Protein AF-0000000083110682 (afdb_homodimer)

Structure (mmCIF, N/CA/C/O backbone):
data_AF-0000000083110682-model_v1
#
loop_
_entity.id
_entity.type
_entity.pdbx_description
1 polymer 'Dihydrodipicolinate reductase'
#
loop_
_atom_site.group_PDB
_atom_site.id
_atom_site.type_symbol
_atom_site.label_atom_id
_atom_site.label_alt_id
_atom_site.label_comp_id
_atom_site.label_asym_id
_atom_site.label_entity_id
_atom_site.label_seq_id
_atom_site.pdbx_PDB_ins_code
_atom_site.Cartn_x
_atom_site.Cartn_y
_atom_site.Cartn_z
_atom_site.occupancy
_atom_site.B_iso_or_equiv
_atom_site.auth_seq_id
_atom_site.auth_comp_id
_atom_site.auth_asym_id
_atom_site.auth_atom_id
_atom_site.pdbx_PDB_model_num
ATOM 1 N N . MET A 1 1 ? -35.125 9.281 -26.719 1 21.59 1 MET A N 1
ATOM 2 C CA . MET A 1 1 ? -34 8.445 -27.125 1 21.59 1 MET A CA 1
ATOM 3 C C . MET A 1 1 ? -33.062 8.211 -25.953 1 21.59 1 MET A C 1
ATOM 5 O O . MET A 1 1 ? -32.5 9.156 -25.406 1 21.59 1 MET A O 1
ATOM 9 N N . THR A 1 2 ? -33.375 7.262 -25.094 1 26.08 2 THR A N 1
ATOM 10 C CA . THR A 1 2 ? -32.781 7.012 -23.797 1 26.08 2 THR A CA 1
ATOM 11 C C . THR A 1 2 ? -31.266 6.828 -23.922 1 26.08 2 THR A C 1
ATOM 13 O O . THR A 1 2 ? -30.797 5.961 -24.656 1 26.08 2 THR A O 1
ATOM 16 N N . LEU A 1 3 ? -30.5 7.93 -23.922 1 25.56 3 LEU A N 1
ATOM 17 C CA . LEU A 1 3 ? -29.047 7.875 -24.031 1 25.56 3 LEU A CA 1
ATOM 18 C C . LEU A 1 3 ? -28.484 6.672 -23.281 1 25.56 3 LEU A C 1
ATOM 20 O O . LEU A 1 3 ? -28.625 6.586 -22.062 1 25.56 3 LEU A O 1
ATOM 24 N N . LYS A 1 4 ? -28.797 5.555 -23.844 1 32.53 4 LYS A N 1
ATOM 25 C CA . LYS A 1 4 ? -28.297 4.297 -23.297 1 32.53 4 LYS A CA 1
ATOM 26 C C . LYS A 1 4 ? -26.859 4.438 -22.797 1 32.53 4 LYS A C 1
ATOM 28 O O . LYS A 1 4 ? -26.031 5.031 -23.484 1 32.53 4 LYS A O 1
ATOM 33 N N . SER A 1 5 ? -26.641 4.461 -21.531 1 37.69 5 SER A N 1
ATOM 34 C CA . SER A 1 5 ? -25.281 4.562 -21.031 1 37.69 5 SER A CA 1
ATOM 35 C C . SER A 1 5 ? -24.297 3.826 -21.953 1 37.69 5 SER A C 1
ATOM 37 O O . SER A 1 5 ? -24.578 2.711 -22.391 1 37.69 5 SER A O 1
ATOM 39 N N . PRO A 1 6 ? -23.547 4.387 -22.969 1 38.47 6 PRO A N 1
ATOM 40 C CA . PRO A 1 6 ? -22.609 3.65 -23.828 1 38.47 6 PRO A CA 1
ATOM 41 C C . PRO A 1 6 ? -22.203 2.307 -23.234 1 38.47 6 PRO A C 1
ATOM 43 O O . PRO A 1 6 ? -21.953 2.209 -22.016 1 38.47 6 PRO A O 1
ATOM 46 N N . ALA A 1 7 ? -22.734 1.229 -23.656 1 43.12 7 ALA A N 1
ATOM 47 C CA . ALA A 1 7 ? -22.391 -0.128 -23.234 1 43.12 7 ALA A CA 1
ATOM 48 C C . ALA A 1 7 ? -20.922 -0.23 -22.875 1 43.12 7 ALA A C 1
ATOM 50 O O . ALA A 1 7 ? -20.047 0.09 -23.688 1 43.12 7 ALA A O 1
ATOM 51 N N . GLU A 1 8 ? -20.438 -0.026 -21.594 1 66.88 8 GLU A N 1
ATOM 52 C CA . GLU A 1 8 ? -19.062 -0.041 -21.078 1 66.88 8 GLU A CA 1
ATOM 53 C C . GLU A 1 8 ? -18.25 -1.143 -21.75 1 66.88 8 GLU A C 1
ATOM 55 O O . GLU A 1 8 ? -18.719 -2.27 -21.906 1 66.88 8 GLU A O 1
ATOM 60 N N . LYS A 1 9 ? -17.281 -0.942 -22.641 1 81.75 9 LYS A N 1
ATOM 61 C CA . LYS A 1 9 ? -16.328 -1.807 -23.328 1 81.75 9 LYS A CA 1
ATOM 62 C C . LYS A 1 9 ? -15.875 -2.959 -22.422 1 81.75 9 LYS A C 1
ATOM 64 O O . LYS A 1 9 ? -15.523 -2.75 -21.266 1 81.75 9 LYS A O 1
ATOM 69 N N . LYS A 1 10 ? -16.281 -4.258 -23.016 1 95.69 10 LYS A N 1
ATOM 70 C CA . LYS A 1 10 ? -15.758 -5.441 -22.344 1 95.69 10 LYS A CA 1
ATOM 71 C C . LYS A 1 10 ? -14.422 -5.875 -22.938 1 95.69 10 LYS A C 1
ATOM 73 O O . LYS A 1 10 ? -14.234 -5.836 -24.141 1 95.69 10 LYS A O 1
ATOM 78 N N . TYR A 1 11 ? -13.531 -6.234 -22.141 1 98.44 11 TYR A N 1
ATOM 79 C CA . TYR A 1 11 ? -12.273 -6.828 -22.578 1 98.44 11 TYR A CA 1
ATOM 80 C C . TYR A 1 11 ? -12.422 -8.328 -22.797 1 98.44 11 TYR A C 1
ATOM 82 O O . TYR A 1 11 ? -12.82 -9.055 -21.875 1 98.44 11 TYR A O 1
ATOM 90 N N . ARG A 1 12 ? -12.18 -8.742 -23.969 1 98.75 12 ARG A N 1
ATOM 91 C CA . ARG A 1 12 ? -12.227 -10.156 -24.312 1 98.75 12 ARG A CA 1
ATOM 92 C C . ARG A 1 12 ? -10.969 -10.875 -23.844 1 98.75 12 ARG A C 1
ATOM 94 O O . ARG A 1 12 ? -9.867 -10.578 -24.312 1 98.75 12 ARG A O 1
ATOM 101 N N . VAL A 1 13 ? -11.148 -11.922 -22.953 1 98.81 13 VAL A N 1
ATOM 102 C CA . VAL A 1 13 ? -9.992 -12.516 -22.281 1 98.81 13 VAL A CA 1
ATOM 103 C C . VAL A 1 13 ? -9.969 -14.023 -22.547 1 98.81 13 VAL A C 1
ATOM 105 O O . VAL A 1 13 ? -11.016 -14.672 -22.547 1 98.81 13 VAL A O 1
ATOM 108 N N . ILE A 1 14 ? -8.789 -14.516 -22.797 1 98.81 14 ILE A N 1
ATOM 109 C CA . ILE A 1 14 ? -8.508 -15.953 -22.828 1 98.81 14 ILE A CA 1
ATOM 110 C C . ILE A 1 14 ? -7.84 -16.375 -21.531 1 98.81 14 ILE A C 1
ATOM 112 O O . ILE A 1 14 ? -6.887 -15.742 -21.078 1 98.81 14 ILE A O 1
ATOM 116 N N . GLN A 1 15 ? -8.383 -17.391 -20.922 1 98.44 15 GLN A N 1
ATOM 117 C CA . GLN A 1 15 ? -7.719 -18 -19.766 1 98.44 15 GLN A CA 1
ATOM 118 C C . GLN A 1 15 ? -6.793 -19.141 -20.203 1 98.44 15 GLN A C 1
ATOM 120 O O . GLN A 1 15 ? -7.254 -20.156 -20.703 1 98.44 15 GLN A O 1
ATOM 125 N N . TRP A 1 16 ? -5.496 -18.906 -20.047 1 97.19 16 TRP A N 1
ATOM 126 C CA . TRP A 1 16 ? -4.48 -19.875 -20.422 1 97.19 16 TRP A CA 1
ATOM 127 C C . TRP A 1 16 ? -3.971 -20.641 -19.203 1 97.19 16 TRP A C 1
ATOM 129 O O . TRP A 1 16 ? -3.01 -20.219 -18.562 1 97.19 16 TRP A O 1
ATOM 139 N N . GLY A 1 17 ? -4.535 -21.719 -18.906 1 95.06 17 GLY A N 1
ATOM 140 C CA . GLY A 1 17 ? -4.242 -22.5 -17.719 1 95.06 17 GLY A CA 1
ATOM 141 C C . GLY A 1 17 ? -5.285 -22.344 -16.625 1 95.06 17 GLY A C 1
ATOM 142 O O . GLY A 1 17 ? -5.605 -21.219 -16.219 1 95.06 17 GLY A O 1
ATOM 143 N N . ILE A 1 18 ? -5.812 -23.422 -16.062 1 93.88 18 ILE A N 1
ATOM 144 C CA . ILE A 1 18 ? -6.848 -23.359 -15.031 1 93.88 18 ILE A CA 1
ATOM 145 C C . ILE A 1 18 ? -6.438 -24.203 -13.836 1 93.88 18 ILE A C 1
ATOM 147 O O . ILE A 1 18 ? -7.223 -25.031 -13.359 1 93.88 18 ILE A O 1
ATOM 151 N N . GLY A 1 19 ? -5.191 -23.984 -13.406 1 91.38 19 GLY A N 1
ATOM 152 C CA . GLY A 1 19 ? -4.809 -24.438 -12.078 1 91.38 19 GLY A CA 1
ATOM 153 C C . GLY A 1 19 ? -5.441 -23.641 -10.961 1 91.38 19 GLY A C 1
ATOM 154 O O . GLY A 1 19 ? -6.492 -23.016 -11.148 1 91.38 19 GLY A O 1
ATOM 155 N N . ASN A 1 20 ? -4.875 -23.672 -9.766 1 90 20 ASN A N 1
ATOM 156 C CA . ASN A 1 20 ? -5.453 -22.984 -8.617 1 90 20 ASN A CA 1
ATOM 157 C C . ASN A 1 20 ? -5.598 -21.484 -8.883 1 90 20 ASN A C 1
ATOM 159 O O . ASN A 1 20 ? -6.68 -20.922 -8.719 1 90 20 ASN A O 1
ATOM 163 N N . VAL A 1 21 ? -4.523 -20.875 -9.344 1 93.38 21 VAL A N 1
ATOM 164 C CA . VAL A 1 21 ? -4.531 -19.453 -9.609 1 93.38 21 VAL A CA 1
ATOM 165 C C . VAL A 1 21 ? -5.41 -19.156 -10.82 1 93.38 21 VAL A C 1
ATOM 167 O O . VAL A 1 21 ? -6.23 -18.234 -10.789 1 93.38 21 VAL A O 1
ATOM 170 N N . GLY A 1 22 ? -5.266 -19.922 -11.859 1 95.5 22 GLY A N 1
ATOM 171 C CA . GLY A 1 22 ? -6.047 -19.734 -13.07 1 95.5 22 GLY A CA 1
ATOM 172 C C . GLY A 1 22 ? -7.543 -19.844 -12.844 1 95.5 22 GLY A C 1
ATOM 173 O O . GLY A 1 22 ? -8.328 -19.109 -13.445 1 95.5 22 GLY A O 1
ATOM 174 N N . THR A 1 23 ? -7.938 -20.75 -12.039 1 95.38 23 THR A N 1
ATOM 175 C CA . THR A 1 23 ? -9.352 -20.953 -11.734 1 95.38 23 THR A CA 1
ATOM 176 C C . THR A 1 23 ? -9.922 -19.734 -11.008 1 95.38 23 THR A C 1
ATOM 178 O O . THR A 1 23 ? -11.047 -19.297 -11.289 1 95.38 23 THR A O 1
ATOM 181 N N . VAL A 1 24 ? -9.141 -19.188 -10.062 1 95.62 24 VAL A N 1
ATOM 182 C CA . VAL A 1 24 ? -9.562 -17.984 -9.352 1 95.62 24 VAL A CA 1
ATOM 183 C C . VAL A 1 24 ? -9.719 -16.844 -10.344 1 95.62 24 VAL A C 1
ATOM 185 O O . VAL A 1 24 ? -10.719 -16.109 -10.305 1 95.62 24 VAL A O 1
ATOM 188 N N . ALA A 1 25 ? -8.789 -16.688 -11.25 1 97.56 25 ALA A N 1
ATOM 189 C CA . ALA A 1 25 ? -8.859 -15.641 -12.258 1 97.56 25 ALA A CA 1
ATOM 190 C C . ALA A 1 25 ? -10.062 -15.836 -13.172 1 97.56 25 ALA A C 1
ATOM 192 O O . ALA A 1 25 ? -10.781 -14.883 -13.477 1 97.56 25 ALA A O 1
ATOM 193 N N . LEU A 1 26 ? -10.242 -17.062 -13.594 1 97.94 26 LEU A N 1
ATOM 194 C CA . LEU A 1 26 ? -11.375 -17.375 -14.461 1 97.94 26 LEU A CA 1
ATOM 195 C C . LEU A 1 26 ? -12.695 -17 -13.797 1 97.94 26 LEU A C 1
ATOM 197 O O . LEU A 1 26 ? -13.57 -16.422 -14.438 1 97.94 26 LEU A O 1
ATOM 201 N N . ARG A 1 27 ? -12.828 -17.328 -12.539 1 97.19 27 ARG A N 1
ATOM 202 C CA . ARG A 1 27 ? -14.023 -16.953 -11.797 1 97.19 27 ARG A CA 1
ATOM 203 C C . ARG A 1 27 ? -14.219 -15.445 -11.781 1 97.19 27 ARG A C 1
ATOM 205 O O . ARG A 1 27 ? -15.336 -14.953 -11.961 1 97.19 27 ARG A O 1
ATOM 212 N N . HIS A 1 28 ? -13.133 -14.742 -11.531 1 97.38 28 HIS A N 1
ATOM 213 C CA . HIS A 1 28 ? -13.172 -13.281 -11.555 1 97.38 28 HIS A CA 1
ATOM 214 C C . HIS A 1 28 ? -13.641 -12.766 -12.906 1 97.38 28 HIS A C 1
ATOM 216 O O . HIS A 1 28 ? -14.539 -11.93 -12.977 1 97.38 28 HIS A O 1
ATOM 222 N N . PHE A 1 29 ? -13.102 -13.266 -13.992 1 97.75 29 PHE A N 1
ATOM 223 C CA . PHE A 1 29 ? -13.438 -12.812 -15.336 1 97.75 29 PHE A CA 1
ATOM 224 C C . PHE A 1 29 ? -14.883 -13.172 -15.68 1 97.75 29 PHE A C 1
ATOM 226 O O . PHE A 1 29 ? -15.57 -12.406 -16.359 1 97.75 29 PHE A O 1
ATOM 233 N N . ALA A 1 30 ? -15.312 -14.328 -15.234 1 96.69 30 ALA A N 1
ATOM 234 C CA . ALA A 1 30 ? -16.656 -14.781 -15.531 1 96.69 30 ALA A CA 1
ATOM 235 C C . ALA A 1 30 ? -17.703 -13.898 -14.844 1 96.69 30 ALA A C 1
ATOM 237 O O . ALA A 1 30 ? -18.797 -13.688 -15.383 1 96.69 30 ALA A O 1
ATOM 238 N N . HIS A 1 31 ? -17.375 -13.375 -13.727 1 95.12 31 HIS A N 1
ATOM 239 C CA . HIS A 1 31 ? -18.344 -12.656 -12.922 1 95.12 31 HIS A CA 1
ATOM 240 C C . HIS A 1 31 ? -18.234 -11.148 -13.133 1 95.12 31 HIS A C 1
ATOM 242 O O . HIS A 1 31 ? -19.156 -10.398 -12.828 1 95.12 31 HIS A O 1
ATOM 248 N N . ASN A 1 32 ? -17.156 -10.664 -13.516 1 96.31 32 ASN A N 1
ATOM 249 C CA . ASN A 1 32 ? -16.875 -9.242 -13.664 1 96.31 32 ASN A CA 1
ATOM 250 C C . ASN A 1 32 ? -17.391 -8.711 -15.008 1 96.31 32 ASN A C 1
ATOM 252 O O . ASN A 1 32 ? -16.953 -9.164 -16.062 1 96.31 32 ASN A O 1
ATOM 256 N N . PRO A 1 33 ? -18.266 -7.734 -15.023 1 95.56 33 PRO A N 1
ATOM 257 C CA . PRO A 1 33 ? -18.906 -7.258 -16.25 1 95.56 33 PRO A CA 1
ATOM 258 C C . PRO A 1 33 ? -17.922 -6.551 -17.188 1 95.56 33 PRO A C 1
ATOM 260 O O . PRO A 1 33 ? -18.266 -6.277 -18.344 1 95.56 33 PRO A O 1
ATOM 263 N N . ALA A 1 34 ? -16.766 -6.281 -16.719 1 96.88 34 ALA A N 1
ATOM 264 C CA . ALA A 1 34 ? -15.773 -5.605 -17.562 1 96.88 34 ALA A CA 1
ATOM 265 C C . ALA A 1 34 ? -15.102 -6.582 -18.516 1 96.88 34 ALA A C 1
ATOM 267 O O . ALA A 1 34 ? -14.383 -6.172 -19.422 1 96.88 34 ALA A O 1
ATOM 268 N N . PHE A 1 35 ? -15.453 -7.898 -18.328 1 97.75 35 PHE A N 1
ATOM 269 C CA . PHE A 1 35 ? -14.727 -8.898 -19.094 1 97.75 35 PHE A CA 1
ATOM 270 C C . PHE A 1 35 ? -15.688 -9.836 -19.812 1 97.75 35 PHE A C 1
ATOM 272 O O . PHE A 1 35 ? -16.828 -10.016 -19.375 1 97.75 35 PHE A O 1
ATOM 279 N N . GLU A 1 36 ? -15.211 -10.383 -20.906 1 98 36 GLU A N 1
ATOM 280 C CA . GLU A 1 36 ? -15.828 -11.492 -21.625 1 98 36 GLU A CA 1
ATOM 281 C C . GLU A 1 36 ? -14.82 -12.617 -21.875 1 98 36 GLU A C 1
ATOM 283 O O . GLU A 1 36 ? -13.828 -12.422 -22.578 1 98 36 GLU A O 1
ATOM 288 N N . VAL A 1 37 ? -15.078 -13.766 -21.297 1 98.5 37 VAL A N 1
ATOM 289 C CA . VAL A 1 37 ? -14.211 -14.914 -21.516 1 98.5 37 VAL A CA 1
ATOM 290 C C . VAL A 1 37 ? -14.516 -15.531 -22.891 1 98.5 37 VAL A C 1
ATOM 292 O O . VAL A 1 37 ? -15.656 -15.898 -23.172 1 98.5 37 VAL A O 1
ATOM 295 N N . VAL A 1 38 ? -13.445 -15.68 -23.688 1 98.5 38 VAL A N 1
ATOM 296 C CA . VAL A 1 38 ? -13.742 -16.109 -25.062 1 98.5 38 VAL A CA 1
ATOM 297 C C . VAL A 1 38 ? -13.031 -17.422 -25.344 1 98.5 38 VAL A C 1
ATOM 299 O O . VAL A 1 38 ? -13.312 -18.078 -26.359 1 98.5 38 VAL A O 1
ATOM 302 N N . GLY A 1 39 ? -12.125 -17.828 -24.469 1 98.69 39 GLY A N 1
ATOM 303 C CA . GLY A 1 39 ? -11.398 -19.078 -24.625 1 98.69 39 GLY A CA 1
ATOM 304 C C . GLY A 1 39 ? -10.75 -19.547 -23.344 1 98.69 39 GLY A C 1
ATOM 305 O O . GLY A 1 39 ? -10.336 -18.734 -22.516 1 98.69 39 GLY A O 1
ATOM 306 N N . VAL A 1 40 ? -10.648 -20.859 -23.188 1 98.56 40 VAL A N 1
ATOM 307 C CA . VAL A 1 40 ? -10.039 -21.438 -22 1 98.56 40 VAL A CA 1
ATOM 308 C C . VAL A 1 40 ? -9.172 -22.641 -22.391 1 98.56 40 VAL A C 1
ATOM 310 O O . VAL A 1 40 ? -9.664 -23.594 -23 1 98.56 40 VAL A O 1
ATOM 313 N N . LEU A 1 41 ? -7.934 -22.516 -22.078 1 97.75 41 LEU A N 1
ATOM 314 C CA . LEU A 1 41 ? -6.996 -23.625 -22.281 1 97.75 41 LEU A CA 1
ATOM 315 C C . LEU A 1 41 ? -6.758 -24.375 -20.984 1 97.75 41 LEU A C 1
ATOM 317 O O . LEU A 1 41 ? -6.355 -23.781 -19.984 1 97.75 41 LEU A O 1
ATOM 321 N N . CYS A 1 42 ? -7.027 -25.609 -20.938 1 95.44 42 CYS A N 1
ATOM 322 C CA . CYS A 1 42 ? -6.734 -26.453 -19.781 1 95.44 42 CYS A CA 1
ATOM 323 C C . CYS A 1 42 ? -5.598 -27.406 -20.094 1 95.44 42 CYS A C 1
ATOM 325 O O . CYS A 1 42 ? -5.191 -27.562 -21.25 1 95.44 42 CYS A O 1
ATOM 327 N N . ASN A 1 43 ? -5.012 -27.891 -19.094 1 89.31 43 ASN A N 1
ATOM 328 C CA . ASN A 1 43 ? -3.883 -28.797 -19.297 1 89.31 43 ASN A CA 1
ATOM 329 C C . ASN A 1 43 ? -4.285 -30.25 -19.062 1 89.31 43 ASN A C 1
ATOM 331 O O . ASN A 1 43 ? -3.545 -31.156 -19.422 1 89.31 43 ASN A O 1
ATOM 335 N N . ARG A 1 44 ? -5.43 -30.531 -18.484 1 90.81 44 ARG A N 1
ATOM 336 C CA . ARG A 1 44 ? -5.859 -31.891 -18.156 1 90.81 44 ARG A CA 1
ATOM 337 C C . ARG A 1 44 ? -6.957 -32.344 -19.109 1 90.81 44 ARG A C 1
ATOM 339 O O . ARG A 1 44 ? -7.969 -31.672 -19.281 1 90.81 44 ARG A O 1
ATOM 346 N N . PRO A 1 45 ? -6.84 -33.531 -19.578 1 93.12 45 PRO A N 1
ATOM 347 C CA . PRO A 1 45 ? -7.805 -34.031 -20.547 1 93.12 45 PRO A CA 1
ATOM 348 C C . PRO A 1 45 ? -9.211 -34.156 -19.984 1 93.12 45 PRO A C 1
ATOM 350 O O . PRO A 1 45 ? -10.195 -34 -20.703 1 93.12 45 PRO A O 1
ATOM 353 N N . GLU A 1 46 ? -9.352 -34.375 -18.75 1 94.44 46 GLU A N 1
ATOM 354 C CA . GLU A 1 46 ? -10.648 -34.594 -18.141 1 94.44 46 GLU A CA 1
ATOM 355 C C . GLU A 1 46 ? -11.484 -33.312 -18.109 1 94.44 46 GLU A C 1
ATOM 357 O O . GLU A 1 46 ? -12.695 -33.375 -17.875 1 94.44 46 GLU A O 1
ATOM 362 N N . LYS A 1 47 ? -10.844 -32.219 -18.328 1 95.25 47 LYS A N 1
ATOM 363 C CA . LYS A 1 47 ? -11.547 -30.938 -18.297 1 95.25 47 LYS A CA 1
ATOM 364 C C . LYS A 1 47 ? -12.016 -30.547 -19.703 1 95.25 47 LYS A C 1
ATOM 366 O O . LYS A 1 47 ? -12.836 -29.625 -19.844 1 95.25 47 LYS A O 1
ATOM 371 N N . VAL A 1 48 ? -11.555 -31.234 -20.75 1 97.06 48 VAL A N 1
ATOM 372 C CA . VAL A 1 48 ? -11.875 -30.891 -22.125 1 97.06 48 VAL A CA 1
ATOM 373 C C . VAL A 1 48 ? -13.375 -31.047 -22.375 1 97.06 48 VAL A C 1
ATOM 375 O O . VAL A 1 48 ? -13.969 -32.031 -21.969 1 97.06 48 VAL A O 1
ATOM 378 N N . GLY A 1 49 ? -13.938 -30.031 -22.969 1 97.62 49 GLY A N 1
ATOM 379 C CA . GLY A 1 49 ? -15.352 -30.078 -23.328 1 97.62 49 GLY A CA 1
ATOM 380 C C . GLY A 1 49 ? -16.266 -29.609 -22.203 1 97.62 49 GLY A C 1
ATOM 381 O O . GLY A 1 49 ? -17.469 -29.438 -22.406 1 97.62 49 GLY A O 1
ATOM 382 N N . LYS A 1 50 ? -15.742 -29.375 -21.109 1 97.62 50 LYS A N 1
ATOM 383 C CA . LYS A 1 50 ? -16.531 -28.859 -19.984 1 97.62 50 LYS A CA 1
ATOM 384 C C . LYS A 1 50 ? -16.641 -27.344 -20.047 1 97.62 50 LYS A C 1
ATOM 386 O O . LYS A 1 50 ? -15.75 -26.672 -20.562 1 97.62 50 LYS A O 1
ATOM 391 N N . ASP A 1 51 ? -17.734 -26.859 -19.531 1 98.31 51 ASP A N 1
ATOM 392 C CA . ASP A 1 51 ? -17.953 -25.422 -19.5 1 98.31 51 ASP A CA 1
ATOM 393 C C . ASP A 1 51 ? -17 -24.75 -18.516 1 98.31 51 ASP A C 1
ATOM 395 O O . ASP A 1 51 ? -16.844 -25.203 -17.375 1 98.31 51 ASP A O 1
ATOM 399 N N . ALA A 1 52 ? -16.422 -23.672 -18.953 1 96.81 52 ALA A N 1
ATOM 400 C CA . ALA A 1 52 ? -15.43 -22.938 -18.156 1 96.81 52 ALA A CA 1
ATOM 401 C C . ALA A 1 52 ? -16.031 -22.391 -16.875 1 96.81 52 ALA A C 1
ATOM 403 O O . ALA A 1 52 ? -15.383 -22.391 -15.828 1 96.81 52 ALA A O 1
ATOM 404 N N . GLY A 1 53 ? -17.188 -21.828 -16.922 1 96.25 53 GLY A N 1
ATOM 405 C CA . GLY A 1 53 ? -17.859 -21.391 -15.719 1 96.25 53 GLY A CA 1
ATOM 406 C C . GLY A 1 53 ? -18.016 -22.484 -14.68 1 96.25 53 GLY A C 1
ATOM 407 O O . GLY A 1 53 ? -17.703 -22.281 -13.5 1 96.25 53 GLY A O 1
ATOM 408 N N . GLU A 1 54 ? -18.359 -23.625 -15.148 1 96 54 GLU A N 1
ATOM 409 C CA . GLU A 1 54 ? -18.516 -24.766 -14.25 1 96 54 GLU A CA 1
ATOM 410 C C . GLU A 1 54 ? -17.188 -25.188 -13.641 1 96 54 GLU A C 1
ATOM 412 O O . GLU A 1 54 ? -17.109 -25.5 -12.461 1 96 54 GLU A O 1
ATOM 417 N N . LEU A 1 55 ? -16.266 -25.156 -14.555 1 93.94 55 LEU A N 1
ATOM 418 C CA . LEU A 1 55 ? -14.93 -25.5 -14.078 1 93.94 55 LEU A CA 1
ATOM 419 C C . LEU A 1 55 ? -14.477 -24.516 -12.992 1 93.94 55 LEU A C 1
ATOM 421 O O . LEU A 1 55 ? -13.711 -24.891 -12.102 1 93.94 55 LEU A O 1
ATOM 425 N N . ALA A 1 56 ? -15.008 -23.312 -13.023 1 93.5 56 ALA A N 1
ATOM 426 C CA . ALA A 1 56 ? -14.625 -22.297 -12.062 1 93.5 56 ALA A CA 1
ATOM 427 C C . ALA A 1 56 ? -15.602 -22.25 -10.883 1 93.5 56 ALA A C 1
ATOM 429 O O . ALA A 1 56 ? -15.461 -21.422 -9.984 1 93.5 56 ALA A O 1
ATOM 430 N N . GLY A 1 57 ? -16.531 -23.094 -10.891 1 91 57 GLY A N 1
ATOM 431 C CA . GLY A 1 57 ? -17.469 -23.188 -9.789 1 91 57 GLY A CA 1
ATOM 432 C C . GLY A 1 57 ? -18.594 -22.172 -9.867 1 91 57 GLY A C 1
ATOM 433 O O . GLY A 1 57 ? -19.125 -21.734 -8.844 1 91 57 GLY A O 1
ATOM 434 N N . THR A 1 58 ? -18.828 -21.688 -11.062 1 92.62 58 THR A N 1
ATOM 435 C CA . THR A 1 58 ? -19.906 -20.75 -11.297 1 92.62 58 THR A CA 1
ATOM 436 C C . THR A 1 58 ? -20.891 -21.281 -12.336 1 92.62 58 THR A C 1
ATOM 438 O O . THR A 1 58 ? -20.766 -22.422 -12.773 1 92.62 58 THR A O 1
ATOM 441 N N . ALA A 1 59 ? -21.953 -20.5 -12.672 1 95.12 59 ALA A N 1
ATOM 442 C CA . ALA A 1 59 ? -22.875 -20.859 -13.742 1 95.12 59 ALA A CA 1
ATOM 443 C C . ALA A 1 59 ? -22.156 -20.953 -15.086 1 95.12 59 ALA A C 1
ATOM 445 O O . ALA A 1 59 ? -21.125 -20.297 -15.297 1 95.12 59 ALA A O 1
ATOM 446 N N . PRO A 1 60 ? -22.688 -21.812 -15.938 1 97.62 60 PRO A N 1
ATOM 447 C CA . PRO A 1 60 ? -22.047 -21.922 -17.25 1 97.62 60 PRO A CA 1
ATOM 448 C C . PRO A 1 60 ? -21.984 -20.578 -17.984 1 97.62 60 PRO A C 1
ATOM 450 O O . PRO A 1 60 ? -22.906 -19.766 -17.875 1 97.62 60 PRO A O 1
ATOM 453 N N . ILE A 1 61 ? -20.891 -20.359 -18.656 1 97.19 61 ILE A N 1
ATOM 454 C CA . ILE A 1 61 ? -20.75 -19.094 -19.375 1 97.19 61 ILE A CA 1
ATOM 455 C C . ILE A 1 61 ? -20.719 -19.359 -20.875 1 97.19 61 ILE A C 1
ATOM 457 O O . ILE A 1 61 ? -20.578 -18.438 -21.672 1 97.19 61 ILE A O 1
ATOM 461 N N . GLY A 1 62 ? -20.766 -20.641 -21.297 1 98.06 62 GLY A N 1
ATOM 462 C CA . GLY A 1 62 ? -20.891 -20.984 -22.703 1 98.06 62 GLY A CA 1
ATOM 463 C C . GLY A 1 62 ? -19.547 -21.141 -23.406 1 98.06 62 GLY A C 1
ATOM 464 O O . GLY A 1 62 ? -19.484 -21.156 -24.625 1 98.06 62 GLY A O 1
ATOM 465 N N . VAL A 1 63 ? -18.469 -21.188 -22.688 1 98.5 63 VAL A N 1
ATOM 466 C CA . VAL A 1 63 ? -17.125 -21.391 -23.234 1 98.5 63 VAL A CA 1
ATOM 467 C C . VAL A 1 63 ? -16.578 -22.75 -22.797 1 98.5 63 VAL A C 1
ATOM 469 O O . VAL A 1 63 ? -16.516 -23.031 -21.594 1 98.5 63 VAL A O 1
ATOM 472 N N . LEU A 1 64 ? -16.234 -23.578 -23.734 1 98.25 64 LEU A N 1
ATOM 473 C CA . LEU A 1 64 ? -15.742 -24.922 -23.422 1 98.25 64 LEU A CA 1
ATOM 474 C C . LEU A 1 64 ? -14.219 -24.953 -23.359 1 98.25 64 LEU A C 1
ATOM 476 O O . LEU A 1 64 ? -13.547 -24.328 -24.188 1 98.25 64 LEU A O 1
ATOM 480 N N . ALA A 1 65 ? -13.695 -25.656 -22.422 1 98.25 65 ALA A N 1
ATOM 481 C CA . ALA A 1 65 ? -12.25 -25.797 -22.266 1 98.25 65 ALA A CA 1
ATOM 482 C C . ALA A 1 65 ? -11.672 -26.719 -23.328 1 98.25 65 ALA A C 1
ATOM 484 O O . ALA A 1 65 ? -12.336 -27.672 -23.766 1 98.25 65 ALA A O 1
ATOM 485 N N . THR A 1 66 ? -10.523 -26.5 -23.75 1 98.06 66 THR A N 1
ATOM 486 C CA . THR A 1 66 ? -9.828 -27.312 -24.734 1 98.06 66 THR A CA 1
ATOM 487 C C . THR A 1 66 ? -8.344 -27.406 -24.406 1 98.06 66 THR A C 1
ATOM 489 O O . THR A 1 66 ? -7.82 -26.609 -23.625 1 98.06 66 THR A O 1
ATOM 492 N N . THR A 1 67 ? -7.672 -28.375 -24.891 1 97.12 67 THR A N 1
ATOM 493 C CA . THR A 1 67 ? -6.223 -28.5 -24.766 1 97.12 67 THR A CA 1
ATOM 494 C C . THR A 1 67 ? -5.539 -28.047 -26.062 1 97.12 67 THR A C 1
ATOM 496 O O . THR A 1 67 ? -4.309 -28.094 -26.156 1 97.12 67 THR A O 1
ATOM 499 N N . ASP A 1 68 ? -6.32 -27.625 -27.047 1 96.88 68 ASP A N 1
ATOM 500 C CA . ASP A 1 68 ? -5.801 -27.266 -28.359 1 96.88 68 ASP A CA 1
ATOM 501 C C . ASP A 1 68 ? -5.301 -25.828 -28.375 1 96.88 68 ASP A C 1
ATOM 503 O O . ASP A 1 68 ? -6.086 -24.891 -28.547 1 96.88 68 ASP A O 1
ATOM 507 N N . LYS A 1 69 ? -4.043 -25.641 -28.312 1 96.19 69 LYS A N 1
ATOM 508 C CA . LYS A 1 69 ? -3.43 -24.312 -28.266 1 96.19 69 LYS A CA 1
ATOM 509 C C . LYS A 1 69 ? -3.695 -23.531 -29.562 1 96.19 69 LYS A C 1
ATOM 511 O O . LYS A 1 69 ? -3.926 -22.328 -29.531 1 96.19 69 LYS A O 1
ATOM 516 N N . ALA A 1 70 ? -3.639 -24.203 -30.641 1 96.75 70 ALA A N 1
ATOM 517 C CA . ALA A 1 70 ? -3.83 -23.547 -31.938 1 96.75 70 ALA A CA 1
ATOM 518 C C . ALA A 1 70 ? -5.227 -22.953 -32.031 1 96.75 70 ALA A C 1
ATOM 520 O O . ALA A 1 70 ? -5.395 -21.844 -32.562 1 96.75 70 ALA A O 1
ATOM 521 N N . GLU A 1 71 ? -6.203 -23.688 -31.609 1 96.12 71 GLU A N 1
ATOM 522 C CA . GLU A 1 71 ? -7.582 -23.203 -31.594 1 96.12 71 GLU A CA 1
ATOM 523 C C . GLU A 1 71 ? -7.703 -21.922 -30.766 1 96.12 71 GLU A C 1
ATOM 525 O O . GLU A 1 71 ? -8.367 -20.969 -31.188 1 96.12 71 GLU A O 1
ATOM 530 N N . ILE A 1 72 ? -7.062 -21.906 -29.656 1 96.31 72 ILE A N 1
ATOM 531 C CA . ILE A 1 72 ? -7.129 -20.766 -28.75 1 96.31 72 ILE A CA 1
ATOM 532 C C . ILE A 1 72 ? -6.375 -19.578 -29.344 1 96.31 72 ILE A C 1
ATOM 534 O O . ILE A 1 72 ? -6.867 -18.453 -29.328 1 96.31 72 ILE A O 1
ATOM 538 N N . GLU A 1 73 ? -5.234 -19.812 -29.891 1 97 73 GLU A N 1
ATOM 539 C CA . GLU A 1 73 ? -4.402 -18.766 -30.484 1 97 73 GLU A CA 1
ATOM 540 C C . GLU A 1 73 ? -5.102 -18.109 -31.672 1 97 73 GLU A C 1
ATOM 542 O O . GLU A 1 73 ? -4.828 -16.953 -32 1 97 73 GLU A O 1
ATOM 547 N N . ALA A 1 74 ? -6.035 -18.797 -32.312 1 97.12 74 ALA A N 1
ATOM 548 C CA . ALA A 1 74 ? -6.723 -18.281 -33.5 1 97.12 74 ALA A CA 1
ATOM 549 C C . ALA A 1 74 ? -7.875 -17.359 -33.094 1 97.12 74 ALA A C 1
ATOM 551 O O . ALA A 1 74 ? -8.414 -16.641 -33.938 1 97.12 74 ALA A O 1
ATOM 552 N N . LEU A 1 75 ? -8.258 -17.359 -31.859 1 97.88 75 LEU A N 1
ATOM 553 C CA . LEU A 1 75 ? -9.383 -16.562 -31.391 1 97.88 75 LEU A CA 1
ATOM 554 C C . LEU A 1 75 ? -9.023 -15.078 -31.391 1 97.88 75 LEU A C 1
ATOM 556 O O . LEU A 1 75 ? -7.863 -14.711 -31.188 1 97.88 75 LEU A O 1
ATOM 560 N N . ASP A 1 76 ? -10 -14.266 -31.672 1 97.69 76 ASP A N 1
ATOM 561 C CA . ASP A 1 76 ? -9.859 -12.836 -31.422 1 97.69 76 ASP A CA 1
ATOM 562 C C . ASP A 1 76 ? -10.062 -12.516 -29.938 1 97.69 76 ASP A C 1
ATOM 564 O O . ASP A 1 76 ? -11.102 -12.859 -29.359 1 97.69 76 ASP A O 1
ATOM 568 N N . ALA A 1 77 ? -9.062 -11.938 -29.328 1 98.62 77 ALA A N 1
ATOM 569 C CA . ALA A 1 77 ? -9.109 -11.57 -27.906 1 98.62 77 ALA A CA 1
ATOM 570 C C . ALA A 1 77 ? -8.227 -10.359 -27.625 1 98.62 77 ALA A C 1
ATOM 572 O O . ALA A 1 77 ? -7.27 -10.102 -28.359 1 98.62 77 ALA A O 1
ATOM 573 N N . ASP A 1 78 ? -8.602 -9.617 -26.609 1 98.69 78 ASP A N 1
ATOM 574 C CA . ASP A 1 78 ? -7.809 -8.453 -26.219 1 98.69 78 ASP A CA 1
ATOM 575 C C . ASP A 1 78 ? -6.609 -8.875 -25.375 1 98.69 78 ASP A C 1
ATOM 577 O O . ASP A 1 78 ? -5.574 -8.211 -25.375 1 98.69 78 ASP A O 1
ATOM 581 N N . CYS A 1 79 ? -6.777 -10.008 -24.594 1 98.81 79 CYS A N 1
ATOM 582 C CA . CYS A 1 79 ? -5.746 -10.367 -23.625 1 98.81 79 CYS A CA 1
ATOM 583 C C . CYS A 1 79 ? -5.789 -11.852 -23.312 1 98.81 79 CYS A C 1
ATOM 585 O O . CYS A 1 79 ? -6.863 -12.461 -23.281 1 98.81 79 CYS A O 1
ATOM 587 N N . VAL A 1 80 ? -4.652 -12.383 -23.109 1 98.69 80 VAL A N 1
ATOM 588 C CA . VAL A 1 80 ? -4.504 -13.711 -22.531 1 98.69 80 VAL A CA 1
ATOM 589 C C . VAL A 1 80 ? -4.035 -13.594 -21.094 1 98.69 80 VAL A C 1
ATOM 591 O O . VAL A 1 80 ? -3.01 -12.969 -20.812 1 98.69 80 VAL A O 1
ATOM 594 N N . PHE A 1 81 ? -4.824 -14.117 -20.203 1 98.31 81 PHE A N 1
ATOM 595 C CA . PHE A 1 81 ? -4.305 -14.32 -18.859 1 98.31 81 PHE A CA 1
ATOM 596 C C . PHE A 1 81 ? -3.547 -15.641 -18.766 1 98.31 81 PHE A C 1
ATOM 598 O O . PHE A 1 81 ? -4.152 -16.719 -18.766 1 98.31 81 PHE A O 1
ATOM 605 N N . TYR A 1 82 ? -2.246 -15.555 -18.609 1 97.31 82 TYR A N 1
ATOM 606 C CA . TYR A 1 82 ? -1.314 -16.672 -18.734 1 97.31 82 TYR A CA 1
ATOM 607 C C . TYR A 1 82 ? -0.958 -17.234 -17.359 1 97.31 82 TYR A C 1
ATOM 609 O O . TYR A 1 82 ? -0.226 -16.594 -16.594 1 97.31 82 TYR A O 1
ATOM 617 N N . ALA A 1 83 ? -1.429 -18.406 -16.984 1 94.75 83 ALA A N 1
ATOM 618 C CA . ALA A 1 83 ? -1.231 -18.953 -15.648 1 94.75 83 ALA A CA 1
ATOM 619 C C . ALA A 1 83 ? -0.893 -20.453 -15.711 1 94.75 83 ALA A C 1
ATOM 621 O O . ALA A 1 83 ? -1.487 -21.25 -14.992 1 94.75 83 ALA A O 1
ATOM 622 N N . PRO A 1 84 ? 0.078 -20.797 -16.5 1 88.44 84 PRO A N 1
ATOM 623 C CA . PRO A 1 84 ? 0.51 -22.203 -16.453 1 88.44 84 PRO A CA 1
ATOM 624 C C . PRO A 1 84 ? 1.379 -22.5 -15.242 1 88.44 84 PRO A C 1
ATOM 626 O O . PRO A 1 84 ? 1.852 -21.578 -14.562 1 88.44 84 PRO A O 1
ATOM 629 N N . LEU A 1 85 ? 1.525 -23.766 -14.922 1 76.94 85 LEU A N 1
ATOM 630 C CA . LEU A 1 85 ? 2.439 -24.156 -13.859 1 76.94 85 LEU A CA 1
ATOM 631 C C . LEU A 1 85 ? 3.875 -23.781 -14.203 1 76.94 85 LEU A C 1
ATOM 633 O O . LEU A 1 85 ? 4.609 -23.281 -13.352 1 76.94 85 LEU A O 1
ATOM 637 N N . TRP A 1 86 ? 4.211 -24.031 -15.484 1 79.25 86 TRP A N 1
ATOM 638 C CA . TRP A 1 86 ? 5.531 -23.656 -15.984 1 79.25 86 TRP A CA 1
ATOM 639 C C . TRP A 1 86 ? 5.418 -22.688 -17.156 1 79.25 86 TRP A C 1
ATOM 641 O O . TRP A 1 86 ? 4.727 -22.969 -18.141 1 79.25 86 TRP A O 1
ATOM 651 N N . SER A 1 87 ? 6.125 -21.656 -17.016 1 85.31 87 SER A N 1
ATOM 652 C CA . SER A 1 87 ? 6.043 -20.609 -18.047 1 85.31 87 SER A CA 1
ATOM 653 C C . SER A 1 87 ? 7.004 -20.891 -19.203 1 85.31 87 SER A C 1
ATOM 655 O O . SER A 1 87 ? 8.102 -21.422 -18.984 1 85.31 87 SER A O 1
ATOM 657 N N . ASP A 1 88 ? 6.605 -20.594 -20.328 1 90.81 88 ASP A N 1
ATOM 658 C CA . ASP A 1 88 ? 7.383 -20.688 -21.547 1 90.81 88 ASP A CA 1
ATOM 659 C C . ASP A 1 88 ? 7.422 -19.344 -22.281 1 90.81 88 ASP A C 1
ATOM 661 O O . ASP A 1 88 ? 6.434 -18.938 -22.891 1 90.81 88 ASP A O 1
ATOM 665 N N . PRO A 1 89 ? 8.586 -18.734 -22.25 1 92.69 89 PRO A N 1
ATOM 666 C CA . PRO A 1 89 ? 8.656 -17.422 -22.891 1 92.69 89 PRO A CA 1
ATOM 667 C C . PRO A 1 89 ? 8.344 -17.469 -24.391 1 92.69 89 PRO A C 1
ATOM 669 O O . PRO A 1 89 ? 7.812 -16.5 -24.953 1 92.69 89 PRO A O 1
ATOM 672 N N . ASP A 1 90 ? 8.625 -18.578 -25.031 1 95.19 90 ASP A N 1
ATOM 673 C CA . ASP A 1 90 ? 8.328 -18.688 -26.453 1 95.19 90 ASP A CA 1
ATOM 674 C C . ASP A 1 90 ? 6.824 -18.703 -26.703 1 95.19 90 ASP A C 1
ATOM 676 O O . ASP A 1 90 ? 6.344 -18.141 -27.688 1 95.19 90 ASP A O 1
ATOM 680 N N . GLU A 1 91 ? 6.172 -19.359 -25.828 1 95.25 91 GLU A N 1
ATOM 681 C CA . GLU A 1 91 ? 4.715 -19.359 -25.906 1 95.25 91 GLU A CA 1
ATOM 682 C C . GLU A 1 91 ? 4.145 -17.969 -25.719 1 95.25 91 GLU A C 1
ATOM 684 O O . GLU A 1 91 ? 3.256 -17.531 -26.453 1 95.25 91 GLU A O 1
ATOM 689 N N . VAL A 1 92 ? 4.637 -17.281 -24.797 1 96.69 92 VAL A N 1
ATOM 690 C CA . VAL A 1 92 ? 4.223 -15.914 -24.531 1 96.69 92 VAL A CA 1
ATOM 691 C C . VAL A 1 92 ? 4.492 -15.039 -25.75 1 96.69 92 VAL A C 1
ATOM 693 O O . VAL A 1 92 ? 3.619 -14.289 -26.188 1 96.69 92 VAL A O 1
ATOM 696 N N . CYS A 1 93 ? 5.652 -15.203 -26.312 1 97.88 93 CYS A N 1
ATOM 697 C CA . CYS A 1 93 ? 6.031 -14.391 -27.453 1 97.88 93 CYS A CA 1
ATOM 698 C C . CYS A 1 93 ? 5.117 -14.672 -28.641 1 97.88 93 CYS A C 1
ATOM 700 O O . CYS A 1 93 ? 4.754 -13.758 -29.391 1 97.88 93 CYS A O 1
ATOM 702 N N . ARG A 1 94 ? 4.762 -15.898 -28.797 1 97.88 94 ARG A N 1
ATOM 703 C CA . ARG A 1 94 ? 3.861 -16.25 -29.891 1 97.88 94 ARG A CA 1
ATOM 704 C C . ARG A 1 94 ? 2.504 -15.57 -29.719 1 97.88 94 ARG A C 1
ATOM 706 O O . ARG A 1 94 ? 1.938 -15.055 -30.688 1 97.88 94 ARG A O 1
ATOM 713 N N . LEU A 1 95 ? 1.981 -15.594 -28.531 1 98.31 95 LEU A N 1
ATOM 714 C CA . LEU A 1 95 ? 0.704 -14.945 -28.234 1 98.31 95 LEU A CA 1
ATOM 715 C C . LEU A 1 95 ? 0.777 -13.445 -28.516 1 98.31 95 LEU A C 1
ATOM 717 O O . LEU A 1 95 ? -0.121 -12.883 -29.141 1 98.31 95 LEU A O 1
ATOM 721 N N . LEU A 1 96 ? 1.831 -12.844 -28.109 1 98.69 96 LEU A N 1
ATOM 722 C CA . LEU A 1 96 ? 2.027 -11.406 -28.281 1 98.69 96 LEU A CA 1
ATOM 723 C C . LEU A 1 96 ? 2.135 -11.055 -29.766 1 98.69 96 LEU A C 1
ATOM 725 O O . LEU A 1 96 ? 1.476 -10.125 -30.234 1 98.69 96 LEU A O 1
ATOM 729 N N . ARG A 1 97 ? 2.896 -11.82 -30.516 1 98.5 97 ARG A N 1
ATOM 730 C CA . ARG A 1 97 ? 3.057 -11.594 -31.953 1 98.5 97 ARG A CA 1
ATOM 731 C C . ARG A 1 97 ? 1.738 -11.805 -32.688 1 98.5 97 ARG A C 1
ATOM 733 O O . ARG A 1 97 ? 1.491 -11.18 -33.719 1 98.5 97 ARG A O 1
ATOM 740 N N . GLY A 1 98 ? 0.999 -12.641 -32.094 1 98.19 98 GLY A N 1
ATOM 741 C CA . GLY A 1 98 ? -0.303 -12.93 -32.688 1 98.19 98 GLY A CA 1
ATOM 742 C C . GLY A 1 98 ? -1.329 -11.844 -32.438 1 98.19 98 GLY A C 1
ATOM 743 O O . GLY A 1 98 ? -2.479 -11.953 -32.844 1 98.19 98 GLY A O 1
ATOM 744 N N . GLY A 1 99 ? -0.981 -10.812 -31.703 1 98.5 99 GLY A N 1
ATOM 745 C CA . GLY A 1 99 ? -1.842 -9.648 -31.562 1 98.5 99 GLY A CA 1
ATOM 746 C C . GLY A 1 99 ? -2.641 -9.656 -30.266 1 98.5 99 GLY A C 1
ATOM 747 O O . GLY A 1 99 ? -3.588 -8.883 -30.109 1 98.5 99 GLY A O 1
ATOM 748 N N . LYS A 1 100 ? -2.303 -10.492 -29.359 1 98.81 100 LYS A N 1
ATOM 749 C CA . LYS A 1 100 ? -2.994 -10.539 -28.078 1 98.81 100 LYS A CA 1
ATOM 750 C C . LYS A 1 100 ? -2.09 -10.055 -26.953 1 98.81 100 LYS A C 1
ATOM 752 O O . LYS A 1 100 ? -0.955 -10.523 -26.812 1 98.81 100 LYS A O 1
ATOM 757 N N . ASN A 1 101 ? -2.547 -9.086 -26.141 1 98.81 101 ASN A N 1
ATOM 758 C CA . ASN A 1 101 ? -1.821 -8.75 -24.906 1 98.81 101 ASN A CA 1
ATOM 759 C C . ASN A 1 101 ? -1.734 -9.945 -23.969 1 98.81 101 ASN A C 1
ATOM 761 O O . ASN A 1 101 ? -2.557 -10.859 -24.031 1 98.81 101 ASN A O 1
ATOM 765 N N . VAL A 1 102 ? -0.72 -9.969 -23.141 1 98.44 102 VAL A N 1
ATOM 766 C CA . VAL A 1 102 ? -0.574 -11.07 -22.188 1 98.44 102 VAL A CA 1
ATOM 767 C C . VAL A 1 102 ? -0.358 -10.516 -20.781 1 98.44 102 VAL A C 1
ATOM 769 O O . VAL A 1 102 ? 0.484 -9.641 -20.578 1 98.44 102 VAL A O 1
ATOM 772 N N . VAL A 1 103 ? -1.129 -10.945 -19.891 1 98 103 VAL A N 1
ATOM 773 C CA . VAL A 1 103 ? -0.93 -10.75 -18.469 1 98 103 VAL A CA 1
ATOM 774 C C . VAL A 1 103 ? -0.658 -12.094 -17.797 1 98 103 VAL A C 1
ATOM 776 O O . VAL A 1 103 ? -1.467 -13.016 -17.891 1 98 103 VAL A O 1
ATOM 779 N N . ALA A 1 104 ? 0.442 -12.195 -17.125 1 96.62 104 ALA A N 1
ATOM 780 C CA . ALA A 1 104 ? 0.848 -13.508 -16.625 1 96.62 104 ALA A CA 1
ATOM 781 C C . ALA A 1 104 ? 0.885 -13.523 -15.102 1 96.62 104 ALA A C 1
ATOM 783 O O . ALA A 1 104 ? 1.299 -12.547 -14.469 1 96.62 104 ALA A O 1
ATOM 784 N N . SER A 1 105 ? 0.342 -14.617 -14.57 1 92.38 105 SER A N 1
ATOM 785 C CA . SER A 1 105 ? 0.506 -14.859 -13.141 1 92.38 105 SER A CA 1
ATOM 786 C C . SER A 1 105 ? 1.651 -15.836 -12.875 1 92.38 105 SER A C 1
ATOM 788 O O . SER A 1 105 ? 1.845 -16.797 -13.625 1 92.38 105 SER A O 1
ATOM 790 N N . GLY A 1 106 ? 2.477 -15.617 -11.945 1 69.25 106 GLY A N 1
ATOM 791 C CA . GLY A 1 106 ? 3.465 -16.578 -11.484 1 69.25 106 GLY A CA 1
ATOM 792 C C . GLY A 1 106 ? 4.66 -16.688 -12.414 1 69.25 106 GLY A C 1
ATOM 793 O O . GLY A 1 106 ? 5.523 -17.562 -12.219 1 69.25 106 GLY A O 1
ATOM 794 N N . GLY A 1 107 ? 4.539 -15.773 -13.531 1 64 107 GLY A N 1
ATOM 795 C CA . GLY A 1 107 ? 5.629 -15.961 -14.477 1 64 107 GLY A CA 1
ATOM 796 C C . GLY A 1 107 ? 6.902 -15.242 -14.07 1 64 107 GLY A C 1
ATOM 797 O O . GLY A 1 107 ? 6.883 -14.375 -13.195 1 64 107 GLY A O 1
ATOM 798 N N . ALA A 1 108 ? 8.062 -15.773 -14.516 1 66.31 108 ALA A N 1
ATOM 799 C CA . ALA A 1 108 ? 9.477 -15.594 -14.188 1 66.31 108 ALA A CA 1
ATOM 800 C C . ALA A 1 108 ? 9.953 -14.203 -14.594 1 66.31 108 ALA A C 1
ATOM 802 O O . ALA A 1 108 ? 11.031 -13.773 -14.18 1 66.31 108 ALA A O 1
ATOM 803 N N . TRP A 1 109 ? 8.852 -13.375 -15.203 1 84.19 109 TRP A N 1
ATOM 804 C CA . TRP A 1 109 ? 9.438 -12.164 -15.766 1 84.19 109 TRP A CA 1
ATOM 805 C C . TRP A 1 109 ? 8.602 -10.938 -15.422 1 84.19 109 TRP A C 1
ATOM 807 O O . TRP A 1 109 ? 7.492 -10.766 -15.938 1 84.19 109 TRP A O 1
ATOM 817 N N . TRP A 1 110 ? 8.992 -10.141 -14.438 1 86.88 110 TRP A N 1
ATOM 818 C CA . TRP A 1 110 ? 8.195 -8.938 -14.234 1 86.88 110 TRP A CA 1
ATOM 819 C C . TRP A 1 110 ? 9.086 -7.719 -14.039 1 86.88 110 TRP A C 1
ATOM 821 O O . TRP A 1 110 ? 8.633 -6.578 -14.156 1 86.88 110 TRP A O 1
ATOM 831 N N . TYR A 1 111 ? 10.391 -8.031 -13.789 1 95.44 111 TYR A N 1
ATOM 832 C CA . TYR A 1 111 ? 11.352 -6.938 -13.703 1 95.44 111 TYR A CA 1
ATOM 833 C C . TYR A 1 111 ? 12.742 -7.402 -14.133 1 95.44 111 TYR A C 1
ATOM 835 O O . TYR A 1 111 ? 13.164 -8.508 -13.789 1 95.44 111 TYR A O 1
ATOM 843 N N . ARG A 1 112 ? 13.484 -6.547 -14.766 1 94.12 112 ARG A N 1
ATOM 844 C CA . ARG A 1 112 ? 14.773 -6.887 -15.359 1 94.12 112 ARG A CA 1
ATOM 845 C C . ARG A 1 112 ? 15.844 -7.074 -14.281 1 94.12 112 ARG A C 1
ATOM 847 O O . ARG A 1 112 ? 16.016 -6.211 -13.422 1 94.12 112 ARG A O 1
ATOM 854 N N . THR A 1 113 ? 16.438 -8.18 -14.234 1 94.5 113 THR A N 1
ATOM 855 C CA . THR A 1 113 ? 17.656 -8.516 -13.516 1 94.5 113 THR A CA 1
ATOM 856 C C . THR A 1 113 ? 18.625 -9.281 -14.406 1 94.5 113 THR A C 1
ATOM 858 O O . THR A 1 113 ? 18.328 -9.531 -15.578 1 94.5 113 THR A O 1
ATOM 861 N N . GLU A 1 114 ? 19.766 -9.656 -13.852 1 92.75 114 GLU A N 1
ATOM 862 C CA . GLU A 1 114 ? 20.719 -10.453 -14.617 1 92.75 114 GLU A CA 1
ATOM 863 C C . GLU A 1 114 ? 20.125 -11.82 -14.977 1 92.75 114 GLU A C 1
ATOM 865 O O . GLU A 1 114 ? 20.531 -12.438 -15.961 1 92.75 114 GLU A O 1
ATOM 870 N N . HIS A 1 115 ? 19.125 -12.227 -14.266 1 90.5 115 HIS A N 1
ATOM 871 C CA . HIS A 1 115 ? 18.578 -13.57 -14.438 1 90.5 115 HIS A CA 1
ATOM 872 C C . HIS A 1 115 ? 17.375 -13.562 -15.391 1 90.5 115 HIS A C 1
ATOM 874 O O . HIS A 1 115 ? 17 -14.602 -15.922 1 90.5 115 HIS A O 1
ATOM 880 N N . SER A 1 116 ? 16.781 -12.375 -15.609 1 92.88 116 SER A N 1
ATOM 881 C CA . SER A 1 116 ? 15.516 -12.352 -16.328 1 92.88 116 SER A CA 1
ATOM 882 C C . SER A 1 116 ? 15.633 -11.516 -17.609 1 92.88 116 SER A C 1
ATOM 884 O O . SER A 1 116 ? 14.758 -11.578 -18.469 1 92.88 116 SER A O 1
ATOM 886 N N . GLN A 1 117 ? 16.672 -10.773 -17.781 1 94.88 117 GLN A N 1
ATOM 887 C CA . GLN A 1 117 ? 16.75 -9.734 -18.812 1 94.88 117 GLN A CA 1
ATOM 888 C C . GLN A 1 117 ? 16.656 -10.336 -20.203 1 94.88 117 GLN A C 1
ATOM 890 O O . GLN A 1 117 ? 16.047 -9.75 -21.094 1 94.88 117 GLN A O 1
ATOM 895 N N . ALA A 1 118 ? 17.234 -11.484 -20.453 1 95.12 118 ALA A N 1
ATOM 896 C CA . ALA A 1 118 ? 17.234 -12.086 -2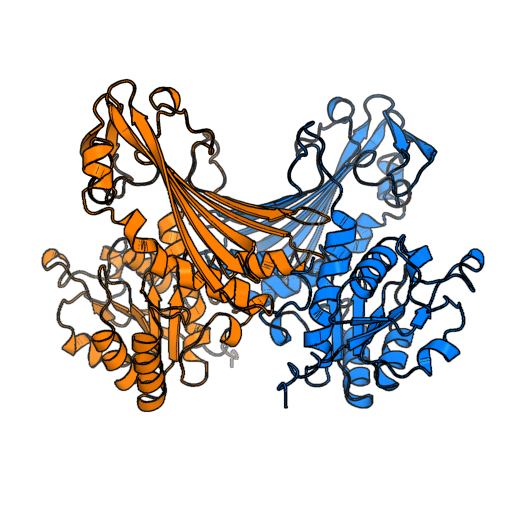1.781 1 95.12 118 ALA A CA 1
ATOM 897 C C . ALA A 1 118 ? 15.82 -12.422 -22.234 1 95.12 118 ALA A C 1
ATOM 899 O O . ALA A 1 118 ? 15.422 -12.102 -23.359 1 95.12 118 ALA A O 1
ATOM 900 N N . ASP A 1 119 ? 15.109 -13.023 -21.359 1 94.88 119 ASP A N 1
ATOM 901 C CA . ASP A 1 119 ? 13.727 -13.359 -21.656 1 94.88 119 ASP A CA 1
ATOM 902 C C . ASP A 1 119 ? 12.875 -12.102 -21.812 1 94.88 119 ASP A C 1
ATOM 904 O O . ASP A 1 119 ? 12.016 -12.023 -22.688 1 94.88 119 ASP A O 1
ATOM 908 N N . ILE A 1 120 ? 13.102 -11.156 -21 1 96.25 120 ILE A N 1
ATOM 909 C CA . ILE A 1 120 ? 12.328 -9.922 -21.016 1 96.25 120 ILE A CA 1
ATOM 910 C C . ILE A 1 120 ? 12.578 -9.18 -22.328 1 96.25 120 ILE A C 1
ATOM 912 O O . ILE A 1 120 ? 11.656 -8.602 -22.906 1 96.25 120 ILE A O 1
ATOM 916 N N . ASP A 1 121 ? 13.797 -9.203 -22.797 1 97.38 121 ASP A N 1
ATOM 917 C CA . ASP A 1 121 ? 14.109 -8.586 -24.078 1 97.38 121 ASP A CA 1
ATOM 918 C C . ASP A 1 121 ? 13.32 -9.242 -25.219 1 97.38 121 ASP A C 1
ATOM 920 O O . ASP A 1 121 ? 12.797 -8.555 -26.094 1 97.38 121 ASP A O 1
ATOM 924 N N . LYS A 1 122 ? 13.25 -10.531 -25.156 1 97.38 122 LYS A N 1
ATOM 925 C CA . LYS A 1 122 ? 12.477 -11.266 -26.141 1 97.38 122 LYS A CA 1
ATOM 926 C C . LYS A 1 122 ? 11 -10.906 -26.078 1 97.38 122 LYS A C 1
ATOM 928 O O . LYS A 1 122 ? 10.352 -10.703 -27.109 1 97.38 122 LYS A O 1
ATOM 933 N N . ILE A 1 123 ? 10.523 -10.82 -24.938 1 97.62 123 ILE A N 1
ATOM 934 C CA . ILE A 1 123 ? 9.117 -10.516 -24.719 1 97.62 123 ILE A CA 1
ATOM 935 C C . ILE A 1 123 ? 8.812 -9.094 -25.188 1 97.62 123 ILE A C 1
ATOM 937 O O . ILE A 1 123 ? 7.816 -8.859 -25.875 1 97.62 123 ILE A O 1
ATOM 941 N N . ASP A 1 124 ? 9.664 -8.18 -24.797 1 98.38 124 ASP A N 1
ATOM 942 C CA . ASP A 1 124 ? 9.484 -6.793 -25.219 1 98.38 124 ASP A CA 1
ATOM 943 C C . ASP A 1 124 ? 9.484 -6.672 -26.734 1 98.38 124 ASP A C 1
ATOM 945 O O . ASP A 1 124 ? 8.648 -5.977 -27.312 1 98.38 124 ASP A O 1
ATOM 949 N N . ALA A 1 125 ? 10.391 -7.348 -27.375 1 98.69 125 ALA A N 1
ATOM 950 C CA . ALA A 1 125 ? 10.445 -7.348 -28.828 1 98.69 125 ALA A CA 1
ATOM 951 C C . ALA A 1 125 ? 9.156 -7.895 -29.438 1 98.69 125 ALA A C 1
ATOM 953 O O . ALA A 1 125 ? 8.625 -7.336 -30.391 1 98.69 125 ALA A O 1
ATOM 954 N N . ALA A 1 126 ? 8.688 -8.969 -28.844 1 98.81 126 ALA A N 1
ATOM 955 C CA . ALA A 1 126 ? 7.449 -9.57 -29.328 1 98.81 126 ALA A CA 1
ATOM 956 C C . ALA A 1 126 ? 6.273 -8.609 -29.172 1 98.81 126 ALA A C 1
ATOM 958 O O . ALA A 1 126 ? 5.375 -8.578 -30.016 1 98.81 126 ALA A O 1
ATOM 959 N N . CYS A 1 127 ? 6.223 -7.871 -28.094 1 98.81 127 CYS A N 1
ATOM 960 C CA . CYS A 1 127 ? 5.188 -6.859 -27.906 1 98.81 127 CYS A CA 1
ATOM 961 C C . CYS A 1 127 ? 5.16 -5.875 -29.062 1 98.81 127 CYS A C 1
ATOM 963 O O . CYS A 1 127 ? 4.098 -5.586 -29.625 1 98.81 127 CYS A O 1
ATOM 965 N N . HIS A 1 128 ? 6.27 -5.359 -29.438 1 98.81 128 HIS A N 1
ATOM 966 C CA . HIS A 1 128 ? 6.363 -4.352 -30.484 1 98.81 128 HIS A CA 1
ATOM 967 C C . HIS A 1 128 ? 6.008 -4.945 -31.844 1 98.81 128 HIS A C 1
ATOM 969 O O . HIS A 1 128 ? 5.363 -4.285 -32.656 1 98.81 128 HIS A O 1
ATOM 975 N N . GLU A 1 129 ? 6.387 -6.188 -32.125 1 98.69 129 GLU A N 1
ATOM 976 C CA . GLU A 1 129 ? 6.062 -6.871 -33.375 1 98.69 129 GLU A CA 1
ATOM 977 C C . GLU A 1 129 ? 4.559 -7.078 -33.5 1 98.69 129 GLU A C 1
ATOM 979 O O . GLU A 1 129 ? 4.008 -6.953 -34.594 1 98.69 129 GLU A O 1
ATOM 984 N N . GLY A 1 130 ? 3.945 -7.34 -32.406 1 98.69 130 GLY A N 1
ATOM 985 C CA . GLY A 1 130 ? 2.531 -7.676 -32.438 1 98.69 130 GLY A CA 1
ATOM 986 C C . GLY A 1 130 ? 1.631 -6.488 -32.156 1 98.69 130 GLY A C 1
ATOM 987 O O . GLY A 1 130 ? 0.411 -6.574 -32.312 1 98.69 130 GLY A O 1
ATOM 988 N N . GLY A 1 131 ? 2.262 -5.324 -31.734 1 98.75 131 GLY A N 1
ATOM 989 C CA . GLY A 1 131 ? 1.471 -4.188 -31.297 1 98.75 131 GLY A CA 1
ATOM 990 C C . GLY A 1 131 ? 0.719 -4.445 -30 1 98.75 131 GLY A C 1
ATOM 991 O O . GLY A 1 131 ? -0.448 -4.07 -29.875 1 98.75 131 GLY A O 1
ATOM 992 N N . THR A 1 132 ? 1.324 -5.16 -29.078 1 98.81 132 THR A N 1
ATOM 993 C CA . THR A 1 132 ? 0.691 -5.617 -27.844 1 98.81 132 THR A CA 1
ATOM 994 C C . THR A 1 132 ? 1.541 -5.246 -26.625 1 98.81 132 THR A C 1
ATOM 996 O O . THR A 1 132 ? 2.637 -4.699 -26.766 1 98.81 132 THR A O 1
ATOM 999 N N . SER A 1 133 ? 1.029 -5.602 -25.422 1 98.75 133 SER A N 1
ATOM 1000 C CA . SER A 1 133 ? 1.736 -5.32 -24.172 1 98.75 133 SER A CA 1
ATOM 1001 C C . SER A 1 133 ? 1.75 -6.539 -23.266 1 98.75 133 SER A C 1
ATOM 1003 O O . SER A 1 133 ? 0.883 -7.41 -23.359 1 98.75 133 SER A O 1
ATOM 1005 N N . PHE A 1 134 ? 2.781 -6.566 -22.422 1 98.12 134 PHE A N 1
ATOM 1006 C CA . PHE A 1 134 ? 2.961 -7.66 -21.484 1 98.12 134 PHE A CA 1
ATOM 1007 C C . PHE A 1 134 ? 3.137 -7.125 -20.062 1 98.12 134 PHE A C 1
ATOM 1009 O O . PHE A 1 134 ? 3.844 -6.137 -19.844 1 98.12 134 PHE A O 1
ATOM 1016 N N . HIS A 1 135 ? 2.469 -7.77 -19.141 1 97.44 135 HIS A N 1
ATOM 1017 C CA . HIS A 1 135 ? 2.695 -7.551 -17.719 1 97.44 135 HIS A CA 1
ATOM 1018 C C . HIS A 1 135 ? 2.574 -8.852 -16.922 1 97.44 135 HIS A C 1
ATOM 1020 O O . HIS A 1 135 ? 1.81 -9.742 -17.297 1 97.44 135 HIS A O 1
ATOM 1026 N N . ALA A 1 136 ? 3.365 -8.922 -15.898 1 96 136 ALA A N 1
ATOM 1027 C CA . ALA A 1 136 ? 3.279 -10.094 -15.039 1 96 136 ALA A CA 1
ATOM 1028 C C . ALA A 1 136 ? 3.338 -9.695 -13.562 1 96 136 ALA A C 1
ATOM 1030 O O . ALA A 1 136 ? 3.688 -8.562 -13.234 1 96 136 ALA A O 1
ATOM 1031 N N . GLY A 1 137 ? 2.947 -10.625 -12.719 1 92.56 137 GLY A N 1
ATOM 1032 C CA . GLY A 1 137 ? 3.041 -10.391 -11.281 1 92.56 137 GLY A CA 1
ATOM 1033 C C . GLY A 1 137 ? 2.311 -11.438 -10.461 1 92.56 137 GLY A C 1
ATOM 1034 O O . GLY A 1 137 ? 2.146 -12.578 -10.898 1 92.56 137 GLY A O 1
ATOM 1035 N N . GLY A 1 138 ? 1.997 -11.156 -9.336 1 95 138 GLY A N 1
ATOM 1036 C CA . GLY A 1 138 ? 1.317 -11.891 -8.281 1 95 138 GLY A CA 1
ATOM 1037 C C . GLY A 1 138 ? 1.273 -11.141 -6.961 1 95 138 GLY A C 1
ATOM 1038 O O . GLY A 1 138 ? 1.268 -9.906 -6.941 1 95 138 GLY A O 1
ATOM 1039 N N . VAL A 1 139 ? 1.189 -11.93 -5.875 1 95.75 139 VAL A N 1
ATOM 1040 C CA . VAL A 1 139 ? 1.242 -11.289 -4.566 1 95.75 139 VAL A CA 1
ATOM 1041 C C . VAL A 1 139 ? 2.697 -11.094 -4.145 1 95.75 139 VAL A C 1
ATOM 1043 O O . VAL A 1 139 ? 3.055 -10.055 -3.58 1 95.75 139 VAL A O 1
ATOM 1046 N N . ASN A 1 140 ? 3.525 -12.086 -4.438 1 93.75 140 ASN A N 1
ATOM 1047 C CA . ASN A 1 140 ? 4.973 -12.031 -4.242 1 93.75 140 ASN A CA 1
ATOM 1048 C C . ASN A 1 140 ? 5.695 -13.039 -5.133 1 93.75 140 ASN A C 1
ATOM 1050 O O . ASN A 1 140 ? 5.629 -14.242 -4.891 1 93.75 140 ASN A O 1
ATOM 1054 N N . PRO A 1 141 ? 6.438 -12.594 -6.109 1 93.31 141 PRO A N 1
ATOM 1055 C CA . PRO A 1 141 ? 6.672 -11.203 -6.512 1 93.31 141 PRO A CA 1
ATOM 1056 C C . PRO A 1 141 ? 5.449 -10.562 -7.16 1 93.31 141 PRO A C 1
ATOM 1058 O O . PRO A 1 141 ? 4.523 -11.266 -7.574 1 93.31 141 PRO A O 1
ATOM 1061 N N . GLY A 1 142 ? 5.488 -9.156 -7.238 1 95.19 142 GLY A N 1
ATOM 1062 C CA . GLY A 1 142 ? 4.535 -8.398 -8.031 1 95.19 142 GLY A CA 1
ATOM 1063 C C . GLY A 1 142 ? 3.703 -7.434 -7.211 1 95.19 142 GLY A C 1
ATOM 1064 O O . GLY A 1 142 ? 3.057 -6.539 -7.758 1 95.19 142 GLY A O 1
ATOM 1065 N N . PHE A 1 143 ? 3.711 -7.668 -5.906 1 97.31 143 PHE A N 1
ATOM 1066 C CA . PHE A 1 143 ? 2.859 -6.781 -5.125 1 97.31 143 PHE A CA 1
ATOM 1067 C C . PHE A 1 143 ? 3.447 -6.555 -3.736 1 97.31 143 PHE A C 1
ATOM 1069 O O . PHE A 1 143 ? 4.125 -5.551 -3.502 1 97.31 143 PHE A O 1
ATOM 1076 N N . ALA A 1 144 ? 3.42 -7.559 -2.814 1 97.62 144 ALA A N 1
ATOM 1077 C CA . ALA A 1 144 ? 3.797 -7.402 -1.412 1 97.62 144 ALA A CA 1
ATOM 1078 C C . ALA A 1 144 ? 5.281 -7.082 -1.275 1 97.62 144 ALA A C 1
ATOM 1080 O O . ALA A 1 144 ? 5.688 -6.363 -0.357 1 97.62 144 ALA A O 1
ATOM 1081 N N . GLY A 1 145 ? 6.07 -7.551 -2.18 1 97.19 145 GLY A N 1
ATOM 1082 C CA . GLY A 1 145 ? 7.512 -7.398 -2.074 1 97.19 145 GLY A CA 1
ATOM 1083 C C . GLY A 1 145 ? 8.055 -6.254 -2.912 1 97.19 145 GLY A C 1
ATOM 1084 O O . GLY A 1 145 ? 9.258 -6.004 -2.926 1 97.19 145 GLY A O 1
ATOM 1085 N N . ASP A 1 146 ? 7.23 -5.59 -3.691 1 97.31 146 ASP A N 1
ATOM 1086 C CA . ASP A 1 146 ? 7.742 -4.535 -4.562 1 97.31 146 ASP A CA 1
ATOM 1087 C C . ASP A 1 146 ? 6.801 -3.334 -4.582 1 97.31 146 ASP A C 1
ATOM 1089 O O . ASP A 1 146 ? 7.02 -2.357 -3.865 1 97.31 146 ASP A O 1
ATOM 1093 N N . LEU A 1 147 ? 5.535 -3.494 -5.145 1 97.81 147 LEU A N 1
ATOM 1094 C CA . LEU A 1 147 ? 4.609 -2.373 -5.262 1 97.81 147 LEU A CA 1
ATOM 1095 C C . LEU A 1 147 ? 4.234 -1.829 -3.889 1 97.81 147 LEU A C 1
ATOM 1097 O O . LEU A 1 147 ? 4.266 -0.616 -3.666 1 97.81 147 LEU A O 1
ATOM 1101 N N . LEU A 1 148 ? 3.832 -2.723 -2.996 1 98.62 148 LEU A N 1
ATOM 1102 C CA . LEU A 1 148 ? 3.41 -2.318 -1.659 1 98.62 148 LEU A CA 1
ATOM 1103 C C . LEU A 1 148 ? 4.562 -1.679 -0.896 1 98.62 148 LEU A C 1
ATOM 1105 O O . LEU A 1 148 ? 4.367 -0.704 -0.166 1 98.62 148 LEU A O 1
ATOM 1109 N N . VAL A 1 149 ? 5.785 -2.164 -1.102 1 98.75 149 VAL A N 1
ATOM 1110 C CA . VAL A 1 149 ? 6.973 -1.637 -0.437 1 98.75 149 VAL A CA 1
ATOM 1111 C C . VAL A 1 149 ? 7.25 -0.217 -0.927 1 98.75 149 VAL A C 1
ATOM 1113 O O . VAL A 1 149 ? 7.461 0.693 -0.123 1 98.75 149 VAL A O 1
ATOM 1116 N N . LEU A 1 150 ? 7.223 -0.053 -2.234 1 98.44 150 LEU A N 1
ATOM 1117 C CA . LEU A 1 150 ? 7.484 1.265 -2.805 1 98.44 150 LEU A CA 1
ATOM 1118 C C . LEU A 1 150 ? 6.398 2.254 -2.404 1 98.44 150 LEU A C 1
ATOM 1120 O O . LEU A 1 150 ? 6.676 3.438 -2.189 1 98.44 150 LEU A O 1
ATOM 1124 N N . THR A 1 151 ? 5.176 1.768 -2.338 1 98.56 151 THR A N 1
ATOM 1125 C CA . THR A 1 151 ? 4.094 2.625 -1.87 1 98.56 151 THR A CA 1
ATOM 1126 C C . THR A 1 151 ? 4.332 3.061 -0.427 1 98.56 151 THR A C 1
ATOM 1128 O O . THR A 1 151 ? 4.23 4.246 -0.107 1 98.56 151 THR A O 1
ATOM 1131 N N . LEU A 1 152 ? 4.715 2.104 0.426 1 98.69 152 LEU A N 1
ATOM 1132 C CA . LEU A 1 152 ? 4.973 2.395 1.831 1 98.69 152 LEU A CA 1
ATOM 1133 C C . LEU A 1 152 ? 6.137 3.371 1.979 1 98.69 152 LEU A C 1
ATOM 1135 O O . LEU A 1 152 ? 6.086 4.285 2.803 1 98.69 152 LEU A O 1
ATOM 1139 N N . ALA A 1 153 ? 7.121 3.234 1.162 1 98.44 153 ALA A N 1
ATOM 1140 C CA . ALA A 1 153 ? 8.336 4.039 1.264 1 98.44 153 ALA A CA 1
ATOM 1141 C C . ALA A 1 153 ? 8.047 5.512 0.989 1 98.44 153 ALA A C 1
ATOM 1143 O O . ALA A 1 153 ? 8.844 6.383 1.337 1 98.44 153 ALA A O 1
ATOM 1144 N N . ARG A 1 154 ? 6.898 5.781 0.415 1 97.31 154 ARG A N 1
ATOM 1145 C CA . ARG A 1 154 ? 6.473 7.145 0.096 1 97.31 154 ARG A CA 1
ATOM 1146 C C . ARG A 1 154 ? 6.398 8 1.354 1 97.31 154 ARG A C 1
ATOM 1148 O O . ARG A 1 154 ? 6.535 9.227 1.284 1 97.31 154 ARG A O 1
ATOM 1155 N N . ILE A 1 155 ? 6.191 7.348 2.486 1 98 155 ILE A N 1
ATOM 1156 C CA . ILE A 1 155 ? 5.863 8.156 3.658 1 98 155 ILE A CA 1
ATOM 1157 C C . ILE A 1 155 ? 6.992 8.055 4.684 1 98 155 ILE A C 1
ATOM 1159 O O . ILE A 1 155 ? 6.785 8.32 5.871 1 98 155 ILE A O 1
ATOM 1163 N N . VAL A 1 156 ? 8.18 7.652 4.25 1 97.56 156 VAL A N 1
ATOM 1164 C CA . VAL A 1 156 ? 9.305 7.613 5.18 1 97.56 156 VAL A CA 1
ATOM 1165 C C . VAL A 1 156 ? 10.359 8.633 4.762 1 97.56 156 VAL A C 1
ATOM 1167 O O . VAL A 1 156 ? 10.391 9.07 3.605 1 97.56 156 VAL A O 1
ATOM 1170 N N . SER A 1 157 ? 11.211 9.047 5.648 1 97.25 157 SER A N 1
ATOM 1171 C CA . SER A 1 157 ? 12.219 10.062 5.367 1 97.25 157 SER A CA 1
ATOM 1172 C C . SER A 1 157 ? 13.562 9.43 5.004 1 97.25 157 SER A C 1
ATOM 1174 O O . SER A 1 157 ? 14.172 9.789 3.996 1 97.25 157 SER A O 1
ATOM 1176 N N . ARG A 1 158 ? 13.992 8.523 5.816 1 97.69 158 ARG A N 1
ATOM 1177 C CA . ARG A 1 158 ? 15.258 7.82 5.613 1 97.69 158 ARG A CA 1
ATOM 1178 C C . ARG A 1 158 ? 15.07 6.312 5.746 1 97.69 158 ARG A C 1
ATOM 1180 O O . ARG A 1 158 ? 14.352 5.844 6.633 1 97.69 158 ARG A O 1
ATOM 1187 N N . ILE A 1 159 ? 15.773 5.586 4.938 1 98.38 159 ILE A N 1
ATOM 1188 C CA . ILE A 1 159 ? 15.695 4.129 4.945 1 98.38 159 ILE A CA 1
ATOM 1189 C C . ILE A 1 159 ? 17.078 3.545 5.238 1 98.38 159 ILE A C 1
ATOM 1191 O O . ILE A 1 159 ? 18.031 3.76 4.48 1 98.38 159 ILE A O 1
ATOM 1195 N N . ASP A 1 160 ? 17.141 2.799 6.301 1 98.19 160 ASP A N 1
ATOM 1196 C CA . ASP A 1 160 ? 18.359 2.08 6.645 1 98.19 160 ASP A CA 1
ATOM 1197 C C . ASP A 1 160 ? 18.281 0.623 6.191 1 98.19 160 ASP A C 1
ATOM 1199 O O . ASP A 1 160 ? 19.281 0.046 5.773 1 98.19 160 ASP A O 1
ATOM 1203 N N . ALA A 1 161 ? 17.125 0.055 6.281 1 98.62 161 ALA A N 1
ATOM 1204 C CA . ALA A 1 161 ? 16.891 -1.327 5.871 1 98.62 161 ALA A CA 1
ATOM 1205 C C . ALA A 1 161 ? 15.406 -1.585 5.645 1 98.62 161 ALA A C 1
ATOM 1207 O O . ALA A 1 161 ? 14.555 -0.907 6.227 1 98.62 161 ALA A O 1
ATOM 1208 N N . ILE A 1 162 ? 15.102 -2.506 4.855 1 98.88 162 ILE A N 1
ATOM 1209 C CA . ILE A 1 162 ? 13.742 -2.963 4.602 1 98.88 162 ILE A CA 1
ATOM 1210 C C . ILE A 1 162 ? 13.656 -4.473 4.809 1 98.88 162 ILE A C 1
ATOM 1212 O O . ILE A 1 162 ? 14.469 -5.227 4.258 1 98.88 162 ILE A O 1
ATOM 1216 N N . HIS A 1 163 ? 12.727 -4.914 5.578 1 98.75 163 HIS A N 1
ATOM 1217 C CA . HIS A 1 163 ? 12.445 -6.328 5.789 1 98.75 163 HIS A CA 1
ATOM 1218 C C . HIS A 1 163 ? 11.039 -6.688 5.332 1 98.75 163 HIS A C 1
ATOM 1220 O O . HIS A 1 163 ? 10.07 -6.012 5.688 1 98.75 163 HIS A O 1
ATOM 1226 N N . ILE A 1 164 ? 10.938 -7.676 4.547 1 98.69 164 ILE A N 1
ATOM 1227 C CA . ILE A 1 164 ? 9.648 -8.195 4.094 1 98.69 164 ILE A CA 1
ATOM 1228 C C . ILE A 1 164 ? 9.5 -9.648 4.531 1 98.69 164 ILE A C 1
ATOM 1230 O O . ILE A 1 164 ? 10.289 -10.508 4.137 1 98.69 164 ILE A O 1
ATOM 1234 N N . TYR A 1 165 ? 8.484 -9.922 5.309 1 98.06 165 TYR A N 1
ATOM 1235 C CA . TYR A 1 165 ? 8.234 -11.266 5.828 1 98.06 165 TYR A CA 1
ATOM 1236 C C . TYR A 1 165 ? 7.008 -11.883 5.164 1 98.06 165 TYR A C 1
ATOM 1238 O O . TYR A 1 165 ? 5.953 -11.25 5.078 1 98.06 165 TYR A O 1
ATOM 1246 N N . GLU A 1 166 ? 7.156 -12.977 4.676 1 97.19 166 GLU A N 1
ATOM 1247 C CA . GLU A 1 166 ? 6.059 -13.844 4.258 1 97.19 166 GLU A CA 1
ATOM 1248 C C . GLU A 1 166 ? 5.977 -15.086 5.133 1 97.19 166 GLU A C 1
ATOM 1250 O O . GLU A 1 166 ? 6.941 -15.844 5.238 1 97.19 166 GLU A O 1
ATOM 1255 N N . VAL A 1 167 ? 4.84 -15.305 5.715 1 96.38 167 VAL A N 1
ATOM 1256 C CA . VAL A 1 167 ? 4.672 -16.453 6.59 1 96.38 167 VAL A CA 1
ATOM 1257 C C . VAL A 1 167 ? 3.646 -17.422 5.992 1 96.38 167 VAL A C 1
ATOM 1259 O O . VAL A 1 167 ? 2.514 -17.031 5.707 1 96.38 167 VAL A O 1
ATOM 1262 N N . VAL A 1 168 ? 4.059 -18.609 5.824 1 94.81 168 VAL A N 1
ATOM 1263 C CA . VAL A 1 168 ? 3.201 -19.641 5.266 1 94.81 168 VAL A CA 1
ATOM 1264 C C . VAL A 1 168 ? 3.195 -20.859 6.191 1 94.81 168 VAL A C 1
ATOM 1266 O O . VAL A 1 168 ? 4.254 -21.391 6.535 1 94.81 168 VAL A O 1
ATOM 1269 N N . ASN A 1 169 ? 2.064 -21.281 6.582 1 91.75 169 ASN A N 1
ATOM 1270 C CA . ASN A 1 169 ? 1.912 -22.469 7.434 1 91.75 169 ASN A CA 1
ATOM 1271 C C . ASN A 1 169 ? 1.396 -23.656 6.641 1 91.75 169 ASN A C 1
ATOM 1273 O O . ASN A 1 169 ? 0.258 -23.656 6.164 1 91.75 169 ASN A O 1
ATOM 1277 N N . PHE A 1 170 ? 2.277 -24.656 6.645 1 89.75 170 PHE A N 1
ATOM 1278 C CA . PHE A 1 170 ? 1.824 -25.906 6.047 1 89.75 170 PHE A CA 1
ATOM 1279 C C . PHE A 1 170 ? 0.806 -26.609 6.945 1 89.75 170 PHE A C 1
ATOM 1281 O O . PHE A 1 170 ? 0.947 -26.594 8.172 1 89.75 170 PHE A O 1
ATOM 1288 N N . GLY A 1 171 ? -0.203 -27.203 6.438 1 81.69 171 GLY A N 1
ATOM 1289 C CA . GLY A 1 171 ? -1.296 -27.797 7.195 1 81.69 171 GLY A CA 1
ATOM 1290 C C . GLY A 1 171 ? -2.494 -26.875 7.328 1 81.69 171 GLY A C 1
ATOM 1291 O O . GLY A 1 171 ? -3.633 -27.328 7.422 1 81.69 171 GLY A O 1
ATOM 1292 N N . LYS A 1 172 ? -2.166 -25.547 7.312 1 84.56 172 LYS A N 1
ATOM 1293 C CA . LYS A 1 172 ? -3.25 -24.578 7.41 1 84.56 172 LYS A CA 1
ATOM 1294 C C . LYS A 1 172 ? -3.459 -23.859 6.082 1 84.56 172 LYS A C 1
ATOM 1296 O O . LYS A 1 172 ? -4.59 -23.734 5.609 1 84.56 172 LYS A O 1
ATOM 1301 N N . ASP A 1 173 ? -2.396 -23.469 5.469 1 86 173 ASP A N 1
ATOM 1302 C CA . ASP A 1 173 ? -2.494 -22.625 4.289 1 86 173 ASP A CA 1
ATOM 1303 C C . ASP A 1 173 ? -2.391 -23.438 3.006 1 86 173 ASP A C 1
ATOM 1305 O O . ASP A 1 173 ? -3.088 -23.172 2.027 1 86 173 ASP A O 1
ATOM 1309 N N . THR A 1 174 ? -1.489 -24.375 3.008 1 87.81 174 THR A N 1
ATOM 1310 C CA . THR A 1 174 ? -1.236 -25.188 1.825 1 87.81 174 THR A CA 1
ATOM 1311 C C . THR A 1 174 ? -0.487 -26.469 2.195 1 87.81 174 THR A C 1
ATOM 1313 O O . THR A 1 174 ? 0.17 -26.531 3.238 1 87.81 174 THR A O 1
ATOM 1316 N N . LEU A 1 175 ? -0.614 -27.5 1.388 1 91 175 LEU A N 1
ATOM 1317 C CA . LEU A 1 175 ? 0.246 -28.672 1.457 1 91 175 LEU A CA 1
ATOM 1318 C C . LEU A 1 175 ? 0.939 -28.922 0.121 1 91 175 LEU A C 1
ATOM 1320 O O . LEU A 1 175 ? 1.708 -29.875 -0.018 1 91 175 LEU A O 1
ATOM 1324 N N . LYS A 1 176 ? 0.67 -27.922 -0.708 1 87.19 176 LYS A N 1
ATOM 1325 C CA . LYS A 1 176 ? 1.289 -28.031 -2.027 1 87.19 176 LYS A CA 1
ATOM 1326 C C . LYS A 1 176 ? 2.801 -27.844 -1.941 1 87.19 176 LYS A C 1
ATOM 1328 O O . LYS A 1 176 ? 3.281 -26.953 -1.231 1 87.19 176 LYS A O 1
ATOM 1333 N N . TYR A 1 177 ? 3.586 -28.656 -2.527 1 86.94 177 TYR A N 1
ATOM 1334 C CA . TYR A 1 177 ? 5.035 -28.609 -2.682 1 86.94 177 TYR A CA 1
ATOM 1335 C C . TYR A 1 177 ? 5.734 -28.875 -1.351 1 86.94 177 TYR A C 1
ATOM 1337 O O . TYR A 1 177 ? 6.879 -28.469 -1.155 1 86.94 177 TYR A O 1
ATOM 1345 N N . LEU A 1 178 ? 4.98 -29.438 -0.418 1 92 178 LEU A N 1
ATOM 1346 C CA . LEU A 1 178 ? 5.535 -29.719 0.903 1 92 178 LEU A CA 1
ATOM 1347 C C . LEU A 1 178 ? 6.875 -30.438 0.792 1 92 178 LEU A C 1
ATOM 1349 O O . LEU A 1 178 ? 7.879 -29.984 1.335 1 92 178 LEU A O 1
ATOM 1353 N N . HIS A 1 179 ? 6.934 -31.438 -0.04 1 90.56 179 HIS A N 1
ATOM 1354 C CA . HIS A 1 179 ? 8.141 -32.25 -0.153 1 90.56 179 HIS A CA 1
ATOM 1355 C C . HIS A 1 179 ? 9.164 -31.594 -1.072 1 90.56 179 HIS A C 1
ATOM 1357 O O . HIS A 1 179 ? 10.367 -31.688 -0.834 1 90.56 179 HIS A O 1
ATOM 1363 N N . GLU A 1 180 ? 8.641 -30.922 -2.1 1 90.12 180 GLU A N 1
ATOM 1364 C CA . GLU A 1 180 ? 9.531 -30.234 -3.031 1 90.12 180 GLU A CA 1
ATOM 1365 C C . GLU A 1 180 ? 10.281 -29.094 -2.342 1 90.12 180 GLU A C 1
ATOM 1367 O O . GLU A 1 180 ? 11.383 -28.734 -2.756 1 90.12 180 GLU A O 1
ATOM 1372 N N . MET A 1 181 ? 9.727 -28.656 -1.243 1 92.12 181 MET A N 1
ATOM 1373 C CA . MET A 1 181 ? 10.359 -27.578 -0.502 1 92.12 181 MET A CA 1
ATOM 1374 C C . MET A 1 181 ? 11.32 -28.109 0.552 1 92.12 181 MET A C 1
ATOM 1376 O O . MET A 1 181 ? 11.992 -27.344 1.235 1 92.12 181 MET A O 1
ATOM 1380 N N . GLY A 1 182 ? 11.312 -29.406 0.634 1 93.31 182 GLY A N 1
ATOM 1381 C CA . GLY A 1 182 ? 12.305 -30.047 1.489 1 93.31 182 GLY A CA 1
ATOM 1382 C C . GLY A 1 182 ? 11.781 -30.359 2.877 1 93.31 182 GLY A C 1
ATOM 1383 O O . GLY A 1 182 ? 12.531 -30.828 3.738 1 93.31 182 GLY A O 1
ATOM 1384 N N . MET A 1 183 ? 10.516 -30.141 3.203 1 95.19 183 MET A N 1
ATOM 1385 C CA . MET A 1 183 ? 9.938 -30.516 4.492 1 95.19 183 MET A CA 1
ATOM 1386 C C . MET A 1 183 ? 9.992 -32.031 4.695 1 95.19 183 MET A C 1
ATOM 1388 O O . MET A 1 183 ? 9.75 -32.781 3.762 1 95.19 183 MET A O 1
ATOM 1392 N N . GLY A 1 184 ? 10.367 -32.406 5.824 1 95.5 184 GLY A N 1
ATOM 1393 C CA . GLY A 1 184 ? 10.422 -33.812 6.133 1 95.5 184 GLY A CA 1
ATOM 1394 C C . GLY A 1 184 ? 11.758 -34.438 5.809 1 95.5 184 GLY A C 1
ATOM 1395 O O . GLY A 1 184 ? 12.008 -35.594 6.172 1 95.5 184 GLY A O 1
ATOM 1396 N N . ASN A 1 185 ? 12.562 -33.75 5.121 1 95.88 185 ASN A N 1
ATOM 1397 C CA . ASN A 1 185 ? 13.938 -34.219 4.949 1 95.88 185 ASN A CA 1
ATOM 1398 C C . ASN A 1 185 ? 14.766 -34 6.211 1 95.88 185 ASN A C 1
ATOM 1400 O O . ASN A 1 185 ? 14.414 -33.156 7.047 1 95.88 185 ASN A O 1
ATOM 1404 N N . THR A 1 186 ? 15.883 -34.812 6.281 1 96.31 186 THR A N 1
ATOM 1405 C CA . THR A 1 186 ? 16.875 -34.406 7.27 1 96.31 186 THR A CA 1
ATOM 1406 C C . THR A 1 186 ? 17.547 -33.094 6.863 1 96.31 186 THR A C 1
ATOM 1408 O O . THR A 1 186 ? 17.531 -32.719 5.688 1 96.31 186 THR A O 1
ATOM 1411 N N . PRO A 1 187 ? 18.062 -32.344 7.906 1 96.19 187 PRO A N 1
ATOM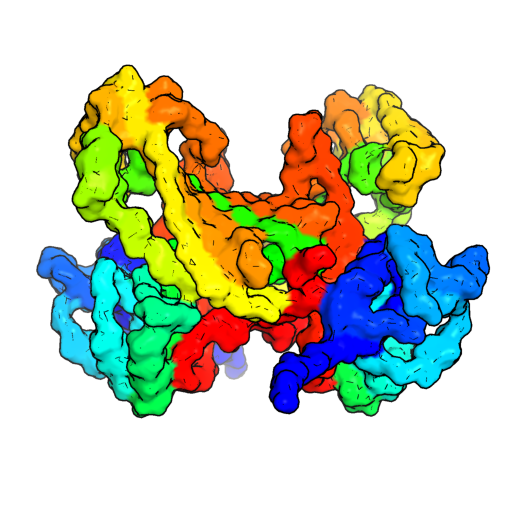 1412 C CA . PRO A 1 187 ? 18.781 -31.125 7.543 1 96.19 187 PRO A CA 1
ATOM 1413 C C . PRO A 1 187 ? 19.859 -31.359 6.492 1 96.19 187 PRO A C 1
ATOM 1415 O O . PRO A 1 187 ? 20.062 -30.531 5.602 1 96.19 187 PRO A O 1
ATOM 1418 N N . GLU A 1 188 ? 20.531 -32.531 6.547 1 95.62 188 GLU A N 1
ATOM 1419 C CA . GLU A 1 188 ? 21.578 -32.875 5.586 1 95.62 188 GLU A CA 1
ATOM 1420 C C . GLU A 1 188 ? 20.984 -33.094 4.195 1 95.62 188 GLU A C 1
ATOM 1422 O O . GLU A 1 188 ? 21.516 -32.594 3.199 1 95.62 188 GLU A O 1
ATOM 1427 N N . GLU A 1 189 ? 19.953 -33.844 4.164 1 94.38 189 GLU A N 1
ATOM 1428 C CA . GLU A 1 189 ? 19.266 -34.094 2.896 1 94.38 189 GLU A CA 1
ATOM 1429 C C . GLU A 1 189 ? 18.734 -32.812 2.281 1 94.38 189 GLU A C 1
ATOM 1431 O O . GLU A 1 189 ? 18.797 -32.625 1.062 1 94.38 189 GLU A O 1
ATOM 1436 N N . PHE A 1 190 ? 18.219 -31.953 3.156 1 94.75 190 PHE A N 1
ATOM 1437 C CA . PHE A 1 190 ? 17.719 -30.656 2.711 1 94.75 190 PHE A CA 1
ATOM 1438 C C . PHE A 1 190 ? 18.812 -29.844 2.037 1 94.75 190 PHE A C 1
ATOM 1440 O O . PHE A 1 190 ? 18.609 -29.297 0.949 1 94.75 190 PHE A O 1
ATOM 1447 N N . ARG A 1 191 ? 19.906 -29.75 2.596 1 91.44 191 ARG A N 1
ATOM 1448 C CA . ARG A 1 191 ? 21.016 -28.938 2.1 1 91.44 191 ARG A CA 1
ATOM 1449 C C . ARG A 1 191 ? 21.609 -29.531 0.827 1 91.44 191 ARG A C 1
ATOM 1451 O O . ARG A 1 191 ? 22.109 -28.797 -0.035 1 91.44 191 ARG A O 1
ATOM 1458 N N . ALA A 1 192 ? 21.5 -30.875 0.696 1 87.5 192 ALA A N 1
ATOM 1459 C CA . ALA A 1 192 ? 22.109 -31.562 -0.438 1 87.5 192 ALA A CA 1
ATOM 1460 C C . ALA A 1 192 ? 21.141 -31.641 -1.615 1 87.5 192 ALA A C 1
ATOM 1462 O O . ALA A 1 192 ? 21.562 -31.812 -2.762 1 87.5 192 ALA A O 1
ATOM 1463 N N . GLY A 1 193 ? 19.891 -31.609 -1.323 1 80.5 193 GLY A N 1
ATOM 1464 C CA . GLY A 1 193 ? 18.875 -31.844 -2.338 1 80.5 193 GLY A CA 1
ATOM 1465 C C . GLY A 1 193 ? 18.328 -30.562 -2.932 1 80.5 193 GLY A C 1
ATOM 1466 O O . GLY A 1 193 ? 18.719 -29.469 -2.541 1 80.5 193 GLY A O 1
ATOM 1467 N N . PRO A 1 194 ? 17.594 -30.891 -3.971 1 77.31 194 PRO A N 1
ATOM 1468 C CA . PRO A 1 194 ? 16.906 -29.734 -4.543 1 77.31 194 PRO A CA 1
ATOM 1469 C C . PRO A 1 194 ? 15.914 -29.094 -3.568 1 77.31 194 PRO A C 1
ATOM 1471 O O . PRO A 1 194 ? 15.289 -29.797 -2.77 1 77.31 194 PRO A O 1
ATOM 1474 N N . ASN A 1 195 ? 15.961 -27.812 -3.412 1 81.56 195 ASN A N 1
ATOM 1475 C CA . ASN A 1 195 ? 15.047 -27.016 -2.611 1 81.56 195 ASN A CA 1
ATOM 1476 C C . ASN A 1 195 ? 14.375 -25.938 -3.451 1 81.56 195 ASN A C 1
ATOM 1478 O O . ASN A 1 195 ? 15 -24.922 -3.801 1 81.56 195 ASN A O 1
ATOM 1482 N N . LEU A 1 196 ? 13.133 -26.234 -3.742 1 82.62 196 LEU A N 1
ATOM 1483 C CA . LEU A 1 196 ? 12.383 -25.391 -4.652 1 82.62 196 LEU A CA 1
ATOM 1484 C C . LEU A 1 196 ? 12.398 -23.938 -4.176 1 82.62 196 LEU A C 1
ATOM 1486 O O . LEU A 1 196 ? 12.703 -23.031 -4.953 1 82.62 196 LEU A O 1
ATOM 1490 N N . LEU A 1 197 ? 12.164 -23.766 -2.916 1 83.06 197 LEU A N 1
ATOM 1491 C CA . LEU A 1 197 ? 12.094 -22.406 -2.389 1 83.06 197 LEU A CA 1
ATOM 1492 C C . LEU A 1 197 ? 13.477 -21.75 -2.357 1 83.06 197 LEU A C 1
ATOM 1494 O O . LEU A 1 197 ? 13.641 -20.594 -2.764 1 83.06 197 LEU A O 1
ATOM 1498 N N . GLY A 1 198 ? 14.422 -22.484 -1.938 1 84.62 198 GLY A N 1
ATOM 1499 C CA . GLY A 1 198 ? 15.773 -21.953 -1.885 1 84.62 198 GLY A CA 1
ATOM 1500 C C . GLY A 1 198 ? 16.312 -21.547 -3.244 1 84.62 198 GLY A C 1
ATOM 1501 O O . GLY A 1 198 ? 17.078 -20.594 -3.355 1 84.62 198 GLY A O 1
ATOM 1502 N N . ASN A 1 199 ? 15.836 -22.234 -4.277 1 86.62 199 ASN A N 1
ATOM 1503 C CA . ASN A 1 199 ? 16.312 -21.969 -5.633 1 86.62 199 ASN A CA 1
ATOM 1504 C C . ASN A 1 199 ? 15.469 -20.906 -6.32 1 86.62 199 ASN A C 1
ATOM 1506 O O . ASN A 1 199 ? 15.789 -20.469 -7.434 1 86.62 199 ASN A O 1
ATOM 1510 N N . ALA A 1 200 ? 14.516 -20.406 -5.621 1 88.56 200 ALA A N 1
ATOM 1511 C CA . ALA A 1 200 ? 13.57 -19.5 -6.25 1 88.56 200 ALA A CA 1
ATOM 1512 C C . ALA A 1 200 ? 14 -18.047 -6.059 1 88.56 200 ALA A C 1
ATOM 1514 O O . ALA A 1 200 ? 13.367 -17.125 -6.59 1 88.56 200 ALA A O 1
ATOM 1515 N N . TRP A 1 201 ? 15.102 -17.797 -5.395 1 91.88 201 TRP A N 1
ATOM 1516 C CA . TRP A 1 201 ? 15.477 -16.453 -4.98 1 91.88 201 TRP A CA 1
ATOM 1517 C C . TRP A 1 201 ? 15.641 -15.539 -6.191 1 91.88 201 TRP A C 1
ATOM 1519 O O . TRP A 1 201 ? 15.352 -14.344 -6.121 1 91.88 201 TRP A O 1
ATOM 1529 N N . PRO A 1 202 ? 16.062 -16.047 -7.383 1 92.5 202 PRO A N 1
ATOM 1530 C CA . PRO A 1 202 ? 16.172 -15.125 -8.523 1 92.5 202 PRO A CA 1
ATOM 1531 C C . PRO A 1 202 ? 14.836 -14.523 -8.938 1 92.5 202 PRO A C 1
ATOM 1533 O O . PRO A 1 202 ? 14.797 -13.391 -9.422 1 92.5 202 PRO A O 1
ATOM 1536 N N . LEU A 1 203 ? 13.797 -15.273 -8.734 1 92.31 203 LEU A N 1
ATOM 1537 C CA . LEU A 1 203 ? 12.469 -14.742 -8.992 1 92.31 203 LEU A CA 1
ATOM 1538 C C . LEU A 1 203 ? 12.156 -13.57 -8.07 1 92.31 203 LEU A C 1
ATOM 1540 O O . LEU A 1 203 ? 11.695 -12.523 -8.523 1 92.31 203 LEU A O 1
ATOM 1544 N N . PHE A 1 204 ? 12.547 -13.719 -6.828 1 94.25 204 PHE A N 1
ATOM 1545 C CA . PHE A 1 204 ? 12.266 -12.711 -5.812 1 94.25 204 PHE A CA 1
ATOM 1546 C C . PHE A 1 204 ? 13.219 -11.531 -5.941 1 94.25 204 PHE A C 1
ATOM 1548 O O . PHE A 1 204 ? 12.906 -10.422 -5.512 1 94.25 204 PHE A O 1
ATOM 1555 N N . ALA A 1 205 ? 14.352 -11.82 -6.562 1 95.69 205 ALA A N 1
ATOM 1556 C CA . ALA A 1 205 ? 15.328 -10.758 -6.805 1 95.69 205 ALA A CA 1
ATOM 1557 C C . ALA A 1 205 ? 14.742 -9.664 -7.695 1 95.69 205 ALA A C 1
ATOM 1559 O O . ALA A 1 205 ? 15.133 -8.5 -7.59 1 95.69 205 ALA A O 1
ATOM 1560 N N . GLN A 1 206 ? 13.828 -10.023 -8.547 1 96.25 206 GLN A N 1
ATOM 1561 C CA . GLN A 1 206 ? 13.195 -9.047 -9.414 1 96.25 206 GLN A CA 1
ATOM 1562 C C . GLN A 1 206 ? 12.477 -7.969 -8.602 1 96.25 206 GLN A C 1
ATOM 1564 O O . GLN A 1 206 ? 12.617 -6.777 -8.883 1 96.25 206 GLN A O 1
ATOM 1569 N N . SER A 1 207 ? 11.727 -8.422 -7.562 1 97 207 SER A N 1
ATOM 1570 C CA . SER A 1 207 ? 11.039 -7.477 -6.695 1 97 207 SER A CA 1
ATOM 1571 C C . SER A 1 207 ? 12.031 -6.586 -5.949 1 97 207 SER A C 1
ATOM 1573 O O . SER A 1 207 ? 11.836 -5.371 -5.859 1 97 207 SER A O 1
ATOM 1575 N N . MET A 1 208 ? 13.039 -7.184 -5.438 1 97.88 208 MET A N 1
ATOM 1576 C CA . MET A 1 208 ? 14.047 -6.414 -4.707 1 97.88 208 MET A CA 1
ATOM 1577 C C . MET A 1 208 ? 14.727 -5.402 -5.621 1 97.88 208 MET A C 1
ATOM 1579 O O . MET A 1 208 ? 14.945 -4.254 -5.23 1 97.88 208 MET A O 1
ATOM 1583 N N . ALA A 1 209 ? 15.039 -5.832 -6.832 1 97.88 209 ALA A N 1
ATOM 1584 C CA . ALA A 1 209 ? 15.664 -4.941 -7.801 1 97.88 209 ALA A CA 1
ATOM 1585 C C . ALA A 1 209 ? 14.758 -3.754 -8.125 1 97.88 209 ALA A C 1
ATOM 1587 O O . ALA A 1 209 ? 15.234 -2.619 -8.234 1 97.88 209 ALA A O 1
ATOM 1588 N N . MET A 1 210 ? 13.508 -3.99 -8.281 1 97.56 210 MET A N 1
ATOM 1589 C CA . MET A 1 210 ? 12.57 -2.908 -8.578 1 97.56 210 MET A CA 1
ATOM 1590 C C . MET A 1 210 ? 12.547 -1.885 -7.449 1 97.56 210 MET A C 1
ATOM 1592 O O . MET A 1 210 ? 12.547 -0.678 -7.699 1 97.56 210 MET A O 1
ATOM 1596 N N . VAL A 1 211 ? 12.492 -2.398 -6.207 1 98.56 211 VAL A N 1
ATOM 1597 C CA . VAL A 1 211 ? 12.453 -1.493 -5.062 1 98.56 211 VAL A CA 1
ATOM 1598 C C . VAL A 1 211 ? 13.734 -0.666 -5.012 1 98.56 211 VAL A C 1
ATOM 1600 O O . VAL A 1 211 ? 13.688 0.557 -4.852 1 98.56 211 VAL A O 1
ATOM 1603 N N . VAL A 1 212 ? 14.859 -1.338 -5.203 1 98.44 212 VAL A N 1
ATOM 1604 C CA . VAL A 1 212 ? 16.141 -0.641 -5.16 1 98.44 212 VAL A CA 1
ATOM 1605 C C . VAL A 1 212 ? 16.188 0.433 -6.242 1 98.44 212 VAL A C 1
ATOM 1607 O O . VAL A 1 212 ? 16.594 1.567 -5.988 1 98.44 212 VAL A O 1
ATOM 1610 N N . ASP A 1 213 ? 15.742 0.081 -7.438 1 98 213 ASP A N 1
ATOM 1611 C CA . ASP A 1 213 ? 15.672 1.036 -8.539 1 98 213 ASP A CA 1
ATOM 1612 C C . ASP A 1 213 ? 14.758 2.209 -8.188 1 98 213 ASP A C 1
ATOM 1614 O O . ASP A 1 213 ? 15.102 3.365 -8.445 1 98 213 ASP A O 1
ATOM 1618 N N . GLY A 1 214 ? 13.648 1.9 -7.578 1 98.12 214 GLY A N 1
ATOM 1619 C CA . GLY A 1 214 ? 12.695 2.93 -7.184 1 98.12 214 GLY A CA 1
ATOM 1620 C C . GLY A 1 214 ? 13.242 3.879 -6.137 1 98.12 214 GLY A C 1
ATOM 1621 O O . GLY A 1 214 ? 12.727 4.984 -5.965 1 98.12 214 GLY A O 1
ATOM 1622 N N . LEU A 1 215 ? 14.258 3.457 -5.461 1 98.12 215 LEU A N 1
ATOM 1623 C CA . LEU A 1 215 ? 14.891 4.273 -4.434 1 98.12 215 LEU A CA 1
ATOM 1624 C C . LEU A 1 215 ? 16.094 5.02 -5 1 98.12 215 LEU A C 1
ATOM 1626 O O . LEU A 1 215 ? 16.844 5.664 -4.254 1 98.12 215 LEU A O 1
ATOM 1630 N N . GLY A 1 216 ? 16.328 4.898 -6.297 1 96 216 GLY A N 1
ATOM 1631 C CA . GLY A 1 216 ? 17.406 5.605 -6.973 1 96 216 GLY A CA 1
ATOM 1632 C C . GLY A 1 216 ? 18.75 4.957 -6.773 1 96 216 GLY A C 1
ATOM 1633 O O . GLY A 1 216 ? 19.781 5.633 -6.82 1 96 216 GLY A O 1
ATOM 1634 N N . LYS A 1 217 ? 18.734 3.695 -6.441 1 97.44 217 LYS A N 1
ATOM 1635 C CA . LYS A 1 217 ? 19.969 2.963 -6.18 1 97.44 217 LYS A CA 1
ATOM 1636 C C . LYS A 1 217 ? 20.125 1.785 -7.137 1 97.44 217 LYS A C 1
ATOM 1638 O O . LYS A 1 217 ? 19.281 1.565 -8 1 97.44 217 LYS A O 1
ATOM 1643 N N . THR A 1 218 ? 21.266 1.127 -7.086 1 96.88 218 THR A N 1
ATOM 1644 C CA . THR A 1 218 ? 21.562 -0.061 -7.879 1 96.88 218 THR A CA 1
ATOM 1645 C C . THR A 1 218 ? 22.031 -1.205 -6.984 1 96.88 218 THR A C 1
ATOM 1647 O O . THR A 1 218 ? 22.797 -0.991 -6.047 1 96.88 218 THR A O 1
ATOM 1650 N N . VAL A 1 219 ? 21.625 -2.381 -7.301 1 97.62 219 VAL A N 1
ATOM 1651 C CA . VAL A 1 219 ? 22.016 -3.549 -6.516 1 97.62 219 VAL A CA 1
ATOM 1652 C C . VAL A 1 219 ? 23.469 -3.916 -6.816 1 97.62 219 VAL A C 1
ATOM 1654 O O . VAL A 1 219 ? 23.859 -4.02 -7.98 1 97.62 219 VAL A O 1
ATOM 1657 N N . ASP A 1 220 ? 24.25 -4.164 -5.789 1 97.75 220 ASP A N 1
ATOM 1658 C CA . ASP A 1 220 ? 25.625 -4.66 -5.934 1 97.75 220 ASP A CA 1
ATOM 1659 C C . ASP A 1 220 ? 25.641 -6.18 -6.082 1 97.75 220 ASP A C 1
ATOM 1661 O O . ASP A 1 220 ? 26.344 -6.715 -6.938 1 97.75 220 ASP A O 1
ATOM 1665 N N . ARG A 1 221 ? 24.906 -6.781 -5.23 1 97.5 221 ARG A N 1
ATOM 1666 C CA . ARG A 1 221 ? 24.859 -8.242 -5.203 1 97.5 221 ARG A CA 1
ATOM 1667 C C . ARG A 1 221 ? 23.719 -8.742 -4.348 1 97.5 221 ARG A C 1
ATOM 1669 O O . ARG A 1 221 ? 23.094 -7.973 -3.617 1 97.5 221 ARG A O 1
ATOM 1676 N N . TYR A 1 222 ? 23.484 -10.031 -4.512 1 97.25 222 TYR A N 1
ATOM 1677 C CA . TYR A 1 222 ? 22.531 -10.75 -3.68 1 97.25 222 TYR A CA 1
ATOM 1678 C C . TYR A 1 222 ? 23.219 -11.812 -2.836 1 97.25 222 TYR A C 1
ATOM 1680 O O . TYR A 1 222 ? 24.188 -12.43 -3.283 1 97.25 222 TYR A O 1
ATOM 1688 N N . THR A 1 223 ? 22.734 -12 -1.611 1 97.75 223 THR A N 1
ATOM 1689 C CA . THR A 1 223 ? 23.172 -13.125 -0.794 1 97.75 223 THR A CA 1
ATOM 1690 C C . THR A 1 223 ? 21.969 -13.906 -0.266 1 97.75 223 THR A C 1
ATOM 1692 O O . THR A 1 223 ? 20.859 -13.359 -0.15 1 97.75 223 THR A O 1
ATOM 1695 N N . THR A 1 224 ? 22.172 -15.18 -0.02 1 96.44 224 THR A N 1
ATOM 1696 C CA . THR A 1 224 ? 21.125 -16.062 0.47 1 96.44 224 THR A CA 1
ATOM 1697 C C . THR A 1 224 ? 21.578 -16.812 1.719 1 96.44 224 THR A C 1
ATOM 1699 O O . THR A 1 224 ? 22.766 -17.109 1.868 1 96.44 224 THR A O 1
ATOM 1702 N N . ASP A 1 225 ? 20.656 -17.016 2.596 1 96.31 225 ASP A N 1
ATOM 1703 C CA . ASP A 1 225 ? 20.859 -17.812 3.799 1 96.31 225 ASP A CA 1
ATOM 1704 C C . ASP A 1 225 ? 19.578 -18.562 4.18 1 96.31 225 ASP A C 1
ATOM 1706 O O . ASP A 1 225 ? 18.5 -18.266 3.656 1 96.31 225 ASP A O 1
ATOM 1710 N N . VAL A 1 226 ? 19.719 -19.641 5 1 96.56 226 VAL A N 1
ATOM 1711 C CA . VAL A 1 226 ? 18.547 -20.375 5.449 1 96.56 226 VAL A CA 1
ATOM 1712 C C . VAL A 1 226 ? 18.781 -20.891 6.867 1 96.56 226 VAL A C 1
ATOM 1714 O O . VAL A 1 226 ? 19.875 -21.344 7.207 1 96.56 226 VAL A O 1
ATOM 1717 N N . GLU A 1 227 ? 17.828 -20.688 7.711 1 97 227 GLU A N 1
ATOM 1718 C CA . GLU A 1 227 ? 17.734 -21.297 9.031 1 97 227 GLU A CA 1
ATOM 1719 C C . GLU A 1 227 ? 16.641 -22.359 9.086 1 97 227 GLU A C 1
ATOM 1721 O O . GLU A 1 227 ? 15.5 -22.094 8.695 1 97 227 GLU A O 1
ATOM 1726 N N . LEU A 1 228 ? 17.062 -23.5 9.578 1 97.56 228 LEU A N 1
ATOM 1727 C CA . LEU A 1 228 ? 16.109 -24.609 9.609 1 97.56 228 LEU A CA 1
ATOM 1728 C C . LEU A 1 228 ? 15.648 -24.891 11.039 1 97.56 228 LEU A C 1
ATOM 1730 O O . LEU A 1 228 ? 16.406 -24.734 11.992 1 97.56 228 LEU A O 1
ATOM 1734 N N . GLY A 1 229 ? 14.383 -25.172 11.172 1 98.06 229 GLY A N 1
ATOM 1735 C CA . GLY A 1 229 ? 13.852 -25.812 12.367 1 98.06 229 GLY A CA 1
ATOM 1736 C C . GLY A 1 229 ? 13.477 -27.266 12.156 1 98.06 229 GLY A C 1
ATOM 1737 O O . GLY A 1 229 ? 12.984 -27.641 11.086 1 98.06 229 GLY A O 1
ATOM 1738 N N . THR A 1 230 ? 13.734 -28.094 13.203 1 98.56 230 THR A N 1
ATOM 1739 C CA . THR A 1 230 ? 13.438 -29.516 13.086 1 98.56 230 THR A CA 1
ATOM 1740 C C . THR A 1 230 ? 12.336 -29.922 14.062 1 98.56 230 THR A C 1
ATOM 1742 O O . THR A 1 230 ? 12.188 -29.312 15.125 1 98.56 230 THR A O 1
ATOM 1745 N N . ALA A 1 231 ? 11.641 -30.922 13.633 1 98.62 231 ALA A N 1
ATOM 1746 C CA . ALA A 1 231 ? 10.602 -31.469 14.5 1 98.62 231 ALA A CA 1
ATOM 1747 C C . ALA A 1 231 ? 11.211 -32.156 15.719 1 98.62 231 ALA A C 1
ATOM 1749 O O . ALA A 1 231 ? 12.125 -32.969 15.586 1 98.62 231 ALA A O 1
ATOM 1750 N N . ILE A 1 232 ? 10.664 -31.875 16.922 1 98.62 232 ILE A N 1
ATOM 1751 C CA . ILE A 1 232 ? 11.148 -32.531 18.125 1 98.62 232 ILE A CA 1
ATOM 1752 C C . ILE A 1 232 ? 10.211 -33.656 18.516 1 98.62 232 ILE A C 1
ATOM 1754 O O . ILE A 1 232 ? 10.461 -34.375 19.484 1 98.62 232 ILE A O 1
ATOM 1758 N N . ARG A 1 233 ? 9.148 -33.812 17.859 1 98.56 233 ARG A N 1
ATOM 1759 C CA . ARG A 1 233 ? 8.234 -34.938 17.828 1 98.56 233 ARG A CA 1
ATOM 1760 C C . ARG A 1 233 ? 7.539 -35.031 16.469 1 98.56 233 ARG A C 1
ATOM 1762 O O . ARG A 1 233 ? 7.59 -34.094 15.672 1 98.56 233 ARG A O 1
ATOM 1769 N N . ASP A 1 234 ? 6.941 -36.188 16.25 1 98.44 234 ASP A N 1
ATOM 1770 C CA . ASP A 1 234 ? 6.219 -36.375 14.992 1 98.44 234 ASP A CA 1
ATOM 1771 C C . ASP A 1 234 ? 5.102 -35.344 14.844 1 98.44 234 ASP A C 1
ATOM 1773 O O . ASP A 1 234 ? 4.355 -35.094 15.789 1 98.44 234 ASP A O 1
ATOM 1777 N N . ILE A 1 235 ? 4.977 -34.688 13.641 1 97.94 235 ILE A N 1
ATOM 1778 C CA . ILE A 1 235 ? 3.936 -33.719 13.32 1 97.94 235 ILE A CA 1
ATOM 1779 C C . ILE A 1 235 ? 3.049 -34.25 12.203 1 97.94 235 ILE A C 1
ATOM 1781 O O . ILE A 1 235 ? 3.447 -34.25 11.031 1 97.94 235 ILE A O 1
ATOM 1785 N N . PRO A 1 236 ? 1.909 -34.719 12.516 1 96.94 236 PRO A N 1
ATOM 1786 C CA . PRO A 1 236 ? 1 -35.188 11.461 1 96.94 236 PRO A CA 1
ATOM 1787 C C . PRO A 1 236 ? 0.403 -34.031 10.656 1 96.94 236 PRO A C 1
ATOM 1789 O O . PRO A 1 236 ? 0.265 -32.906 11.172 1 96.94 236 PRO A O 1
ATOM 1792 N N . TYR A 1 237 ? 0.106 -34.188 9.43 1 95.69 237 TYR A N 1
ATOM 1793 C CA . TYR A 1 237 ? -0.615 -33.219 8.602 1 95.69 237 TYR A CA 1
ATOM 1794 C C . TYR A 1 237 ? -1.628 -33.938 7.707 1 95.69 237 TYR A C 1
ATOM 1796 O O . TYR A 1 237 ? -1.456 -35.094 7.367 1 95.69 237 TYR A O 1
ATOM 1804 N N . GLU A 1 238 ? -2.717 -33.219 7.414 1 94.56 238 GLU A N 1
ATOM 1805 C CA . GLU A 1 238 ? -3.76 -33.719 6.52 1 94.56 238 GLU A CA 1
ATOM 1806 C C . GLU A 1 238 ? -4.492 -32.562 5.832 1 94.56 238 GLU A C 1
ATOM 1808 O O . GLU A 1 238 ? -4.902 -31.609 6.488 1 94.56 238 GLU A O 1
ATOM 1813 N N . GLY A 1 239 ? -4.578 -32.656 4.562 1 92.19 239 GLY A N 1
ATOM 1814 C CA . GLY A 1 239 ? -5.379 -31.688 3.834 1 92.19 239 GLY A CA 1
ATOM 1815 C C . GLY A 1 239 ? -6.871 -31.922 3.967 1 92.19 239 GLY A C 1
ATOM 1816 O O . GLY A 1 239 ? -7.383 -32.969 3.521 1 92.19 239 GLY A O 1
ATOM 1817 N N . GLY A 1 240 ? -7.52 -31.031 4.516 1 87.62 240 GLY A N 1
ATOM 1818 C CA . GLY A 1 240 ? -8.969 -31.109 4.629 1 87.62 240 GLY A CA 1
ATOM 1819 C C . GLY A 1 240 ? -9.68 -30.828 3.32 1 87.62 240 GLY A C 1
ATOM 1820 O O . GLY A 1 240 ? -9.047 -30.688 2.275 1 87.62 240 GLY A O 1
ATOM 1821 N N . PRO A 1 241 ? -10.992 -30.75 3.408 1 84.25 241 PRO A N 1
ATOM 1822 C CA . PRO A 1 241 ? -11.805 -30.562 2.197 1 84.25 241 PRO A CA 1
ATOM 1823 C C . PRO A 1 241 ? -11.508 -29.25 1.484 1 84.25 241 PRO A C 1
ATOM 1825 O O . PRO A 1 241 ? -11.617 -29.172 0.258 1 84.25 241 PRO A O 1
ATOM 1828 N N . SER A 1 242 ? -11.086 -28.234 2.207 1 80.25 242 SER A N 1
ATOM 1829 C CA . SER A 1 242 ? -10.867 -26.922 1.614 1 80.25 242 SER A CA 1
ATOM 1830 C C . SER A 1 242 ? -9.391 -26.719 1.274 1 80.25 242 SER A C 1
ATOM 1832 O O . SER A 1 242 ? -9 -25.641 0.81 1 80.25 242 SER A O 1
ATOM 1834 N N . SER A 1 243 ? -8.68 -27.781 1.5 1 85.69 243 SER A N 1
ATOM 1835 C CA . SER A 1 243 ? -7.254 -27.719 1.209 1 85.69 243 SER A CA 1
ATOM 1836 C C . SER A 1 243 ? -6.992 -27.766 -0.292 1 85.69 243 SER A C 1
ATOM 1838 O O . SER A 1 243 ? -7.816 -28.266 -1.057 1 85.69 243 SER A O 1
ATOM 1840 N N . ASP A 1 244 ? -5.914 -27.234 -0.691 1 86.25 244 ASP A N 1
ATOM 1841 C CA . ASP A 1 244 ? -5.5 -27.328 -2.088 1 86.25 244 ASP A CA 1
ATOM 1842 C C . ASP A 1 244 ? -4.992 -28.734 -2.414 1 86.25 244 ASP A C 1
ATOM 1844 O O . ASP A 1 244 ? -4.77 -29.062 -3.58 1 86.25 244 ASP A O 1
ATOM 1848 N N . MET A 1 245 ? -4.809 -29.562 -1.344 1 90.69 245 MET A N 1
ATOM 1849 C CA . MET A 1 245 ? -4.461 -30.969 -1.48 1 90.69 245 MET A CA 1
ATOM 1850 C C . MET A 1 245 ? -5.344 -31.828 -0.588 1 90.69 245 MET A C 1
ATOM 1852 O O . MET A 1 245 ? -4.855 -32.469 0.349 1 90.69 245 MET A O 1
ATOM 1856 N N . PRO A 1 246 ? -6.598 -31.906 -0.984 1 90.56 246 PRO A N 1
ATOM 1857 C CA . PRO A 1 246 ? -7.508 -32.656 -0.123 1 90.56 246 PRO A CA 1
ATOM 1858 C C . PRO A 1 246 ? -7.121 -34.125 -0.011 1 90.56 246 PRO A C 1
ATOM 1860 O O . PRO A 1 246 ? -6.848 -34.781 -1.024 1 90.56 246 PRO A O 1
ATOM 1863 N N . GLY A 1 247 ? -7.102 -34.625 1.229 1 92.56 247 GLY A N 1
ATOM 1864 C CA . GLY A 1 247 ? -6.844 -36.031 1.491 1 92.56 247 GLY A CA 1
ATOM 1865 C C . GLY A 1 247 ? -5.363 -36.344 1.595 1 92.56 247 GLY A C 1
ATOM 1866 O O . GLY A 1 247 ? -4.992 -37.438 2.043 1 92.56 247 GLY A O 1
ATOM 1867 N N . PHE A 1 248 ? -4.531 -35.438 1.134 1 94.5 248 PHE A N 1
ATOM 1868 C CA . PHE A 1 248 ? -3.094 -35.625 1.277 1 94.5 248 PHE A CA 1
ATOM 1869 C C . PHE A 1 248 ? -2.688 -35.594 2.746 1 94.5 248 PHE A C 1
ATOM 1871 O O . PHE A 1 248 ? -2.984 -34.625 3.457 1 94.5 248 PHE A O 1
ATOM 1878 N N . LYS A 1 249 ? -2.145 -36.688 3.232 1 95.06 249 LYS A N 1
ATOM 1879 C CA . LYS A 1 249 ? -1.792 -36.75 4.648 1 95.06 249 LYS A CA 1
ATOM 1880 C C . LYS A 1 249 ? -0.441 -37.406 4.848 1 95.06 249 LYS A C 1
ATOM 1882 O O . LYS A 1 249 ? 0.045 -38.125 3.959 1 95.06 249 LYS A O 1
ATOM 1887 N N . GLY A 1 250 ? 0.123 -37.156 5.93 1 96.12 250 GLY A N 1
ATOM 1888 C CA . GLY A 1 250 ? 1.423 -37.688 6.281 1 96.12 250 GLY A CA 1
ATOM 1889 C C . GLY A 1 250 ? 1.938 -37.188 7.621 1 96.12 250 GLY A C 1
ATOM 1890 O O . GLY A 1 250 ? 1.158 -36.75 8.469 1 96.12 250 GLY A O 1
ATOM 1891 N N . THR A 1 251 ? 3.232 -37.469 7.82 1 97.44 251 THR A N 1
ATOM 1892 C CA . THR A 1 251 ? 3.869 -37.062 9.07 1 97.44 251 THR A CA 1
ATOM 1893 C C . THR A 1 251 ? 5.273 -36.531 8.82 1 97.44 251 THR A C 1
ATOM 1895 O O . THR A 1 251 ? 6.051 -37.125 8.078 1 97.44 251 THR A O 1
ATOM 1898 N N . ILE A 1 252 ? 5.543 -35.406 9.367 1 98 252 ILE A N 1
ATOM 1899 C CA . ILE A 1 252 ? 6.922 -34.938 9.5 1 98 252 ILE A CA 1
ATOM 1900 C C . ILE A 1 252 ? 7.582 -35.594 10.695 1 98 252 ILE A C 1
ATOM 1902 O O . ILE A 1 252 ? 7.215 -35.344 11.844 1 98 252 ILE A O 1
ATOM 1906 N N . LYS A 1 253 ? 8.578 -36.406 10.406 1 98.19 253 LYS A N 1
ATOM 1907 C CA . LYS A 1 253 ? 9.172 -37.219 11.453 1 98.19 253 LYS A CA 1
ATOM 1908 C C . LYS A 1 253 ? 10.078 -36.375 12.359 1 98.19 253 LYS A C 1
ATOM 1910 O O . LYS A 1 253 ? 10.688 -35.406 11.906 1 98.19 253 LYS A O 1
ATOM 1915 N N . LYS A 1 254 ? 10.125 -36.875 13.641 1 98.44 254 LYS A N 1
ATOM 1916 C CA . LYS A 1 254 ? 11.094 -36.281 14.555 1 98.44 254 LYS A CA 1
ATOM 1917 C C . LYS A 1 254 ? 12.484 -36.219 13.922 1 98.44 254 LYS A C 1
ATOM 1919 O O . LYS A 1 254 ? 12.93 -37.188 13.305 1 98.44 254 LYS A O 1
ATOM 1924 N N . GLY A 1 255 ? 13.062 -35.031 14.078 1 98.25 255 GLY A N 1
ATOM 1925 C CA . GLY A 1 255 ? 14.422 -34.875 13.586 1 98.25 255 GLY A CA 1
ATOM 1926 C C . GLY A 1 255 ? 14.484 -34.312 12.172 1 98.25 255 GLY A C 1
ATOM 1927 O O . GLY A 1 255 ? 15.555 -34 11.672 1 98.25 255 GLY A O 1
ATOM 1928 N N . SER A 1 256 ? 13.406 -34.188 11.539 1 97.94 256 SER A N 1
ATOM 1929 C CA . SER A 1 256 ? 13.367 -33.75 10.156 1 97.94 256 SER A CA 1
ATOM 1930 C C . SER A 1 256 ? 12.953 -32.281 10.07 1 97.94 256 SER A C 1
ATOM 1932 O O . SER A 1 256 ? 12.422 -31.719 11.039 1 97.94 256 SER A O 1
ATOM 1934 N N . VAL A 1 257 ? 13.242 -31.641 8.953 1 97.81 257 VAL A N 1
ATOM 1935 C CA . VAL A 1 257 ? 12.977 -30.219 8.734 1 97.81 257 VAL A CA 1
ATOM 1936 C C . VAL A 1 257 ? 11.469 -29.953 8.82 1 97.81 257 VAL A C 1
ATOM 1938 O O . VAL A 1 257 ? 10.68 -30.578 8.094 1 97.81 257 VAL A O 1
ATOM 1941 N N . ALA A 1 258 ? 11.133 -29.062 9.719 1 97.88 258 ALA A N 1
ATOM 1942 C CA . ALA A 1 258 ? 9.727 -28.734 9.953 1 97.88 258 ALA A CA 1
ATOM 1943 C C . ALA A 1 258 ? 9.484 -27.234 9.805 1 97.88 258 ALA A C 1
ATOM 1945 O O . ALA A 1 258 ? 8.336 -26.781 9.82 1 97.88 258 ALA A O 1
ATOM 1946 N N . SER A 1 259 ? 10.461 -26.453 9.711 1 97.12 259 SER A N 1
ATOM 1947 C CA . SER A 1 259 ? 10.367 -25.047 9.375 1 97.12 259 SER A CA 1
ATOM 1948 C C . SER A 1 259 ? 11.617 -24.562 8.633 1 97.12 259 SER A C 1
ATOM 1950 O O . SER A 1 259 ? 12.695 -25.141 8.797 1 97.12 259 SER A O 1
ATOM 1952 N N . GLN A 1 260 ? 11.422 -23.641 7.777 1 96.44 260 GLN A N 1
ATOM 1953 C CA . GLN A 1 260 ? 12.469 -23.016 6.98 1 96.44 260 GLN A CA 1
ATOM 1954 C C . GLN A 1 260 ? 12.344 -21.484 7.004 1 96.44 260 GLN A C 1
ATOM 1956 O O . GLN A 1 260 ? 11.273 -20.953 6.742 1 96.44 260 GLN A O 1
ATOM 1961 N N . HIS A 1 261 ? 13.375 -20.812 7.375 1 97 261 HIS A N 1
ATOM 1962 C CA . HIS A 1 261 ? 13.484 -19.359 7.273 1 97 261 HIS A CA 1
ATOM 1963 C C . HIS A 1 261 ? 14.562 -18.953 6.27 1 97 261 HIS A C 1
ATOM 1965 O O . HIS A 1 261 ? 15.734 -18.828 6.625 1 97 261 HIS A O 1
ATOM 1971 N N . HIS A 1 262 ? 14.117 -18.781 5.027 1 97 262 HIS A N 1
ATOM 1972 C CA . HIS A 1 262 ? 15.023 -18.297 3.992 1 97 262 HIS A CA 1
ATOM 1973 C C . HIS A 1 262 ? 15.211 -16.781 4.074 1 97 262 HIS A C 1
ATOM 1975 O O . HIS A 1 262 ? 14.242 -16.047 4.262 1 97 262 HIS A O 1
ATOM 1981 N N . LYS A 1 263 ? 16.422 -16.328 3.971 1 97.81 263 LYS A N 1
ATOM 1982 C CA . LYS A 1 263 ? 16.781 -14.914 3.939 1 97.81 263 LYS A CA 1
ATOM 1983 C C . LYS A 1 263 ? 17.5 -14.562 2.641 1 97.81 263 LYS A C 1
ATOM 1985 O O . LYS A 1 263 ? 18.594 -15.078 2.367 1 97.81 263 LYS A O 1
ATOM 1990 N N . TRP A 1 264 ? 16.891 -13.781 1.838 1 98.06 264 TRP A N 1
ATOM 1991 C CA . TRP A 1 264 ? 17.5 -13.266 0.61 1 98.06 264 TRP A CA 1
ATOM 1992 C C . TRP A 1 264 ? 17.734 -11.766 0.707 1 98.06 264 TRP A C 1
ATOM 1994 O O . TRP A 1 264 ? 16.797 -10.992 0.907 1 98.06 264 TRP A O 1
ATOM 2004 N N . THR A 1 265 ? 18.969 -11.328 0.547 1 98.44 265 THR A N 1
ATOM 2005 C CA . THR A 1 265 ? 19.344 -9.961 0.872 1 98.44 265 THR A CA 1
ATOM 2006 C C . THR A 1 265 ? 19.969 -9.266 -0.34 1 98.44 265 THR A C 1
ATOM 2008 O O . THR A 1 265 ? 20.797 -9.844 -1.04 1 98.44 265 THR A O 1
ATOM 2011 N N . THR A 1 266 ? 19.516 -8.094 -0.61 1 98.31 266 THR A N 1
ATOM 2012 C CA . THR A 1 266 ? 20.219 -7.223 -1.556 1 98.31 266 THR A CA 1
ATOM 2013 C C . THR A 1 266 ? 21.25 -6.355 -0.838 1 98.31 266 THR A C 1
ATOM 2015 O O . THR A 1 266 ? 21 -5.879 0.271 1 98.31 266 THR A O 1
ATOM 2018 N N . TRP A 1 267 ? 22.312 -6.191 -1.479 1 98.31 267 TRP A N 1
ATOM 2019 C CA . TRP A 1 267 ? 23.359 -5.273 -1.022 1 98.31 267 TRP A CA 1
ATOM 2020 C C . TRP A 1 267 ? 23.438 -4.047 -1.926 1 98.31 267 TRP A C 1
ATOM 2022 O O . TRP A 1 267 ? 23.406 -4.168 -3.152 1 98.31 267 TRP A O 1
ATOM 2032 N N . VAL A 1 268 ? 23.453 -2.918 -1.348 1 98 268 VAL A N 1
ATOM 2033 C CA . VAL A 1 268 ? 23.547 -1.623 -2.016 1 98 268 VAL A CA 1
ATOM 2034 C C . VAL A 1 268 ? 24.609 -0.767 -1.343 1 98 268 VAL A C 1
ATOM 2036 O O . VAL A 1 268 ? 24.625 -0.623 -0.118 1 98 268 VAL A O 1
ATOM 2039 N N . ASP A 1 269 ? 25.547 -0.221 -2.105 1 96.38 269 ASP A N 1
ATOM 2040 C CA . ASP A 1 269 ? 26.656 0.548 -1.567 1 96.38 269 ASP A CA 1
ATOM 2041 C C . ASP A 1 269 ? 27.406 -0.243 -0.492 1 96.38 269 ASP A C 1
ATOM 2043 O O . ASP A 1 269 ? 27.734 0.297 0.566 1 96.38 269 ASP A O 1
ATOM 2047 N N . ASN A 1 270 ? 27.453 -1.517 -0.686 1 95.94 270 ASN A N 1
ATOM 2048 C CA . ASN A 1 270 ? 28.203 -2.492 0.106 1 95.94 270 ASN A CA 1
ATOM 2049 C C . ASN A 1 270 ? 27.578 -2.678 1.489 1 95.94 270 ASN A C 1
ATOM 2051 O O . ASN A 1 270 ? 28.281 -3.031 2.441 1 95.94 270 ASN A O 1
ATOM 2055 N N . LYS A 1 271 ? 26.344 -2.363 1.603 1 97.75 271 LYS A N 1
ATOM 2056 C CA . LYS A 1 271 ? 25.578 -2.613 2.82 1 97.75 271 LYS A CA 1
ATOM 2057 C C . LYS A 1 271 ? 24.281 -3.369 2.516 1 97.75 271 LYS A C 1
ATOM 2059 O O . LYS A 1 271 ? 23.703 -3.201 1.443 1 97.75 271 LYS A O 1
ATOM 2064 N N . PRO A 1 272 ? 23.828 -4.246 3.486 1 98.38 272 PRO A N 1
ATOM 2065 C CA . PRO A 1 272 ? 22.516 -4.855 3.27 1 98.38 272 PRO A CA 1
ATOM 2066 C C . PRO A 1 272 ? 21.391 -3.832 3.297 1 98.38 272 PRO A C 1
ATOM 2068 O O . PRO A 1 272 ? 21.375 -2.938 4.145 1 98.38 272 PRO A O 1
ATOM 2071 N N . LEU A 1 273 ? 20.453 -3.891 2.422 1 98.69 273 LEU A N 1
ATOM 2072 C CA . LEU A 1 273 ? 19.375 -2.916 2.379 1 98.69 273 LEU A CA 1
ATOM 2073 C C . LEU A 1 273 ? 18.016 -3.607 2.475 1 98.69 273 LEU A C 1
ATOM 2075 O O . LEU A 1 273 ? 17.188 -3.252 3.318 1 98.69 273 LEU A O 1
ATOM 2079 N N . ILE A 1 274 ? 17.734 -4.543 1.646 1 98.81 274 ILE A N 1
ATOM 2080 C CA . ILE A 1 274 ? 16.453 -5.25 1.631 1 98.81 274 ILE A CA 1
ATOM 2081 C C . ILE A 1 274 ? 16.672 -6.727 1.959 1 98.81 274 ILE A C 1
ATOM 2083 O O . ILE A 1 274 ? 17.547 -7.371 1.381 1 98.81 274 ILE A O 1
ATOM 2087 N N . THR A 1 275 ? 15.93 -7.254 2.838 1 98.81 275 THR A N 1
ATOM 2088 C CA . THR A 1 275 ? 15.93 -8.688 3.115 1 98.81 275 THR A CA 1
ATOM 2089 C C . THR A 1 275 ? 14.523 -9.258 3.029 1 98.81 275 THR A C 1
ATOM 2091 O O . THR A 1 275 ? 13.617 -8.789 3.725 1 98.81 275 THR A O 1
ATOM 2094 N N . PHE A 1 276 ? 14.344 -10.18 2.184 1 98.5 276 PHE A N 1
ATOM 2095 C CA . PHE A 1 276 ? 13.148 -11.016 2.178 1 98.5 276 PHE A CA 1
ATOM 2096 C C . PHE A 1 276 ? 13.281 -12.156 3.176 1 98.5 276 PHE A C 1
ATOM 2098 O O . PHE A 1 276 ? 14.273 -12.891 3.162 1 98.5 276 PHE A O 1
ATOM 2105 N N . HIS A 1 277 ? 12.328 -12.25 4.035 1 97.94 277 HIS A N 1
ATOM 2106 C CA . HIS A 1 277 ? 12.203 -13.367 4.973 1 97.94 277 HIS A CA 1
ATOM 2107 C C . HIS A 1 277 ? 11.062 -14.297 4.574 1 97.94 277 HIS A C 1
ATOM 2109 O O . HIS A 1 277 ? 9.891 -13.992 4.816 1 97.94 277 HIS A O 1
ATOM 2115 N N . GLU A 1 278 ? 11.422 -15.352 3.947 1 96.5 278 GLU A N 1
ATOM 2116 C CA . GLU A 1 278 ? 10.445 -16.375 3.598 1 96.5 278 GLU A CA 1
ATOM 2117 C C . GLU A 1 278 ? 10.359 -17.453 4.676 1 96.5 278 GLU A C 1
ATOM 2119 O O . GLU A 1 278 ? 11.258 -18.297 4.797 1 96.5 278 GLU A O 1
ATOM 2124 N N . MET A 1 279 ? 9.266 -17.391 5.387 1 96 279 MET A N 1
ATOM 2125 C CA . MET A 1 279 ? 9.102 -18.25 6.547 1 96 279 MET A CA 1
ATOM 2126 C C . MET A 1 279 ? 8.039 -19.312 6.289 1 96 279 MET A C 1
ATOM 2128 O O . MET A 1 279 ? 6.84 -19.016 6.301 1 96 279 MET A O 1
ATOM 2132 N N . TYR A 1 280 ? 8.445 -20.469 6.07 1 95.5 280 TYR A N 1
ATOM 2133 C CA . TYR A 1 280 ? 7.578 -21.609 5.828 1 95.5 280 TYR A CA 1
ATOM 2134 C C . TYR A 1 280 ? 7.668 -22.609 6.973 1 95.5 280 TYR A C 1
ATOM 2136 O O . TYR A 1 280 ? 8.766 -23.031 7.355 1 95.5 280 TYR A O 1
ATOM 2144 N N . THR A 1 281 ? 6.551 -22.984 7.566 1 96.19 281 THR A N 1
ATOM 2145 C CA . THR A 1 281 ? 6.586 -23.797 8.773 1 96.19 281 THR A CA 1
ATOM 2146 C C . THR A 1 281 ? 5.391 -24.75 8.828 1 96.19 281 THR A C 1
ATOM 2148 O O . THR A 1 281 ? 4.348 -24.469 8.227 1 96.19 281 THR A O 1
ATOM 2151 N N . MET A 1 282 ? 5.629 -25.844 9.492 1 95.56 282 MET A N 1
ATOM 2152 C CA . MET A 1 282 ? 4.477 -26.609 9.953 1 95.56 282 MET A CA 1
ATOM 2153 C C . MET A 1 282 ? 3.734 -25.875 11.055 1 95.56 282 MET A C 1
ATOM 2155 O O . MET A 1 282 ? 4.254 -24.906 11.617 1 95.56 282 MET A O 1
ATOM 2159 N N . ASP A 1 283 ? 2.506 -26.234 11.359 1 90.25 283 ASP A N 1
ATOM 2160 C CA . ASP A 1 283 ? 1.622 -25.375 12.148 1 90.25 283 ASP A CA 1
ATOM 2161 C C . ASP A 1 283 ? 1.78 -25.656 13.641 1 90.25 283 ASP A C 1
ATOM 2163 O O . ASP A 1 283 ? 1.379 -24.844 14.477 1 90.25 283 ASP A O 1
ATOM 2167 N N . GLU A 1 284 ? 2.355 -26.75 14.016 1 94.38 284 GLU A N 1
ATOM 2168 C CA . GLU A 1 284 ? 2.602 -27.031 15.43 1 94.38 284 GLU A CA 1
ATOM 2169 C C . GLU A 1 284 ? 3.932 -26.438 15.891 1 94.38 284 GLU A C 1
ATOM 2171 O O . GLU A 1 284 ? 4.926 -27.156 16.016 1 94.38 284 GLU A O 1
ATOM 2176 N N . TYR A 1 285 ? 3.902 -25.281 16.312 1 94.75 285 TYR A N 1
ATOM 2177 C CA . TYR A 1 285 ? 5.121 -24.531 16.609 1 94.75 285 TYR A CA 1
ATOM 2178 C C . TYR A 1 285 ? 5.855 -25.141 17.797 1 94.75 285 TYR A C 1
ATOM 2180 O O . TYR A 1 285 ? 7.086 -25.172 17.828 1 94.75 285 TYR A O 1
ATOM 2188 N N . ASP A 1 286 ? 5.098 -25.625 18.703 1 96.38 286 ASP A N 1
ATOM 2189 C CA . ASP A 1 286 ? 5.703 -26.156 19.922 1 96.38 286 ASP A CA 1
ATOM 2190 C C . ASP A 1 286 ? 6.383 -27.5 19.672 1 96.38 286 ASP A C 1
ATOM 2192 O O . ASP A 1 286 ? 7.055 -28.047 20.547 1 96.38 286 ASP A O 1
ATOM 2196 N N . ALA A 1 287 ? 6.254 -28.016 18.484 1 97.94 287 ALA A N 1
ATOM 2197 C CA . ALA A 1 287 ? 6.895 -29.266 18.094 1 97.94 287 ALA A CA 1
ATOM 2198 C C . ALA A 1 287 ? 8.148 -29.016 17.266 1 97.94 287 ALA A C 1
ATOM 2200 O O . ALA A 1 287 ? 8.727 -29.953 16.703 1 97.94 287 ALA A O 1
ATOM 2201 N N . ILE A 1 288 ? 8.531 -27.828 17.125 1 98.19 288 ILE A N 1
ATOM 2202 C CA . ILE A 1 288 ? 9.633 -27.469 16.25 1 98.19 288 ILE A CA 1
ATOM 2203 C C . ILE A 1 288 ? 10.727 -26.766 17.047 1 98.19 288 ILE A C 1
ATOM 2205 O O . ILE A 1 288 ? 10.438 -25.938 17.922 1 98.19 288 ILE A O 1
ATOM 2209 N N . GLU A 1 289 ? 12.016 -27.016 16.781 1 98.31 289 GLU A N 1
ATOM 2210 C CA . GLU A 1 289 ? 13.164 -26.359 17.391 1 98.31 289 GLU A CA 1
ATOM 2211 C C . GLU A 1 289 ? 14.141 -25.844 16.344 1 98.31 289 GLU A C 1
ATOM 2213 O O . GLU A 1 289 ? 14.617 -26.594 15.5 1 98.31 289 GLU A O 1
ATOM 2218 N N . PRO A 1 290 ? 14.523 -24.578 16.438 1 97.44 290 PRO A N 1
ATOM 2219 C CA . PRO A 1 290 ? 13.961 -23.562 17.328 1 97.44 290 PRO A CA 1
ATOM 2220 C C . PRO A 1 290 ? 12.492 -23.281 17.047 1 97.44 290 PRO A C 1
ATOM 2222 O O . PRO A 1 290 ? 12.039 -23.391 15.898 1 97.44 290 PRO A O 1
ATOM 2225 N N . GLN A 1 291 ? 11.812 -22.938 18.031 1 96.75 291 GLN A N 1
ATOM 2226 C CA . GLN A 1 291 ? 10.375 -22.703 17.906 1 96.75 291 GLN A CA 1
ATOM 2227 C C . GLN A 1 291 ? 10.086 -21.422 17.125 1 96.75 291 GLN A C 1
ATOM 2229 O O . GLN A 1 291 ? 10.555 -20.344 17.5 1 96.75 291 GLN A O 1
ATOM 2234 N N . PRO A 1 292 ? 9.328 -21.547 16.031 1 94.38 292 PRO A N 1
ATOM 2235 C CA . PRO A 1 292 ? 8.93 -20.328 15.328 1 94.38 292 PRO A CA 1
ATOM 2236 C C . PRO A 1 292 ? 8.055 -19.422 16.188 1 94.38 292 PRO A C 1
ATOM 2238 O O . PRO A 1 292 ? 7.352 -19.891 17.078 1 94.38 292 PRO A O 1
ATOM 2241 N N . ASP A 1 293 ? 8.156 -18.078 15.93 1 91.75 293 ASP A N 1
ATOM 2242 C CA . ASP A 1 293 ? 7.324 -17.062 16.562 1 91.75 293 ASP A CA 1
ATOM 2243 C C . ASP A 1 293 ? 6.777 -16.094 15.516 1 91.75 293 ASP A C 1
ATOM 2245 O O . ASP A 1 293 ? 6.82 -14.875 15.719 1 91.75 293 ASP A O 1
ATOM 2249 N N . TRP A 1 294 ? 6.25 -16.516 14.43 1 85.94 294 TRP A N 1
ATOM 2250 C CA . TRP A 1 294 ? 5.965 -15.734 13.234 1 85.94 294 TRP A CA 1
ATOM 2251 C C . TRP A 1 294 ? 4.465 -15.477 13.094 1 85.94 294 TRP A C 1
ATOM 2253 O O . TRP A 1 294 ? 4.004 -15 12.055 1 85.94 294 TRP A O 1
ATOM 2263 N N . GLY A 1 295 ? 3.717 -15.75 13.992 1 82.31 295 GLY A N 1
ATOM 2264 C CA . GLY A 1 295 ? 2.271 -15.688 13.836 1 82.31 295 GLY A CA 1
ATOM 2265 C C . GLY A 1 295 ? 1.678 -16.953 13.242 1 82.31 295 GLY A C 1
ATOM 2266 O O . GLY A 1 295 ? 2.365 -17.703 12.547 1 82.31 295 GLY A O 1
ATOM 2267 N N . GLY A 1 296 ? 0.468 -17.406 13.469 1 81.38 296 GLY A N 1
ATOM 2268 C CA . GLY A 1 296 ? -0.109 -18.688 13.141 1 81.38 296 GLY A CA 1
ATOM 2269 C C . GLY A 1 296 ? -0.971 -18.656 11.891 1 81.38 296 GLY A C 1
ATOM 2270 O O . GLY A 1 296 ? -1.762 -19.578 11.648 1 81.38 296 GLY A O 1
ATOM 2271 N N . HIS A 1 297 ? -0.876 -17.531 11.031 1 90.19 297 HIS A N 1
ATOM 2272 C CA . HIS A 1 297 ? -1.702 -17.438 9.828 1 90.19 297 HIS A CA 1
ATOM 2273 C C . HIS A 1 297 ? -0.929 -16.797 8.68 1 90.19 297 HIS A C 1
ATOM 2275 O O . HIS A 1 297 ? 0.14 -16.219 8.891 1 90.19 297 HIS A O 1
ATOM 2281 N N . TYR A 1 298 ? -1.426 -17.031 7.488 1 94.56 298 TYR A N 1
ATOM 2282 C CA . TYR A 1 298 ? -0.798 -16.469 6.297 1 94.56 298 TYR A CA 1
ATOM 2283 C C . TYR A 1 298 ? -0.833 -14.945 6.324 1 94.56 298 TYR A C 1
ATOM 2285 O O . TYR A 1 298 ? -1.894 -14.352 6.516 1 94.56 298 TYR A O 1
ATOM 2293 N N . HIS A 1 299 ? 0.332 -14.281 6.215 1 96.56 299 HIS A N 1
ATOM 2294 C CA . HIS A 1 299 ? 0.369 -12.82 6.18 1 96.56 299 HIS A CA 1
ATOM 2295 C C . HIS A 1 299 ? 1.716 -12.32 5.676 1 96.56 299 HIS A C 1
ATOM 2297 O O . HIS A 1 299 ? 2.666 -13.094 5.547 1 96.56 299 HIS A O 1
ATOM 2303 N N . TYR A 1 300 ? 1.708 -11.125 5.305 1 98.12 300 TYR A N 1
ATOM 2304 C CA . TYR A 1 300 ? 2.928 -10.375 5.012 1 98.12 300 TYR A CA 1
ATOM 2305 C C . TYR A 1 300 ? 3.162 -9.289 6.047 1 98.12 300 TYR A C 1
ATOM 2307 O O . TYR A 1 300 ? 2.213 -8.672 6.535 1 98.12 300 TYR A O 1
ATOM 2315 N N . ARG A 1 301 ? 4.352 -9.086 6.371 1 98.12 301 ARG A N 1
ATOM 2316 C CA . ARG A 1 301 ? 4.789 -7.984 7.223 1 98.12 301 ARG A CA 1
ATOM 2317 C C . ARG A 1 301 ? 5.969 -7.246 6.598 1 98.12 301 ARG A C 1
ATOM 2319 O O . ARG A 1 301 ? 6.973 -7.863 6.234 1 98.12 301 ARG A O 1
ATOM 2326 N N . ILE A 1 302 ? 5.855 -5.992 6.395 1 98.75 302 ILE A N 1
ATOM 2327 C CA . ILE A 1 302 ? 6.906 -5.133 5.863 1 98.75 302 ILE A CA 1
ATOM 2328 C C . ILE A 1 302 ? 7.375 -4.164 6.945 1 98.75 302 ILE A C 1
ATOM 2330 O O . ILE A 1 302 ? 6.559 -3.5 7.59 1 98.75 302 ILE A O 1
ATOM 2334 N N . VAL A 1 303 ? 8.648 -4.105 7.148 1 98.31 303 VAL A N 1
ATOM 2335 C CA . VAL A 1 303 ? 9.227 -3.162 8.102 1 98.31 303 VAL A CA 1
ATOM 2336 C C . VAL A 1 303 ? 10.297 -2.32 7.402 1 98.31 303 VAL A C 1
ATOM 2338 O O . VAL A 1 303 ? 11.273 -2.857 6.867 1 98.31 303 VAL A O 1
ATOM 2341 N N . ILE A 1 304 ? 10.117 -1.095 7.391 1 98.56 304 ILE A N 1
ATOM 2342 C CA . ILE A 1 304 ? 11.156 -0.169 6.941 1 98.56 304 ILE A CA 1
ATOM 2343 C C . ILE A 1 304 ? 11.828 0.479 8.148 1 98.56 304 ILE A C 1
ATOM 2345 O O . ILE A 1 304 ? 11.18 1.202 8.914 1 98.56 304 ILE A O 1
ATOM 2349 N N . GLU A 1 305 ? 13.07 0.21 8.266 1 97.38 305 GLU A N 1
ATOM 2350 C CA . GLU A 1 305 ? 13.875 0.813 9.328 1 97.38 305 GLU A CA 1
ATOM 2351 C C . GLU A 1 305 ? 14.461 2.15 8.883 1 97.38 305 GLU A C 1
ATOM 2353 O O . GLU A 1 305 ? 14.812 2.324 7.711 1 97.38 305 GLU A O 1
ATOM 2358 N N . GLY A 1 306 ? 14.695 3.016 9.797 1 95.25 306 GLY A N 1
ATOM 2359 C CA . GLY A 1 306 ? 15.227 4.348 9.562 1 95.25 306 GLY A CA 1
ATOM 2360 C C . GLY A 1 306 ? 15.016 5.285 10.742 1 95.25 306 GLY A C 1
ATOM 2361 O O . GLY A 1 306 ? 15.047 4.859 11.898 1 95.25 306 GLY A O 1
ATOM 2362 N N . ASP A 1 307 ? 14.875 6.625 10.453 1 90.31 307 ASP A N 1
ATOM 2363 C CA . ASP A 1 307 ? 14.703 7.582 11.539 1 90.31 307 ASP A CA 1
ATOM 2364 C C . ASP A 1 307 ? 13.359 7.391 12.227 1 90.31 307 ASP A C 1
ATOM 2366 O O . ASP A 1 307 ? 13.242 7.562 13.445 1 90.31 307 ASP A O 1
ATOM 2370 N N . GLU A 1 308 ? 12.352 7.023 11.469 1 92.62 308 GLU A N 1
ATOM 2371 C CA . GLU A 1 308 ? 11.031 6.68 11.992 1 92.62 308 GLU A CA 1
ATOM 2372 C C . GLU A 1 308 ? 10.523 5.375 11.391 1 92.62 308 GLU A C 1
ATOM 2374 O O . GLU A 1 308 ? 9.852 5.383 10.352 1 92.62 308 GLU A O 1
ATOM 2379 N N . PRO A 1 309 ? 10.82 4.289 12.094 1 95.56 309 PRO A N 1
ATOM 2380 C CA . PRO A 1 309 ? 10.453 2.99 11.523 1 95.56 309 PRO A CA 1
ATOM 2381 C C . PRO A 1 309 ? 8.961 2.873 11.234 1 95.56 309 PRO A C 1
ATOM 2383 O O . PRO A 1 309 ? 8.141 3.387 12 1 95.56 309 PRO A O 1
ATOM 2386 N N . THR A 1 310 ? 8.633 2.197 10.188 1 98 310 THR A N 1
ATOM 2387 C CA . THR A 1 310 ? 7.262 2.037 9.711 1 98 310 THR A CA 1
ATOM 2388 C C . THR A 1 310 ? 6.98 0.581 9.352 1 98 310 THR A C 1
ATOM 2390 O O . THR A 1 310 ? 7.824 -0.09 8.75 1 98 310 THR A O 1
ATOM 2393 N N . GLU A 1 311 ? 5.812 0.127 9.773 1 97.88 311 GLU A N 1
ATOM 2394 C CA . GLU A 1 311 ? 5.438 -1.271 9.594 1 97.88 311 GLU A CA 1
ATOM 2395 C C . GLU A 1 311 ? 4.074 -1.393 8.922 1 97.88 311 GLU A C 1
ATOM 2397 O O . GLU A 1 311 ? 3.156 -0.626 9.219 1 97.88 311 GLU A O 1
ATOM 2402 N N . LEU A 1 312 ? 3.959 -2.33 8.031 1 98.5 312 LEU A N 1
ATOM 2403 C CA . LEU A 1 312 ? 2.717 -2.668 7.352 1 98.5 312 LEU A CA 1
ATOM 2404 C C . LEU A 1 312 ? 2.455 -4.172 7.41 1 98.5 312 LEU A C 1
ATOM 2406 O O . LEU A 1 312 ? 3.344 -4.973 7.109 1 98.5 312 LEU A O 1
ATOM 2410 N N . ILE A 1 313 ? 1.252 -4.543 7.828 1 97.81 313 ILE A N 1
ATOM 2411 C CA . ILE A 1 313 ? 0.849 -5.945 7.871 1 97.81 313 ILE A CA 1
ATOM 2412 C C . ILE A 1 313 ? -0.301 -6.184 6.895 1 97.81 313 ILE A C 1
ATOM 2414 O O . ILE A 1 313 ? -1.298 -5.457 6.91 1 97.81 313 ILE A O 1
ATOM 2418 N N . LEU A 1 314 ? -0.174 -7.086 6.031 1 98.44 314 LEU A N 1
ATOM 2419 C CA . LEU A 1 314 ? -1.2 -7.527 5.094 1 98.44 314 LEU A CA 1
ATOM 2420 C C . LEU A 1 314 ? -1.695 -8.93 5.453 1 98.44 314 LEU A C 1
ATOM 2422 O O . LEU A 1 314 ? -0.904 -9.867 5.523 1 98.44 314 LEU A O 1
ATOM 2426 N N . GLN A 1 315 ? -2.973 -9.086 5.656 1 97.12 315 GLN A N 1
ATOM 2427 C CA . GLN A 1 315 ? -3.559 -10.359 6.059 1 97.12 315 GLN A CA 1
ATOM 2428 C C . GLN A 1 315 ? -5.047 -10.414 5.734 1 97.12 315 GLN A C 1
ATOM 2430 O O . GLN A 1 315 ? -5.637 -9.406 5.34 1 97.12 315 GLN A O 1
ATOM 2435 N N . ALA A 1 316 ? -5.625 -11.539 5.816 1 96.12 316 ALA A N 1
ATOM 2436 C CA . ALA A 1 316 ? -7.078 -11.648 5.898 1 96.12 316 ALA A CA 1
ATOM 2437 C C . ALA A 1 316 ? -7.559 -11.5 7.34 1 96.12 316 ALA A C 1
ATOM 2439 O O . ALA A 1 316 ? -6.926 -12.016 8.266 1 96.12 316 ALA A O 1
ATOM 2440 N N . PRO A 1 317 ? -8.625 -10.758 7.504 1 94.5 317 PRO A N 1
ATOM 2441 C CA . PRO A 1 317 ? -9.148 -10.719 8.875 1 94.5 317 PRO A CA 1
ATOM 2442 C C . PRO A 1 317 ? -9.664 -12.078 9.344 1 94.5 317 PRO A C 1
ATOM 2444 O O . PRO A 1 317 ? -10.188 -12.852 8.539 1 94.5 317 PRO A O 1
ATOM 2447 N N . ALA A 1 318 ? -9.484 -12.32 10.625 1 90.56 318 ALA A N 1
ATOM 2448 C CA . ALA A 1 318 ? -10.039 -13.547 11.195 1 90.56 318 ALA A CA 1
ATOM 2449 C C . ALA A 1 318 ? -11.562 -13.547 11.094 1 90.56 318 ALA A C 1
ATOM 2451 O O . ALA A 1 318 ? -12.203 -12.5 11.211 1 90.56 318 ALA A O 1
ATOM 2452 N N . ASP A 1 319 ? -12.086 -14.703 10.891 1 86.81 319 ASP A N 1
ATOM 2453 C CA . ASP A 1 319 ? -13.547 -14.805 10.945 1 86.81 319 ASP A CA 1
ATOM 2454 C C . ASP A 1 319 ? -14.047 -14.742 12.383 1 86.81 319 ASP A C 1
ATOM 2456 O O . ASP A 1 319 ? -13.258 -14.656 13.32 1 86.81 319 ASP A O 1
ATOM 2460 N N . PRO A 1 320 ? -15.344 -14.711 12.555 1 86.12 320 PRO A N 1
ATOM 2461 C CA . PRO A 1 320 ? -15.883 -14.562 13.906 1 86.12 320 PRO A CA 1
ATOM 2462 C C . PRO A 1 320 ? -15.469 -15.703 14.836 1 86.12 320 PRO A C 1
ATOM 2464 O O . PRO A 1 320 ? -15.492 -15.547 16.062 1 86.12 320 PRO A O 1
ATOM 2467 N N . GLN A 1 321 ? -15.109 -16.875 14.242 1 87.31 321 GLN A N 1
ATOM 2468 C CA . GLN A 1 321 ? -14.68 -18.016 15.039 1 87.31 321 GLN A CA 1
ATOM 2469 C C . GLN A 1 321 ? -13.172 -17.969 15.289 1 87.31 321 GLN A C 1
ATOM 2471 O O . GLN A 1 321 ? -12.625 -18.844 15.953 1 87.31 321 GLN A O 1
ATOM 2476 N N . GLY A 1 322 ? -12.57 -17 14.719 1 83.5 322 GLY A N 1
ATOM 2477 C CA . GLY A 1 322 ? -11.148 -16.812 14.945 1 83.5 322 GLY A CA 1
ATOM 2478 C C . GLY A 1 322 ? -10.281 -17.5 13.906 1 83.5 322 GLY A C 1
ATOM 2479 O O . GLY A 1 322 ? -9.055 -17.531 14.031 1 83.5 322 GLY A O 1
ATOM 2480 N N . ASN A 1 323 ? -10.914 -18.062 12.875 1 83.88 323 ASN A N 1
ATOM 2481 C CA . ASN A 1 323 ? -10.156 -18.719 11.812 1 83.88 323 ASN A CA 1
ATOM 2482 C C . ASN A 1 323 ? -9.727 -17.719 10.742 1 83.88 323 ASN A C 1
ATOM 2484 O O . ASN A 1 323 ? -10.477 -16.812 10.398 1 83.88 323 ASN A O 1
ATOM 2488 N N . TYR A 1 324 ? -8.562 -17.984 10.305 1 84.69 324 TYR A N 1
ATOM 2489 C CA . TYR A 1 324 ? -8.062 -17.125 9.242 1 84.69 324 TYR A CA 1
ATOM 2490 C C . TYR A 1 324 ? -8.258 -17.766 7.875 1 84.69 324 TYR A C 1
ATOM 2492 O O . TYR A 1 324 ? -7.895 -18.922 7.664 1 84.69 324 TYR A O 1
ATOM 2500 N N . PRO A 1 325 ? -8.797 -16.984 6.973 1 86.5 325 PRO A N 1
ATOM 2501 C CA . PRO A 1 325 ? -8.883 -17.469 5.59 1 86.5 325 PRO A CA 1
ATOM 2502 C C . PRO A 1 325 ? -7.512 -17.578 4.922 1 86.5 325 PRO A C 1
ATOM 2504 O O . PRO A 1 325 ? -6.492 -17.25 5.531 1 86.5 325 PRO A O 1
ATOM 2507 N N . LYS A 1 326 ? -7.535 -18.172 3.701 1 86.44 326 LYS A N 1
ATOM 2508 C CA . LYS A 1 326 ? -6.332 -18.375 2.902 1 86.44 326 LYS A CA 1
ATOM 2509 C C . LYS A 1 326 ? -6.395 -17.594 1.592 1 86.44 326 LYS A C 1
ATOM 2511 O O . LYS A 1 326 ? -6.648 -18.172 0.532 1 86.44 326 LYS A O 1
ATOM 2516 N N . PRO A 1 327 ? -6.039 -16.312 1.706 1 91.81 327 PRO A N 1
ATOM 2517 C CA . PRO A 1 327 ? -6.285 -15.438 0.556 1 91.81 327 PRO A CA 1
ATOM 2518 C C . PRO A 1 327 ? -5.199 -15.555 -0.512 1 91.81 327 PRO A C 1
ATOM 2520 O O . PRO A 1 327 ? -5.273 -14.891 -1.547 1 91.81 327 PRO A O 1
ATOM 2523 N N . GLY A 1 328 ? -4.242 -16.391 -0.35 1 92.94 328 GLY A N 1
ATOM 2524 C CA . GLY A 1 328 ? -3.021 -16.406 -1.141 1 92.94 328 GLY A CA 1
ATOM 2525 C C . GLY A 1 328 ? -3.277 -16.516 -2.631 1 92.94 328 GLY A C 1
ATOM 2526 O O . GLY A 1 328 ? -2.723 -15.758 -3.426 1 92.94 328 GLY A O 1
ATOM 2527 N N . TYR A 1 329 ? -4.105 -17.469 -3.039 1 93.5 329 TYR A N 1
ATOM 2528 C CA . TYR A 1 329 ? -4.371 -17.672 -4.457 1 93.5 329 TYR A CA 1
ATOM 2529 C C . TYR A 1 329 ? -5.125 -16.5 -5.055 1 93.5 329 TYR A C 1
ATOM 2531 O O . TYR A 1 329 ? -4.855 -16.094 -6.191 1 93.5 329 TYR A O 1
ATOM 2539 N N . THR A 1 330 ? -6.031 -15.969 -4.305 1 95.81 330 THR A N 1
ATOM 2540 C CA . THR A 1 330 ? -6.781 -14.812 -4.785 1 95.81 330 THR A CA 1
ATOM 2541 C C . THR A 1 330 ? -5.859 -13.609 -4.977 1 95.81 330 THR A C 1
ATOM 2543 O O . THR A 1 330 ? -5.875 -12.969 -6.027 1 95.81 330 THR A O 1
ATOM 2546 N N . TRP A 1 331 ? -5.031 -13.336 -3.943 1 97.06 331 TRP A N 1
ATOM 2547 C CA . TRP A 1 331 ? -4.098 -12.219 -4.055 1 97.06 331 TRP A CA 1
ATOM 2548 C C . TRP A 1 331 ? -3.168 -12.406 -5.25 1 97.06 331 TRP A C 1
ATOM 2550 O O . TRP A 1 331 ? -2.9 -11.453 -5.988 1 97.06 331 TRP A O 1
ATOM 2560 N N . THR A 1 332 ? -2.744 -13.602 -5.449 1 95.81 332 THR A N 1
ATOM 2561 C CA . THR A 1 332 ? -1.824 -13.914 -6.535 1 95.81 332 THR A CA 1
ATOM 2562 C C . THR A 1 332 ? -2.498 -13.703 -7.891 1 95.81 332 THR A C 1
ATOM 2564 O O . THR A 1 332 ? -1.896 -13.148 -8.812 1 95.81 332 THR A O 1
ATOM 2567 N N . ALA A 1 333 ? -3.709 -14.094 -8.039 1 96.88 333 ALA A N 1
ATOM 2568 C CA . ALA A 1 333 ? -4.43 -14.008 -9.305 1 96.88 333 ALA A CA 1
ATOM 2569 C C . ALA A 1 333 ? -4.832 -12.57 -9.617 1 96.88 333 ALA A C 1
ATOM 2571 O O . ALA A 1 333 ? -4.734 -12.125 -10.766 1 96.88 333 ALA A O 1
ATOM 2572 N N . MET A 1 334 ? -5.25 -11.859 -8.594 1 97.81 334 MET A N 1
ATOM 2573 C CA . MET A 1 334 ? -5.906 -10.578 -8.836 1 97.81 334 MET A CA 1
ATOM 2574 C C . MET A 1 334 ? -4.879 -9.492 -9.148 1 97.81 334 MET A C 1
ATOM 2576 O O . MET A 1 334 ? -5.156 -8.57 -9.914 1 97.81 334 MET A O 1
ATOM 2580 N N . GLY A 1 335 ? -3.707 -9.617 -8.586 1 96.12 335 GLY A N 1
ATOM 2581 C CA . GLY A 1 335 ? -2.674 -8.641 -8.891 1 96.12 335 GLY A CA 1
ATOM 2582 C C . GLY A 1 335 ? -2.545 -8.359 -10.375 1 96.12 335 GLY A C 1
ATOM 2583 O O . GLY A 1 335 ? -2.795 -7.234 -10.828 1 96.12 335 GLY A O 1
ATOM 2584 N N . PRO A 1 336 ? -2.273 -9.375 -11.094 1 96.62 336 PRO A N 1
ATOM 2585 C CA . PRO A 1 336 ? -2.16 -9.195 -12.547 1 96.62 336 PRO A CA 1
ATOM 2586 C C . PRO A 1 336 ? -3.52 -9.125 -13.234 1 96.62 336 PRO A C 1
ATOM 2588 O O . PRO A 1 336 ? -3.688 -8.367 -14.195 1 96.62 336 PRO A O 1
ATOM 2591 N N . ALA A 1 337 ? -4.539 -9.867 -12.82 1 97.94 337 ALA A N 1
ATOM 2592 C CA . ALA A 1 337 ? -5.84 -9.891 -13.484 1 97.94 337 ALA A CA 1
ATOM 2593 C C . ALA A 1 337 ? -6.457 -8.5 -13.531 1 97.94 337 ALA A C 1
ATOM 2595 O O . ALA A 1 337 ? -7.023 -8.094 -14.547 1 97.94 337 ALA A O 1
ATOM 2596 N N . ASN A 1 338 ? -6.281 -7.754 -12.461 1 98.25 338 ASN A N 1
ATOM 2597 C CA . ASN A 1 338 ? -6.879 -6.426 -12.367 1 98.25 338 ASN A CA 1
ATOM 2598 C C . ASN A 1 338 ? -6.137 -5.414 -13.242 1 98.25 338 ASN A C 1
ATOM 2600 O O . ASN A 1 338 ? -6.602 -4.289 -13.43 1 98.25 338 ASN A O 1
ATOM 2604 N N . THR A 1 339 ? -5.086 -5.805 -13.867 1 97.81 339 THR A N 1
ATOM 2605 C CA . THR A 1 339 ? -4.328 -4.883 -14.703 1 97.81 339 THR A CA 1
ATOM 2606 C C . THR A 1 339 ? -4.703 -5.059 -16.172 1 97.81 339 THR A C 1
ATOM 2608 O O . THR A 1 339 ? -4.254 -4.297 -17.031 1 97.81 339 THR A O 1
ATOM 2611 N N . VAL A 1 340 ? -5.488 -6.059 -16.469 1 98.5 340 VAL A N 1
ATOM 2612 C CA . VAL A 1 340 ? -5.781 -6.426 -17.844 1 98.5 340 VAL A CA 1
ATOM 2613 C C . VAL A 1 340 ? -6.262 -5.195 -18.625 1 98.5 340 VAL A C 1
ATOM 2615 O O . VAL A 1 340 ? -5.742 -4.887 -19.688 1 98.5 340 VAL A O 1
ATOM 2618 N N . PRO A 1 341 ? -7.227 -4.391 -18.109 1 98.25 341 PRO A N 1
ATOM 2619 C CA . PRO A 1 341 ? -7.66 -3.219 -18.891 1 98.25 341 PRO A CA 1
ATOM 2620 C C . PRO A 1 341 ? -6.523 -2.238 -19.156 1 98.25 341 PRO A C 1
ATOM 2622 O O . PRO A 1 341 ? -6.375 -1.763 -20.281 1 98.25 341 PRO A O 1
ATOM 2625 N N . ALA A 1 342 ? -5.73 -1.974 -18.141 1 97.88 342 ALA A N 1
ATOM 2626 C CA . ALA A 1 342 ? -4.629 -1.024 -18.281 1 97.88 342 ALA A CA 1
ATOM 2627 C C . ALA A 1 342 ? -3.592 -1.539 -19.281 1 97.88 342 ALA A C 1
ATOM 2629 O O . ALA A 1 342 ? -3.037 -0.766 -20.062 1 97.88 342 ALA A O 1
ATOM 2630 N N . VAL A 1 343 ? -3.326 -2.85 -19.234 1 98.38 343 VAL A N 1
ATOM 2631 C CA . VAL A 1 343 ? -2.35 -3.461 -20.141 1 98.38 343 VAL A CA 1
ATOM 2632 C C . VAL A 1 343 ? -2.852 -3.389 -21.578 1 98.38 343 VAL A C 1
ATOM 2634 O O . VAL A 1 343 ? -2.098 -3.039 -22.484 1 98.38 343 VAL A O 1
ATOM 2637 N N . CYS A 1 344 ? -4.098 -3.654 -21.781 1 98.44 344 CYS A N 1
ATOM 2638 C CA . CYS A 1 344 ? -4.703 -3.637 -23.109 1 98.44 344 CYS A CA 1
ATOM 2639 C C . CYS A 1 344 ? -4.711 -2.227 -23.688 1 98.44 344 CYS A C 1
ATOM 2641 O O . CYS A 1 344 ? -4.594 -2.047 -24.891 1 98.44 344 CYS A O 1
ATOM 2643 N N . ASP A 1 345 ? -4.824 -1.243 -22.812 1 97.38 345 ASP A N 1
ATOM 2644 C CA . ASP A 1 345 ? -4.977 0.14 -23.25 1 97.38 345 ASP A CA 1
ATOM 2645 C C . ASP A 1 345 ? -3.617 0.832 -23.359 1 97.38 345 ASP A C 1
ATOM 2647 O O . ASP A 1 345 ? -3.529 1.972 -23.812 1 97.38 345 ASP A O 1
ATOM 2651 N N . ALA A 1 346 ? -2.596 0.157 -22.984 1 98 346 ALA A N 1
ATOM 2652 C CA . ALA A 1 346 ? -1.261 0.751 -22.969 1 98 346 ALA A CA 1
ATOM 2653 C C . ALA A 1 346 ? -0.631 0.711 -24.359 1 98 346 ALA A C 1
ATOM 2655 O O . ALA A 1 346 ? -1.073 -0.045 -25.234 1 98 346 ALA A O 1
ATOM 2656 N N . ALA A 1 347 ? 0.411 1.54 -24.562 1 98 347 ALA A N 1
ATOM 2657 C CA . ALA A 1 347 ? 1.271 1.397 -25.734 1 98 347 ALA A CA 1
ATOM 2658 C C . ALA A 1 347 ? 2.023 0.07 -25.703 1 98 347 ALA A C 1
ATOM 2660 O O . ALA A 1 347 ? 2.311 -0.464 -24.641 1 98 347 ALA A O 1
ATOM 2661 N N . PRO A 1 348 ? 2.342 -0.505 -26.844 1 98.75 348 PRO A N 1
ATOM 2662 C CA . PRO A 1 348 ? 3.02 -1.803 -26.906 1 98.75 348 PRO A CA 1
ATOM 2663 C C . PRO A 1 348 ? 4.336 -1.816 -26.125 1 98.75 348 PRO A C 1
ATOM 2665 O O . PRO A 1 348 ? 5.09 -0.843 -26.172 1 98.75 348 PRO A O 1
ATOM 2668 N N . GLY A 1 349 ? 4.574 -2.832 -25.391 1 98.62 349 GLY A N 1
ATOM 2669 C CA . GLY A 1 349 ? 5.836 -2.977 -24.688 1 98.62 349 GLY A CA 1
ATOM 2670 C C . GLY A 1 349 ? 5.715 -3.797 -23.406 1 98.62 349 GLY A C 1
ATOM 2671 O O . GLY A 1 349 ? 4.625 -4.246 -23.062 1 98.62 349 GLY A O 1
ATOM 2672 N N . PHE A 1 350 ? 6.828 -4.082 -22.828 1 98.19 350 PHE A N 1
ATOM 2673 C CA . PHE A 1 350 ? 6.926 -4.711 -21.516 1 98.19 350 PHE A CA 1
ATOM 2674 C C . PHE A 1 350 ? 6.621 -3.707 -20.406 1 98.19 350 PHE A C 1
ATOM 2676 O O . PHE A 1 350 ? 7.32 -2.701 -20.266 1 98.19 350 PHE A O 1
ATOM 2683 N N . LEU A 1 351 ? 5.578 -3.98 -19.625 1 97.5 351 LEU A N 1
ATOM 2684 C CA . LEU A 1 351 ? 5.113 -3.008 -18.641 1 97.5 351 LEU A CA 1
ATOM 2685 C C . LEU A 1 351 ? 5.418 -3.482 -17.234 1 97.5 351 LEU A C 1
ATOM 2687 O O . LEU A 1 351 ? 5.105 -4.621 -16.875 1 97.5 351 LEU A O 1
ATOM 2691 N N . THR A 1 352 ? 6.074 -2.684 -16.453 1 96.62 352 THR A N 1
ATOM 2692 C CA . THR A 1 352 ? 6.184 -2.848 -15.008 1 96.62 352 THR A CA 1
ATOM 2693 C C . THR A 1 352 ? 5.207 -1.927 -14.281 1 96.62 352 THR A C 1
ATOM 2695 O O . THR A 1 352 ? 4.355 -1.294 -14.914 1 96.62 352 THR A O 1
ATOM 2698 N N . HIS A 1 353 ? 5.336 -1.853 -12.992 1 96.38 353 HIS A N 1
ATOM 2699 C CA . HIS A 1 353 ? 4.496 -0.937 -12.227 1 96.38 353 HIS A CA 1
ATOM 2700 C C . HIS A 1 353 ? 4.777 0.514 -12.609 1 96.38 353 HIS A C 1
ATOM 2702 O O . HIS A 1 353 ? 3.9 1.372 -12.484 1 96.38 353 HIS A O 1
ATOM 2708 N N . LYS A 1 354 ? 5.953 0.745 -13.094 1 95.44 354 LYS A N 1
ATOM 2709 C CA .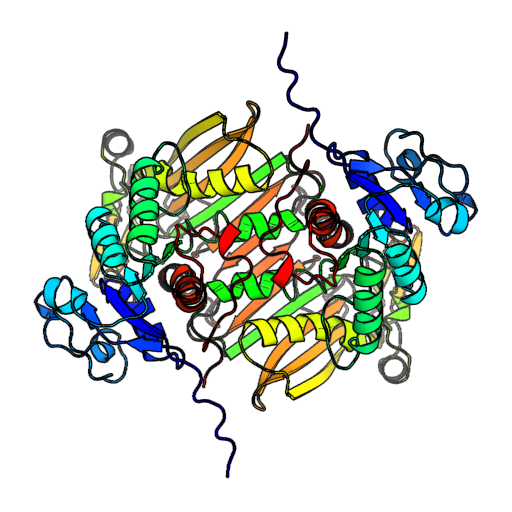 LYS A 1 354 ? 6.344 2.105 -13.453 1 95.44 354 LYS A CA 1
ATOM 2710 C C . LYS A 1 354 ? 5.492 2.631 -14.602 1 95.44 354 LYS A C 1
ATOM 2712 O O . LYS A 1 354 ? 4.977 3.75 -14.547 1 95.44 354 LYS A O 1
ATOM 2717 N N . GLU A 1 355 ? 5.324 1.812 -15.625 1 96 355 GLU A N 1
ATOM 2718 C CA . GLU A 1 355 ? 4.535 2.215 -16.781 1 96 355 GLU A CA 1
ATOM 2719 C C . GLU A 1 355 ? 3.043 2.201 -16.469 1 96 355 GLU A C 1
ATOM 2721 O O . GLU A 1 355 ? 2.293 3.049 -16.953 1 96 355 GLU A O 1
ATOM 2726 N N . LEU A 1 356 ? 2.623 1.226 -15.625 1 96.75 356 LEU A N 1
ATOM 2727 C CA . LEU A 1 356 ? 1.202 1.065 -15.344 1 96.75 356 LEU A CA 1
ATOM 2728 C C . LEU A 1 356 ? 0.701 2.18 -14.43 1 96.75 356 LEU A C 1
ATOM 2730 O O . LEU A 1 356 ? -0.462 2.582 -14.516 1 96.75 356 LEU A O 1
ATOM 2734 N N . GLY A 1 357 ? 1.634 2.643 -13.484 1 95.31 357 GLY A N 1
ATOM 2735 C CA . GLY A 1 357 ? 1.222 3.652 -12.523 1 95.31 357 GLY A CA 1
ATOM 2736 C C . GLY A 1 357 ? 0.118 3.178 -11.602 1 95.31 357 GLY A C 1
ATOM 2737 O O . GLY A 1 357 ? 0.158 2.049 -11.102 1 95.31 357 GLY A O 1
ATOM 2738 N N . LEU A 1 358 ? -0.777 4.098 -11.25 1 96.12 358 LEU A N 1
ATOM 2739 C CA . LEU A 1 358 ? -1.939 3.748 -10.438 1 96.12 358 LEU A CA 1
ATOM 2740 C C . LEU A 1 358 ? -3.037 3.131 -11.305 1 96.12 358 LEU A C 1
ATOM 2742 O O . LEU A 1 358 ? -3.725 3.838 -12.039 1 96.12 358 LEU A O 1
ATOM 2746 N N . VAL A 1 359 ? -3.27 1.908 -11.172 1 96.88 359 VAL A N 1
ATOM 2747 C CA . VAL A 1 359 ? -4.141 1.137 -12.055 1 96.88 359 VAL A CA 1
ATOM 2748 C C . VAL A 1 359 ? -5.598 1.322 -11.641 1 96.88 359 VAL A C 1
ATOM 2750 O O . VAL A 1 359 ? -5.969 1.012 -10.5 1 96.88 359 VAL A O 1
ATOM 2753 N N . PRO A 1 360 ? -6.414 1.867 -12.523 1 96 360 PRO A N 1
ATOM 2754 C CA . PRO A 1 360 ? -7.848 1.851 -12.234 1 96 360 PRO A CA 1
ATOM 2755 C C . PRO A 1 360 ? -8.445 0.446 -12.289 1 96 360 PRO A C 1
ATOM 2757 O O . PRO A 1 360 ? -8.039 -0.37 -13.117 1 96 360 PRO A O 1
ATOM 2760 N N . LEU A 1 361 ? -9.336 0.184 -11.445 1 97.75 361 LEU A N 1
ATOM 2761 C CA . LEU A 1 361 ? -9.977 -1.125 -11.414 1 97.75 361 LEU A CA 1
ATOM 2762 C C . LEU A 1 361 ? -11.359 -1.068 -12.055 1 97.75 361 LEU A C 1
ATOM 2764 O O . LEU A 1 361 ? -12.078 -0.076 -11.906 1 97.75 361 LEU A O 1
ATOM 2768 N N . ARG A 1 362 ? -11.703 -2.105 -12.711 1 97 362 ARG A N 1
ATOM 2769 C CA . ARG A 1 362 ? -12.984 -2.158 -13.406 1 97 362 ARG A CA 1
ATOM 2770 C C . ARG A 1 362 ? -13.828 -3.33 -12.922 1 97 362 ARG A C 1
ATOM 2772 O O . ARG A 1 362 ? -13.32 -4.438 -12.742 1 97 362 ARG A O 1
ATOM 2779 N N . GLY A 1 363 ? -15.016 -3.029 -12.625 1 96.75 363 GLY A N 1
ATOM 2780 C CA . GLY A 1 363 ? -16 -4.062 -12.367 1 96.75 363 GLY A CA 1
ATOM 2781 C C . GLY A 1 363 ? -15.828 -4.742 -11.023 1 96.75 363 GLY A C 1
ATOM 2782 O O . GLY A 1 363 ? -16.375 -5.82 -10.789 1 96.75 363 GLY A O 1
ATOM 2783 N N . VAL A 1 364 ? -15.031 -4.195 -10.102 1 97.69 364 VAL A N 1
ATOM 2784 C CA . VAL A 1 364 ? -14.75 -4.867 -8.836 1 97.69 364 VAL A CA 1
ATOM 2785 C C . VAL A 1 364 ? -15.828 -4.508 -7.812 1 97.69 364 VAL A C 1
ATOM 2787 O O . VAL A 1 364 ? -15.969 -5.18 -6.789 1 97.69 364 VAL A O 1
ATOM 2790 N N . VAL A 1 365 ? -16.5 -3.379 -8.016 1 97.62 365 VAL A N 1
ATOM 2791 C CA . VAL A 1 365 ? -17.703 -3.062 -7.246 1 97.62 365 VAL A CA 1
ATOM 2792 C C . VAL A 1 365 ? -18.938 -3.551 -7.992 1 97.62 365 VAL A C 1
ATOM 2794 O O . VAL A 1 365 ? -19.375 -2.926 -8.961 1 97.62 365 VAL A O 1
ATOM 2797 N N . ARG A 1 366 ? -19.484 -4.668 -7.598 1 89.06 366 ARG A N 1
ATOM 2798 C CA . ARG A 1 366 ? -20.578 -5.301 -8.336 1 89.06 366 ARG A CA 1
ATOM 2799 C C . ARG A 1 366 ? -21.469 -6.125 -7.41 1 89.06 366 ARG A C 1
ATOM 2801 O O . ARG A 1 366 ? -21.047 -6.496 -6.312 1 89.06 366 ARG A O 1
ATOM 2808 N N . SER A 1 367 ? -22.734 -6.16 -7.707 1 75 367 SER A N 1
ATOM 2809 C CA . SER A 1 367 ? -23.75 -6.875 -6.938 1 75 367 SER A CA 1
ATOM 2810 C C . SER A 1 367 ? -23.688 -8.375 -7.203 1 75 367 SER A C 1
ATOM 2812 O O . SER A 1 367 ? -23.312 -8.805 -8.297 1 75 367 SER A O 1
ATOM 2814 N N . MET B 1 1 ? 40.906 11.312 -16.141 1 21.31 1 MET B N 1
ATOM 2815 C CA . MET B 1 1 ? 39.812 12.266 -16.031 1 21.31 1 MET B CA 1
ATOM 2816 C C . MET B 1 1 ? 38.594 11.602 -15.406 1 21.31 1 MET B C 1
ATOM 2818 O O . MET B 1 1 ? 38.031 10.641 -15.953 1 21.31 1 MET B O 1
ATOM 2822 N N . THR B 1 2 ? 38.562 11.516 -14.102 1 25.47 2 THR B N 1
ATOM 2823 C CA . THR B 1 2 ? 37.656 10.711 -13.289 1 25.47 2 THR B CA 1
ATOM 2824 C C . THR B 1 2 ? 36.219 11.055 -13.594 1 25.47 2 THR B C 1
ATOM 2826 O O . THR B 1 2 ? 35.812 12.211 -13.469 1 25.47 2 THR B O 1
ATOM 2829 N N . LEU B 1 3 ? 35.625 10.414 -14.633 1 24.72 3 LEU B N 1
ATOM 2830 C CA . LEU B 1 3 ? 34.25 10.695 -14.984 1 24.72 3 LEU B CA 1
ATOM 2831 C C . LEU B 1 3 ? 33.406 10.938 -13.727 1 24.72 3 LEU B C 1
ATOM 2833 O O . LEU B 1 3 ? 33.25 10.039 -12.906 1 24.72 3 LEU B O 1
ATOM 2837 N N . LYS B 1 4 ? 33.75 12 -13.148 1 32.84 4 LYS B N 1
ATOM 2838 C CA . LYS B 1 4 ? 33 12.422 -11.953 1 32.84 4 LYS B CA 1
ATOM 2839 C C . LYS B 1 4 ? 31.531 12.109 -12.086 1 32.84 4 LYS B C 1
ATOM 2841 O O . LYS B 1 4 ? 30.922 12.383 -13.125 1 32.84 4 LYS B O 1
ATOM 2846 N N . SER B 1 5 ? 31.016 11.133 -11.43 1 37.72 5 SER B N 1
ATOM 2847 C CA . SER B 1 5 ? 29.594 10.812 -11.523 1 37.72 5 SER B CA 1
ATOM 2848 C C . SER B 1 5 ? 28.75 12.078 -11.711 1 37.72 5 SER B C 1
ATOM 2850 O O . SER B 1 5 ? 29 13.094 -11.055 1 37.72 5 SER B O 1
ATOM 2852 N N . PRO B 1 6 ? 28.281 12.57 -12.914 1 38.59 6 PRO B N 1
ATOM 2853 C CA . PRO B 1 6 ? 27.469 13.789 -13.062 1 38.59 6 PRO B CA 1
ATOM 2854 C C . PRO B 1 6 ? 26.797 14.211 -11.758 1 38.59 6 PRO B C 1
ATOM 2856 O O . PRO B 1 6 ? 26.312 13.359 -11.008 1 38.59 6 PRO B O 1
ATOM 2859 N N . ALA B 1 7 ? 27.281 15.172 -11.078 1 42.84 7 ALA B N 1
ATOM 2860 C CA . ALA B 1 7 ? 26.734 15.742 -9.852 1 42.84 7 ALA B CA 1
ATOM 2861 C C . ALA B 1 7 ? 25.203 15.656 -9.844 1 42.84 7 ALA B C 1
ATOM 2863 O O . ALA B 1 7 ? 24.547 16.156 -10.758 1 42.84 7 ALA B O 1
ATOM 2864 N N . GLU B 1 8 ? 24.5 14.57 -9.336 1 66.5 8 GLU B N 1
ATOM 2865 C CA . GLU B 1 8 ? 23.062 14.312 -9.289 1 66.5 8 GLU B CA 1
ATOM 2866 C C . GLU B 1 8 ? 22.281 15.594 -8.992 1 66.5 8 GLU B C 1
ATOM 2868 O O . GLU B 1 8 ? 22.656 16.375 -8.117 1 66.5 8 GLU B O 1
ATOM 2873 N N . LYS B 1 9 ? 21.516 16.234 -9.867 1 81.31 9 LYS B N 1
ATOM 2874 C CA . LYS B 1 9 ? 20.641 17.406 -9.805 1 81.31 9 LYS B CA 1
ATOM 2875 C C . LYS B 1 9 ? 19.906 17.484 -8.469 1 81.31 9 LYS B C 1
ATOM 2877 O O . LYS B 1 9 ? 19.344 16.484 -8.008 1 81.31 9 LYS B O 1
ATOM 2882 N N . LYS B 1 10 ? 20.297 18.703 -7.746 1 95.56 10 LYS B N 1
ATOM 2883 C CA . LYS B 1 10 ? 19.547 18.969 -6.523 1 95.56 10 LYS B CA 1
ATOM 2884 C C . LYS B 1 10 ? 18.297 19.812 -6.809 1 95.56 10 LYS B C 1
ATOM 2886 O O . LYS B 1 10 ? 18.359 20.734 -7.617 1 95.56 10 LYS B O 1
ATOM 2891 N N . TYR B 1 11 ? 17.25 19.516 -6.223 1 98.44 11 TYR B N 1
ATOM 2892 C CA . TYR B 1 11 ? 16.047 20.344 -6.273 1 98.44 11 TYR B CA 1
ATOM 2893 C C . TYR B 1 11 ? 16.109 21.438 -5.219 1 98.44 11 TYR B C 1
ATOM 2895 O O . TYR B 1 11 ? 16.25 21.156 -4.027 1 98.44 11 TYR B O 1
ATOM 2903 N N . ARG B 1 12 ? 16.047 22.625 -5.664 1 98.75 12 ARG B N 1
ATOM 2904 C CA . ARG B 1 12 ? 16.031 23.781 -4.77 1 98.75 12 ARG B CA 1
ATOM 2905 C C . ARG B 1 12 ? 14.641 23.984 -4.168 1 98.75 12 ARG B C 1
ATOM 2907 O O . ARG B 1 12 ? 13.68 24.266 -4.891 1 98.75 12 ARG B O 1
ATOM 2914 N N . VAL B 1 13 ? 14.547 23.953 -2.793 1 98.81 13 VAL B N 1
ATOM 2915 C CA . VAL B 1 13 ? 13.242 23.922 -2.152 1 98.81 13 VAL B CA 1
ATOM 2916 C C . VAL B 1 13 ? 13.125 25.078 -1.154 1 98.81 13 VAL B C 1
ATOM 2918 O O . VAL B 1 13 ? 14.094 25.391 -0.456 1 98.81 13 VAL B O 1
ATOM 2921 N N . ILE B 1 14 ? 11.977 25.688 -1.143 1 98.81 14 ILE B N 1
ATOM 2922 C CA . ILE B 1 14 ? 11.586 26.641 -0.118 1 98.81 14 ILE B CA 1
ATOM 2923 C C . ILE B 1 14 ? 10.641 25.984 0.881 1 98.81 14 ILE B C 1
ATOM 2925 O O . ILE B 1 14 ? 9.688 25.312 0.489 1 98.81 14 ILE B O 1
ATOM 2929 N N . GLN B 1 15 ? 10.969 26.094 2.137 1 98.44 15 GLN B N 1
ATOM 2930 C CA . GLN B 1 15 ? 10.047 25.656 3.182 1 98.44 15 GLN B CA 1
ATOM 2931 C C . GLN B 1 15 ? 9.125 26.797 3.609 1 98.44 15 GLN B C 1
ATOM 2933 O O . GLN B 1 15 ? 9.578 27.781 4.18 1 98.44 15 GLN B O 1
ATOM 2938 N N . TRP B 1 16 ? 7.848 26.641 3.287 1 97.19 16 TRP B N 1
ATOM 2939 C CA . TRP B 1 16 ? 6.836 27.641 3.611 1 97.19 16 TRP B CA 1
ATOM 2940 C C . TRP B 1 16 ? 6.035 27.219 4.844 1 97.19 16 TRP B C 1
ATOM 2942 O O . TRP B 1 16 ? 5.023 26.531 4.727 1 97.19 16 TRP B O 1
ATOM 2952 N N . GLY B 1 17 ? 6.422 27.641 5.965 1 95.06 17 GLY B N 1
ATOM 2953 C CA . GLY B 1 17 ? 5.84 27.234 7.238 1 95.06 17 GLY B CA 1
ATOM 2954 C C . GLY B 1 17 ? 6.672 26.203 7.973 1 95.06 17 GLY B C 1
ATOM 2955 O O . GLY B 1 17 ? 7.012 25.156 7.418 1 95.06 17 GLY B O 1
ATOM 2956 N N . ILE B 1 18 ? 6.988 26.406 9.258 1 93.81 18 ILE B N 1
ATOM 2957 C CA . ILE B 1 18 ? 7.809 25.484 10.023 1 93.81 18 ILE B CA 1
ATOM 2958 C C . ILE B 1 18 ? 7.109 25.141 11.336 1 93.81 18 ILE B C 1
ATOM 2960 O O . ILE B 1 18 ? 7.711 25.219 12.406 1 93.81 18 ILE B O 1
ATOM 2964 N N . GLY B 1 19 ? 5.828 24.781 11.188 1 91.44 19 GLY B N 1
ATOM 2965 C CA . GLY B 1 19 ? 5.164 24.078 12.281 1 91.44 19 GLY B CA 1
ATOM 2966 C C . GLY B 1 19 ? 5.652 22.656 12.469 1 91.44 19 GLY B C 1
ATOM 2967 O O . GLY B 1 19 ? 6.77 22.312 12.07 1 91.44 19 GLY B O 1
ATOM 2968 N N . ASN B 1 20 ? 4.875 21.812 13.109 1 90 20 ASN B N 1
ATOM 2969 C CA . ASN B 1 20 ? 5.289 20.438 13.383 1 90 20 ASN B CA 1
ATOM 2970 C C . ASN B 1 20 ? 5.609 19.688 12.102 1 90 20 ASN B C 1
ATOM 2972 O O . ASN B 1 20 ? 6.688 19.109 11.969 1 90 20 ASN B O 1
ATOM 2976 N N . VAL B 1 21 ? 4.695 19.75 11.156 1 93.31 21 VAL B N 1
ATOM 2977 C CA . VAL B 1 21 ? 4.879 19.047 9.891 1 93.31 21 VAL B CA 1
ATOM 2978 C C . VAL B 1 21 ? 5.996 19.719 9.086 1 93.31 21 VAL B C 1
ATOM 2980 O O . VAL B 1 21 ? 6.875 19.031 8.555 1 93.31 21 VAL B O 1
ATOM 2983 N N . GLY B 1 22 ? 5.984 21.016 9.016 1 95.5 22 GLY B N 1
ATOM 2984 C CA . GLY B 1 22 ? 6.996 21.75 8.281 1 95.5 22 GLY B CA 1
ATOM 2985 C C . GLY B 1 22 ? 8.406 21.516 8.797 1 95.5 22 GLY B C 1
ATOM 2986 O O . GLY B 1 22 ? 9.352 21.453 8.016 1 95.5 22 GLY B O 1
ATOM 2987 N N . THR B 1 23 ? 8.555 21.438 10.062 1 95.25 23 THR B N 1
ATOM 2988 C CA . THR B 1 23 ? 9.859 21.188 10.664 1 95.25 23 THR B CA 1
ATOM 2989 C C . THR B 1 23 ? 10.391 19.812 10.273 1 95.25 23 THR B C 1
ATOM 2991 O O . THR B 1 23 ? 11.578 19.656 9.984 1 95.25 23 THR B O 1
ATOM 2994 N N . VAL B 1 24 ? 9.492 18.812 10.289 1 95.62 24 VAL B N 1
ATOM 2995 C CA . VAL B 1 24 ? 9.883 17.469 9.875 1 95.62 24 VAL B CA 1
ATOM 2996 C C . VAL B 1 24 ? 10.328 17.5 8.414 1 95.62 24 VAL B C 1
ATOM 2998 O O . VAL B 1 24 ? 11.367 16.922 8.07 1 95.62 24 VAL B O 1
ATOM 3001 N N . ALA B 1 25 ? 9.609 18.188 7.578 1 97.56 25 ALA B N 1
ATOM 3002 C CA . ALA B 1 25 ? 9.961 18.297 6.164 1 97.56 25 ALA B CA 1
ATOM 3003 C C . ALA B 1 25 ? 11.297 19.016 5.984 1 97.56 25 ALA B C 1
ATOM 3005 O O . ALA B 1 25 ? 12.133 18.578 5.195 1 97.56 25 ALA B O 1
ATOM 3006 N N . LEU B 1 26 ? 11.438 20.094 6.711 1 97.94 26 LEU B N 1
ATOM 3007 C CA . LEU B 1 26 ? 12.68 20.859 6.633 1 97.94 26 LEU B CA 1
ATOM 3008 C C . LEU B 1 26 ? 13.875 19.984 6.996 1 97.94 26 LEU B C 1
ATOM 3010 O O . LEU B 1 26 ? 14.914 20.031 6.332 1 97.94 26 LEU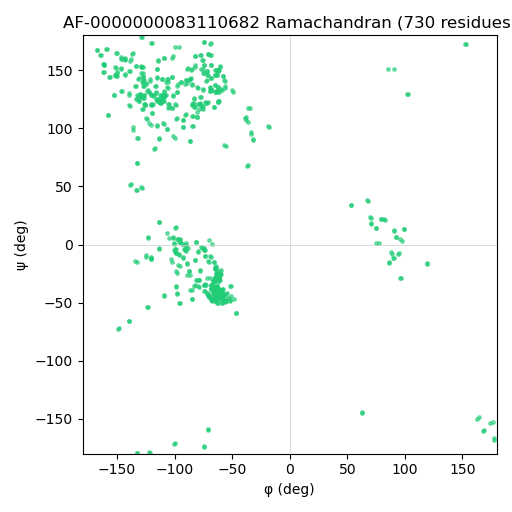 B O 1
ATOM 3014 N N . ARG B 1 27 ? 13.742 19.203 8.039 1 97.19 27 ARG B N 1
ATOM 3015 C CA . ARG B 1 27 ? 14.805 18.281 8.438 1 97.19 27 ARG B CA 1
ATOM 3016 C C . ARG B 1 27 ? 15.125 17.297 7.316 1 97.19 27 ARG B C 1
ATOM 3018 O O . ARG B 1 27 ? 16.297 17.031 7.039 1 97.19 27 ARG B O 1
ATOM 3025 N N . HIS B 1 28 ? 14.078 16.766 6.723 1 97.38 28 HIS B N 1
ATOM 3026 C CA . HIS B 1 28 ? 14.25 15.859 5.594 1 97.38 28 HIS B CA 1
ATOM 3027 C C . HIS B 1 28 ? 15.008 16.531 4.457 1 97.38 28 HIS B C 1
ATOM 3029 O O . HIS B 1 28 ? 15.977 15.977 3.939 1 97.38 28 HIS B O 1
ATOM 3035 N N . PHE B 1 29 ? 14.641 17.734 4.082 1 97.75 29 PHE B N 1
ATOM 3036 C CA . PHE B 1 29 ? 15.273 18.438 2.975 1 97.75 29 PHE B CA 1
ATOM 3037 C C . PHE B 1 29 ? 16.719 18.797 3.314 1 97.75 29 PHE B C 1
ATOM 3039 O O . PHE B 1 29 ? 17.594 18.781 2.443 1 97.75 29 PHE B O 1
ATOM 3046 N N . ALA B 1 30 ? 16.953 19.156 4.551 1 96.69 30 ALA B N 1
ATOM 3047 C CA . ALA B 1 30 ? 18.281 19.547 4.984 1 96.69 30 ALA B CA 1
ATOM 3048 C C . ALA B 1 30 ? 19.25 18.359 4.918 1 96.69 30 ALA B C 1
ATOM 3050 O O . ALA B 1 30 ? 20.438 18.531 4.629 1 96.69 30 ALA B O 1
ATOM 3051 N N . HIS B 1 31 ? 18.75 17.203 5.137 1 95.19 31 HIS B N 1
ATOM 3052 C CA . HIS B 1 31 ? 19.625 16.031 5.258 1 95.19 31 HIS B CA 1
ATOM 3053 C C . HIS B 1 31 ? 19.672 15.242 3.953 1 95.19 31 HIS B C 1
ATOM 3055 O O . HIS B 1 31 ? 20.594 14.445 3.74 1 95.19 31 HIS B O 1
ATOM 3061 N N . ASN B 1 32 ? 18.75 15.344 3.137 1 96.31 32 ASN B N 1
ATOM 3062 C CA . ASN B 1 32 ? 18.641 14.586 1.896 1 96.31 32 ASN B CA 1
ATOM 3063 C C . ASN B 1 32 ? 19.438 15.234 0.771 1 96.31 32 ASN B C 1
ATOM 3065 O O . ASN B 1 32 ? 19.172 16.375 0.39 1 96.31 32 ASN B O 1
ATOM 3069 N N . PRO B 1 33 ? 20.375 14.555 0.176 1 95.62 33 PRO B N 1
ATOM 3070 C CA . PRO B 1 33 ? 21.281 15.141 -0.816 1 95.62 33 PRO B CA 1
ATOM 3071 C C . PRO B 1 33 ? 20.578 15.5 -2.117 1 95.62 33 PRO B C 1
ATOM 3073 O O . PRO B 1 33 ? 21.156 16.188 -2.971 1 95.62 33 PRO B O 1
ATOM 3076 N N . ALA B 1 34 ? 19.375 15.086 -2.266 1 96.88 34 ALA B N 1
ATOM 3077 C CA . ALA B 1 34 ? 18.625 15.391 -3.484 1 96.88 34 ALA B CA 1
ATOM 3078 C C . ALA B 1 34 ? 18.062 16.812 -3.443 1 96.88 34 ALA B C 1
ATOM 3080 O O . ALA B 1 34 ? 17.562 17.312 -4.453 1 96.88 34 ALA B O 1
ATOM 3081 N N . PHE B 1 35 ? 18.25 17.453 -2.244 1 97.75 35 PHE B N 1
ATOM 3082 C CA . PHE B 1 35 ? 17.594 18.75 -2.086 1 97.75 35 PHE B CA 1
ATOM 3083 C C . PHE B 1 35 ? 18.578 19.812 -1.613 1 97.75 35 PHE B C 1
ATOM 3085 O O . PHE B 1 35 ? 19.594 19.484 -0.999 1 97.75 35 PHE B O 1
ATOM 3092 N N . GLU B 1 36 ? 18.281 21.031 -1.955 1 98 36 GLU B N 1
ATOM 3093 C CA . GLU B 1 36 ? 18.922 22.234 -1.427 1 98 36 GLU B CA 1
ATOM 3094 C C . GLU B 1 36 ? 17.875 23.234 -0.903 1 98 36 GLU B C 1
ATOM 3096 O O . GLU B 1 36 ? 17.047 23.734 -1.667 1 98 36 GLU B O 1
ATOM 3101 N N . VAL B 1 37 ? 17.922 23.484 0.384 1 98.5 37 VAL B N 1
ATOM 3102 C CA . VAL B 1 37 ? 17.016 24.469 0.964 1 98.5 37 VAL B CA 1
ATOM 3103 C C . VAL B 1 37 ? 17.516 25.875 0.66 1 98.5 37 VAL B C 1
ATOM 3105 O O . VAL B 1 37 ? 18.656 26.234 0.996 1 98.5 37 VAL B O 1
ATOM 3108 N N . VAL B 1 38 ? 16.609 26.688 0.084 1 98.5 38 VAL B N 1
ATOM 3109 C CA . VAL B 1 38 ? 17.109 27.984 -0.362 1 98.5 38 VAL B CA 1
ATOM 3110 C C . VAL B 1 38 ? 16.359 29.109 0.341 1 98.5 38 VAL B C 1
ATOM 3112 O O . VAL B 1 38 ? 16.766 30.266 0.284 1 98.5 38 VAL B O 1
ATOM 3115 N N . GLY B 1 39 ? 15.258 28.766 1.008 1 98.69 39 GLY B N 1
ATOM 3116 C CA . GLY B 1 39 ? 14.461 29.734 1.74 1 98.69 39 GLY B CA 1
ATOM 3117 C C . GLY B 1 39 ? 13.539 29.109 2.764 1 98.69 39 GLY B C 1
ATOM 3118 O O . GLY B 1 39 ? 13.055 28 2.566 1 98.69 39 GLY B O 1
ATOM 3119 N N . VAL B 1 40 ? 13.297 29.828 3.846 1 98.56 40 VAL B N 1
ATOM 3120 C CA . VAL B 1 40 ? 12.422 29.344 4.906 1 98.56 40 VAL B CA 1
ATOM 3121 C C . VAL B 1 40 ? 11.539 30.469 5.422 1 98.56 40 VAL B C 1
ATOM 3123 O O . VAL B 1 40 ? 12.047 31.5 5.875 1 98.56 40 VAL B O 1
ATOM 3126 N N . LEU B 1 41 ? 10.281 30.281 5.285 1 97.75 41 LEU B N 1
ATOM 3127 C CA . LEU B 1 41 ? 9.305 31.203 5.828 1 97.75 41 LEU B CA 1
ATOM 3128 C C . LEU B 1 41 ? 8.75 30.703 7.16 1 97.75 41 LEU B C 1
ATOM 3130 O O . LEU B 1 41 ? 8.219 29.594 7.234 1 97.75 41 LEU B O 1
ATOM 3134 N N . CYS B 1 42 ? 8.898 31.422 8.188 1 95.44 42 CYS B N 1
ATOM 3135 C CA . CYS B 1 42 ? 8.312 31.078 9.484 1 95.44 42 CYS B CA 1
ATOM 3136 C C . CYS B 1 42 ? 7.172 32.031 9.82 1 95.44 42 CYS B C 1
ATOM 3138 O O . CYS B 1 42 ? 6.977 33.062 9.148 1 95.44 42 CYS B O 1
ATOM 3140 N N . ASN B 1 43 ? 6.371 31.625 10.688 1 89.19 43 ASN B N 1
ATOM 3141 C CA . ASN B 1 43 ? 5.223 32.438 11.062 1 89.19 43 ASN B CA 1
ATOM 3142 C C . ASN B 1 43 ? 5.441 33.156 12.391 1 89.19 43 ASN B C 1
ATOM 3144 O O . ASN B 1 43 ? 4.707 34.062 12.742 1 89.19 43 ASN B O 1
ATOM 3148 N N . ARG B 1 44 ? 6.426 32.781 13.188 1 90.81 44 ARG B N 1
ATOM 3149 C CA . ARG B 1 44 ? 6.664 33.344 14.508 1 90.81 44 ARG B CA 1
ATOM 3150 C C . ARG B 1 44 ? 7.871 34.281 14.492 1 90.81 44 ARG B C 1
ATOM 3152 O O . ARG B 1 44 ? 8.953 33.906 14.047 1 90.81 44 ARG B O 1
ATOM 3159 N N . PRO B 1 45 ? 7.734 35.375 15.078 1 93.12 45 PRO B N 1
ATOM 3160 C CA . PRO B 1 45 ? 8.812 36.375 15.039 1 93.12 45 PRO B CA 1
ATOM 3161 C C . PRO B 1 45 ? 10.078 35.906 15.758 1 93.12 45 PRO B C 1
ATOM 3163 O O . PRO B 1 45 ? 11.188 36.281 15.375 1 93.12 45 PRO B O 1
ATOM 3166 N N . GLU B 1 46 ? 9.969 35.094 16.703 1 94.38 46 GLU B N 1
ATOM 3167 C CA . GLU B 1 46 ? 11.102 34.656 17.5 1 94.38 46 GLU B CA 1
ATOM 3168 C C . GLU B 1 46 ? 12.023 33.719 16.688 1 94.38 46 GLU B C 1
ATOM 3170 O O . GLU B 1 46 ? 13.164 33.469 17.094 1 94.38 46 GLU B O 1
ATOM 3175 N N . LYS B 1 47 ? 11.547 33.25 15.594 1 95.19 47 LYS B N 1
ATOM 3176 C CA . LYS B 1 47 ? 12.336 32.375 14.758 1 95.19 47 LYS B CA 1
ATOM 3177 C C . LYS B 1 47 ? 13.102 33.125 13.688 1 95.19 47 LYS B C 1
ATOM 3179 O O . LYS B 1 47 ? 14.008 32.594 13.055 1 95.19 47 LYS B O 1
ATOM 3184 N N . VAL B 1 48 ? 12.789 34.438 13.5 1 97.06 48 VAL B N 1
ATOM 3185 C CA . VAL B 1 48 ? 13.391 35.25 12.445 1 97.06 48 VAL B CA 1
ATOM 3186 C C . VAL B 1 48 ? 14.891 35.406 12.711 1 97.06 48 VAL B C 1
ATOM 3188 O O . VAL B 1 48 ? 15.305 35.656 13.836 1 97.06 48 VAL B O 1
ATOM 3191 N N . GLY B 1 49 ? 15.641 35.156 11.656 1 97.62 49 GLY B N 1
ATOM 3192 C CA . GLY B 1 49 ? 17.078 35.344 11.742 1 97.62 49 GLY B CA 1
ATOM 3193 C C . GLY B 1 49 ? 17.812 34.094 12.234 1 97.62 49 GLY B C 1
ATOM 3194 O O . GLY B 1 49 ? 19.031 34.031 12.211 1 97.62 49 GLY B O 1
ATOM 3195 N N . LYS B 1 50 ? 17.109 33.156 12.633 1 97.62 50 LYS B N 1
ATOM 3196 C CA . LYS B 1 50 ? 17.719 31.906 13.07 1 97.62 50 LYS B CA 1
ATOM 3197 C C . LYS B 1 50 ? 17.984 30.984 11.883 1 97.62 50 LYS B C 1
ATOM 3199 O O . LYS B 1 50 ? 17.25 31.016 10.891 1 97.62 50 LYS B O 1
ATOM 3204 N N . ASP B 1 51 ? 19 30.172 12.039 1 98.31 51 ASP B N 1
ATOM 3205 C CA . ASP B 1 51 ? 19.328 29.219 10.992 1 98.31 51 ASP B CA 1
ATOM 3206 C C . ASP B 1 51 ? 18.266 28.125 10.891 1 98.31 51 ASP B C 1
ATOM 3208 O O . ASP B 1 51 ? 17.875 27.547 11.906 1 98.31 51 ASP B O 1
ATOM 3212 N N . ALA B 1 52 ? 17.891 27.828 9.688 1 96.81 52 ALA B N 1
ATOM 3213 C CA . ALA B 1 52 ? 16.828 26.859 9.422 1 96.81 52 ALA B CA 1
ATOM 3214 C C . ALA B 1 52 ? 17.234 25.469 9.898 1 96.81 52 ALA B C 1
ATOM 3216 O O . ALA B 1 52 ? 16.406 24.703 10.406 1 96.81 52 ALA B O 1
ATOM 3217 N N . GLY B 1 53 ? 18.422 25.047 9.664 1 96.25 53 GLY B N 1
ATOM 3218 C CA . GLY B 1 53 ? 18.891 23.766 10.18 1 96.25 53 GLY B CA 1
ATOM 3219 C C . GLY B 1 53 ? 18.75 23.656 11.688 1 96.25 53 GLY B C 1
ATOM 3220 O O . GLY B 1 53 ? 18.25 22.641 12.188 1 96.25 53 GLY B O 1
ATOM 3221 N N . GLU B 1 54 ? 19.078 24.688 12.336 1 95.94 54 GLU B N 1
ATOM 3222 C CA . GLU B 1 54 ? 18.969 24.719 13.797 1 95.94 54 GLU B CA 1
ATOM 3223 C C . GLU B 1 54 ? 17.516 24.625 14.234 1 95.94 54 GLU B C 1
ATOM 3225 O O . GLU B 1 54 ? 17.188 23.938 15.195 1 95.94 54 GLU B O 1
ATOM 3230 N N . LEU B 1 55 ? 16.781 25.391 13.492 1 93.88 55 LEU B N 1
ATOM 3231 C CA . LEU B 1 55 ? 15.352 25.359 13.797 1 93.88 55 LEU B CA 1
ATOM 3232 C C . LEU B 1 55 ? 14.797 23.953 13.617 1 93.88 55 LEU B C 1
ATOM 3234 O O . LEU B 1 55 ? 13.844 23.578 14.305 1 93.88 55 LEU B O 1
ATOM 3238 N N . ALA B 1 56 ? 15.438 23.172 12.773 1 93.38 56 ALA B N 1
ATOM 3239 C CA . ALA B 1 56 ? 14.969 21.812 12.5 1 93.38 56 ALA B CA 1
ATOM 3240 C C . ALA B 1 56 ? 15.703 20.797 13.367 1 93.38 56 ALA B C 1
ATOM 3242 O O . ALA B 1 56 ? 15.477 19.594 13.25 1 93.38 56 ALA B O 1
ATOM 3243 N N . GLY B 1 57 ? 16.547 21.25 14.188 1 90.94 57 GLY B N 1
ATOM 3244 C CA . GLY B 1 57 ? 17.25 20.359 15.109 1 90.94 57 GLY B CA 1
ATOM 3245 C C . GLY B 1 57 ? 18.453 19.688 14.484 1 90.94 57 GLY B C 1
ATOM 3246 O O . GLY B 1 57 ? 18.812 18.578 14.867 1 90.94 57 GLY B O 1
ATOM 3247 N N . THR B 1 58 ? 18.953 20.281 13.43 1 92.62 58 THR B N 1
ATOM 3248 C CA . THR B 1 58 ? 20.141 19.766 12.758 1 92.62 58 THR B CA 1
ATOM 3249 C C . THR B 1 58 ? 21.234 20.812 12.727 1 92.62 58 THR B C 1
ATOM 3251 O O . THR B 1 58 ? 21.094 21.891 13.32 1 92.62 58 THR B O 1
ATOM 3254 N N . ALA B 1 59 ? 22.406 20.5 12.109 1 95.12 59 ALA B N 1
ATOM 3255 C CA . ALA B 1 59 ? 23.469 21.469 11.914 1 95.12 59 ALA B CA 1
ATOM 3256 C C . ALA B 1 59 ? 23.016 22.625 11.039 1 95.12 59 ALA B C 1
ATOM 3258 O O . ALA B 1 59 ? 22.109 22.469 10.211 1 95.12 59 ALA B O 1
ATOM 3259 N N . PRO B 1 60 ? 23.609 23.766 11.281 1 97.56 60 PRO B N 1
ATOM 3260 C CA . PRO B 1 60 ? 23.234 24.906 10.438 1 97.56 60 PRO B CA 1
ATOM 3261 C C . PRO B 1 60 ? 23.422 24.625 8.953 1 97.56 60 PRO B C 1
ATOM 3263 O O . PRO B 1 60 ? 24.375 23.938 8.562 1 97.56 60 PRO B O 1
ATOM 3266 N N . ILE B 1 61 ? 22.516 25.094 8.164 1 97.19 61 ILE B N 1
ATOM 3267 C CA . ILE B 1 61 ? 22.609 24.875 6.73 1 97.19 61 ILE B CA 1
ATOM 3268 C C . ILE B 1 61 ? 22.844 26.203 6.012 1 97.19 61 ILE B C 1
ATOM 3270 O O . ILE B 1 61 ? 22.953 26.234 4.785 1 97.19 61 ILE B O 1
ATOM 3274 N N . GLY B 1 62 ? 22.844 27.328 6.742 1 98 62 GLY B N 1
ATOM 3275 C CA . GLY B 1 62 ? 23.203 28.625 6.18 1 98 62 GLY B CA 1
ATOM 3276 C C . GLY B 1 62 ? 22.016 29.375 5.617 1 98 62 GLY B C 1
ATOM 3277 O O . GLY B 1 62 ? 22.188 30.328 4.859 1 98 62 GLY B O 1
ATOM 3278 N N . VAL B 1 63 ? 20.812 28.953 5.883 1 98.5 63 VAL B N 1
ATOM 3279 C CA . VAL B 1 63 ? 19.594 29.625 5.449 1 98.5 63 VAL B CA 1
ATOM 3280 C C . VAL B 1 63 ? 18.859 30.188 6.664 1 98.5 63 VAL B C 1
ATOM 3282 O O . VAL B 1 63 ? 18.531 29.438 7.598 1 98.5 63 VAL B O 1
ATOM 3285 N N . LEU B 1 64 ? 18.609 31.469 6.668 1 98.25 64 LEU B N 1
ATOM 3286 C CA . LEU B 1 64 ? 17.953 32.125 7.801 1 98.25 64 LEU B CA 1
ATOM 3287 C C . LEU B 1 64 ? 16.453 32.219 7.57 1 98.25 64 LEU B C 1
ATOM 3289 O O . LEU B 1 64 ? 16 32.531 6.461 1 98.25 64 LEU B O 1
ATOM 3293 N N . ALA B 1 65 ? 15.695 32 8.578 1 98.25 65 ALA B N 1
ATOM 3294 C CA . ALA B 1 65 ? 14.242 32.094 8.508 1 98.25 65 ALA B CA 1
ATOM 3295 C C . ALA B 1 65 ? 13.789 33.562 8.469 1 98.25 65 ALA B C 1
ATOM 3297 O O . ALA B 1 65 ? 14.43 34.438 9.07 1 98.25 65 ALA B O 1
ATOM 3298 N N . THR B 1 66 ? 12.766 33.812 7.824 1 98.06 66 THR B N 1
ATOM 3299 C CA . THR B 1 66 ? 12.195 35.156 7.727 1 98.06 66 THR B CA 1
ATOM 3300 C C . THR B 1 66 ? 10.672 35.094 7.719 1 98.06 66 THR B C 1
ATOM 3302 O O . THR B 1 66 ? 10.086 34.062 7.48 1 98.06 66 THR B O 1
ATOM 3305 N N . THR B 1 67 ? 10.023 36.156 8.039 1 97.12 67 THR B N 1
ATOM 3306 C CA . THR B 1 67 ? 8.57 36.281 7.922 1 97.12 67 THR B CA 1
ATOM 3307 C C . THR B 1 67 ? 8.188 37.062 6.664 1 97.12 67 THR B C 1
ATOM 3309 O O . THR B 1 67 ? 7 37.281 6.402 1 97.12 67 THR B O 1
ATOM 3312 N N . ASP B 1 68 ? 9.172 37.469 5.898 1 96.88 68 ASP B N 1
ATOM 3313 C CA . ASP B 1 68 ? 8.945 38.312 4.723 1 96.88 68 ASP B CA 1
ATOM 3314 C C . ASP B 1 68 ? 8.594 37.469 3.504 1 96.88 68 ASP B C 1
ATOM 3316 O O . ASP B 1 68 ? 9.484 36.938 2.826 1 96.88 68 ASP B O 1
ATOM 3320 N N . LYS B 1 69 ? 7.367 37.406 3.154 1 96.25 69 LYS B N 1
ATOM 3321 C CA . LYS B 1 69 ? 6.883 36.562 2.045 1 96.25 69 LYS B CA 1
ATOM 3322 C C . LYS B 1 69 ? 7.457 37.062 0.715 1 96.25 69 LYS B C 1
ATOM 3324 O O . LYS B 1 69 ? 7.785 36.25 -0.152 1 96.25 69 LYS B O 1
ATOM 3329 N N . ALA B 1 70 ? 7.547 38.312 0.555 1 96.75 70 ALA B N 1
ATOM 3330 C CA . ALA B 1 70 ? 8.039 38.875 -0.702 1 96.75 70 ALA B CA 1
ATOM 3331 C C . ALA B 1 70 ? 9.477 38.469 -0.966 1 96.75 70 ALA B C 1
ATOM 3333 O O . ALA B 1 70 ? 9.844 38.156 -2.104 1 96.75 70 ALA B O 1
ATOM 3334 N N . GLU B 1 71 ? 10.281 38.5 0.058 1 96.25 71 GLU B N 1
ATOM 3335 C CA . GLU B 1 71 ? 11.672 38.062 -0.046 1 96.25 71 GLU B CA 1
ATOM 3336 C C . GLU B 1 71 ? 11.75 36.594 -0.508 1 96.25 71 GLU B C 1
ATOM 3338 O O . GLU B 1 71 ? 12.57 36.25 -1.364 1 96.25 71 GLU B O 1
ATOM 3343 N N . ILE B 1 72 ? 10.914 35.781 0.027 1 96.5 72 ILE B N 1
ATOM 3344 C CA . ILE B 1 72 ? 10.914 34.375 -0.281 1 96.5 72 ILE B CA 1
ATOM 3345 C C . ILE B 1 72 ? 10.398 34.125 -1.701 1 96.5 72 ILE B C 1
ATOM 3347 O O . ILE B 1 72 ? 10.977 33.375 -2.467 1 96.5 72 ILE B O 1
ATOM 3351 N N . GLU B 1 73 ? 9.375 34.812 -2.068 1 97.12 73 GLU B N 1
ATOM 3352 C CA . GLU B 1 73 ? 8.766 34.688 -3.389 1 97.12 73 GLU B CA 1
ATOM 3353 C C . GLU B 1 73 ? 9.734 35.125 -4.488 1 97.12 73 GLU B C 1
ATOM 3355 O O . GLU B 1 73 ? 9.633 34.656 -5.629 1 97.12 73 GLU B O 1
ATOM 3360 N N . ALA B 1 74 ? 10.703 35.969 -4.164 1 97.19 74 ALA B N 1
ATOM 3361 C CA . ALA B 1 74 ? 11.641 36.5 -5.145 1 97.19 74 ALA B CA 1
ATOM 3362 C C . ALA B 1 74 ? 12.781 35.5 -5.402 1 97.19 74 ALA B C 1
ATOM 3364 O O . ALA B 1 74 ? 13.531 35.656 -6.371 1 97.19 74 ALA B O 1
ATOM 3365 N N . LEU B 1 75 ? 12.922 34.5 -4.582 1 97.88 75 LEU B N 1
ATOM 3366 C CA . LEU B 1 75 ? 14.016 33.531 -4.707 1 97.88 75 LEU B CA 1
ATOM 3367 C C . LEU B 1 75 ? 13.797 32.625 -5.914 1 97.88 75 LEU B C 1
ATOM 3369 O O . LEU B 1 75 ? 12.656 32.344 -6.285 1 97.88 75 LEU B O 1
ATOM 3373 N N . ASP B 1 76 ? 14.875 32.25 -6.523 1 97.69 76 ASP B N 1
ATOM 3374 C CA . ASP B 1 76 ? 14.82 31.172 -7.496 1 97.69 76 ASP B CA 1
ATOM 3375 C C . ASP B 1 76 ? 14.766 29.812 -6.801 1 97.69 76 ASP B C 1
ATOM 3377 O O . ASP B 1 76 ? 15.633 29.484 -5.984 1 97.69 76 ASP B O 1
ATOM 3381 N N . ALA B 1 77 ? 13.727 29.047 -7.066 1 98.62 77 ALA B N 1
ATOM 3382 C CA . ALA B 1 77 ? 13.539 27.734 -6.477 1 98.62 77 ALA B CA 1
ATOM 3383 C C . ALA B 1 77 ? 12.734 26.828 -7.41 1 98.62 77 ALA B C 1
ATOM 3385 O O . ALA B 1 77 ? 11.953 27.312 -8.234 1 98.62 77 ALA B O 1
ATOM 3386 N N . ASP B 1 78 ? 12.969 25.547 -7.281 1 98.69 78 ASP B N 1
ATOM 3387 C CA . ASP B 1 78 ? 12.227 24.578 -8.086 1 98.69 78 ASP B CA 1
ATOM 3388 C C . ASP B 1 78 ? 10.852 24.297 -7.469 1 98.69 78 ASP B C 1
ATOM 3390 O O . ASP B 1 78 ? 9.898 23.984 -8.188 1 98.69 78 ASP B O 1
ATOM 3394 N N . CYS B 1 79 ? 10.766 24.406 -6.102 1 98.81 79 CYS B N 1
ATOM 3395 C CA . CYS B 1 79 ? 9.547 23.984 -5.434 1 98.81 79 CYS B CA 1
ATOM 3396 C C . CYS B 1 79 ? 9.391 24.672 -4.086 1 98.81 79 CYS B C 1
ATOM 3398 O O . CYS B 1 79 ? 10.375 24.938 -3.4 1 98.81 79 CYS B O 1
ATOM 3400 N N . VAL B 1 80 ? 8.188 24.969 -3.775 1 98.69 80 VAL B N 1
ATOM 3401 C CA . VAL B 1 80 ? 7.812 25.375 -2.424 1 98.69 80 VAL B CA 1
ATOM 3402 C C . VAL B 1 80 ? 7.09 24.219 -1.723 1 98.69 80 VAL B C 1
ATOM 3404 O O . VAL B 1 80 ? 6.098 23.703 -2.234 1 98.69 80 VAL B O 1
ATOM 3407 N N . PHE B 1 81 ? 7.645 23.797 -0.631 1 98.31 81 PHE B N 1
ATOM 3408 C CA . PHE B 1 81 ? 6.867 22.938 0.253 1 98.31 81 PHE B CA 1
ATOM 3409 C C . PHE B 1 81 ? 5.988 23.766 1.179 1 98.31 81 PHE B C 1
ATOM 3411 O O . PHE B 1 81 ? 6.484 24.406 2.111 1 98.31 81 PHE B O 1
ATOM 3418 N N . TYR B 1 82 ? 4.699 23.719 0.972 1 97.31 82 TYR B N 1
ATOM 3419 C CA . TYR B 1 82 ? 3.707 24.594 1.58 1 97.31 82 TYR B CA 1
ATOM 3420 C C . TYR B 1 82 ? 3.047 23.922 2.779 1 97.31 82 TYR B C 1
ATOM 3422 O O . TYR B 1 82 ? 2.246 23 2.621 1 97.31 82 TYR B O 1
ATOM 3430 N N . ALA B 1 83 ? 3.336 24.359 4 1 94.75 83 ALA B N 1
ATOM 3431 C CA . ALA B 1 83 ? 2.84 23.688 5.199 1 94.75 83 ALA B CA 1
ATOM 3432 C C . ALA B 1 83 ? 2.387 24.703 6.246 1 94.75 83 ALA B C 1
ATOM 3434 O O . ALA B 1 83 ? 2.758 24.609 7.418 1 94.75 83 ALA B O 1
ATOM 3435 N N . PRO B 1 84 ? 1.557 25.625 5.852 1 88.38 84 PRO B N 1
ATOM 3436 C CA . PRO B 1 84 ? 1 26.516 6.875 1 88.38 84 PRO B CA 1
ATOM 3437 C C . PRO B 1 84 ? -0.112 25.859 7.688 1 88.38 84 PRO B C 1
ATOM 3439 O O . PRO B 1 84 ? -0.622 24.797 7.301 1 88.38 84 PRO B O 1
ATOM 3442 N N . LEU B 1 85 ? -0.431 26.422 8.82 1 76.94 85 LEU B N 1
ATOM 3443 C CA . LEU B 1 85 ? -1.563 25.938 9.602 1 76.94 85 LEU B CA 1
ATOM 3444 C C . LEU B 1 85 ? -2.867 26.094 8.828 1 76.94 85 LEU B C 1
ATOM 3446 O O . LEU B 1 85 ? -3.707 25.188 8.828 1 76.94 85 LEU B O 1
ATOM 3450 N N . TRP B 1 86 ? -2.971 27.281 8.18 1 79.12 86 TRP B N 1
ATOM 3451 C CA . TRP B 1 86 ? -4.133 27.547 7.34 1 79.12 86 TRP B CA 1
ATOM 3452 C C . TRP B 1 86 ? -3.715 27.812 5.898 1 79.12 86 TRP B C 1
ATOM 3454 O O . TRP B 1 86 ? -2.881 28.688 5.645 1 79.12 86 TRP B O 1
ATOM 3464 N N . SER B 1 87 ? -4.344 27.109 5.051 1 85.19 87 SER B N 1
ATOM 3465 C CA . SER B 1 87 ? -3.979 27.234 3.645 1 85.19 87 SER B CA 1
ATOM 3466 C C . SER B 1 87 ? -4.727 28.375 2.975 1 85.19 87 SER B C 1
ATOM 3468 O O . SER B 1 87 ? -5.887 28.641 3.297 1 85.19 87 SER B O 1
ATOM 3470 N N . ASP B 1 88 ? -4.086 29.031 2.131 1 90.75 88 ASP B N 1
ATOM 3471 C CA . ASP B 1 88 ? -4.621 30.109 1.309 1 90.75 88 ASP B CA 1
ATOM 3472 C C . ASP B 1 88 ? -4.402 29.828 -0.177 1 90.75 88 ASP B C 1
ATOM 3474 O O . ASP B 1 88 ? -3.283 29.953 -0.679 1 90.75 88 ASP B O 1
ATOM 3478 N N . PRO B 1 89 ? -5.5 29.516 -0.856 1 92.56 89 PRO B N 1
ATOM 3479 C CA . PRO B 1 89 ? -5.328 29.172 -2.271 1 92.56 89 PRO B CA 1
ATOM 3480 C C . PRO B 1 89 ? -4.746 30.328 -3.086 1 92.56 89 PRO B C 1
ATOM 3482 O O . PRO B 1 89 ? -4.035 30.109 -4.066 1 92.56 89 PRO B O 1
ATOM 3485 N N . ASP B 1 90 ? -4.992 31.547 -2.682 1 95.19 90 ASP B N 1
ATOM 3486 C CA . ASP B 1 90 ? -4.445 32.688 -3.41 1 95.19 90 ASP B CA 1
ATOM 3487 C C . ASP B 1 90 ? -2.93 32.75 -3.262 1 95.19 90 ASP B C 1
ATOM 3489 O O . ASP B 1 90 ? -2.225 33.125 -4.207 1 95.19 90 ASP B O 1
ATOM 3493 N N . GLU B 1 91 ? -2.516 32.438 -2.1 1 95.31 91 GLU B N 1
ATOM 3494 C CA . GLU B 1 91 ? -1.076 32.375 -1.868 1 95.31 91 GLU B CA 1
ATOM 3495 C C . GLU B 1 91 ? -0.429 31.281 -2.715 1 95.31 91 GLU B C 1
ATOM 3497 O O . GLU B 1 91 ? 0.619 31.5 -3.326 1 95.31 91 GLU B O 1
ATOM 3502 N N . VAL B 1 92 ? -1.022 30.203 -2.768 1 96.62 92 VAL B N 1
ATOM 3503 C CA . VAL B 1 92 ? -0.543 29.094 -3.576 1 96.62 92 VAL B CA 1
ATOM 3504 C C . VAL B 1 92 ? -0.497 29.5 -5.047 1 96.62 92 VAL B C 1
ATOM 3506 O O . VAL B 1 92 ? 0.507 29.281 -5.727 1 96.62 92 VAL B O 1
ATOM 3509 N N . CYS B 1 93 ? -1.541 30.125 -5.484 1 97.88 93 CYS B N 1
ATOM 3510 C CA . CYS B 1 93 ? -1.62 30.547 -6.883 1 97.88 93 CYS B CA 1
ATOM 3511 C C . CYS B 1 93 ? -0.528 31.547 -7.215 1 97.88 93 CYS B C 1
ATOM 3513 O O . CYS B 1 93 ? 0.05 31.516 -8.305 1 97.88 93 CYS B O 1
ATOM 3515 N N . ARG B 1 94 ? -0.265 32.406 -6.301 1 97.94 94 ARG B N 1
ATOM 3516 C CA . ARG B 1 94 ? 0.792 33.375 -6.523 1 97.94 94 ARG B CA 1
ATOM 3517 C C . ARG B 1 94 ? 2.146 32.688 -6.688 1 97.94 94 ARG B C 1
ATOM 3519 O O . ARG B 1 94 ? 2.932 33.062 -7.562 1 97.94 94 ARG B O 1
ATOM 3526 N N . LEU B 1 95 ? 2.428 31.75 -5.844 1 98.31 95 LEU B N 1
ATOM 3527 C CA . LEU B 1 95 ? 3.682 31 -5.926 1 98.31 95 LEU B CA 1
ATOM 3528 C C . LEU B 1 95 ? 3.799 30.281 -7.262 1 98.31 95 LEU B C 1
ATOM 3530 O O . LEU B 1 95 ? 4.848 30.328 -7.906 1 98.31 95 LEU B O 1
ATOM 3534 N N . LEU B 1 96 ? 2.742 29.688 -7.68 1 98.69 96 LEU B N 1
ATOM 3535 C CA . LEU B 1 96 ? 2.715 28.938 -8.93 1 98.69 96 LEU B CA 1
ATOM 3536 C C . LEU B 1 96 ? 2.924 29.859 -10.125 1 98.69 96 LEU B C 1
ATOM 3538 O O . LEU B 1 96 ? 3.74 29.578 -11.008 1 98.69 96 LEU B O 1
ATOM 3542 N N . ARG B 1 97 ? 2.25 31 -10.141 1 98.5 97 ARG B N 1
ATOM 3543 C CA . ARG B 1 97 ? 2.385 31.969 -11.219 1 98.5 97 ARG B CA 1
ATOM 3544 C C . ARG B 1 97 ? 3.795 32.562 -11.258 1 98.5 97 ARG B C 1
ATOM 3546 O O . ARG B 1 97 ? 4.289 32.938 -12.328 1 98.5 97 ARG B O 1
ATOM 3553 N N . GLY B 1 98 ? 4.34 32.562 -10.109 1 98.19 98 GLY B N 1
ATOM 3554 C CA . GLY B 1 98 ? 5.695 33.062 -9.992 1 98.19 98 GLY B CA 1
ATOM 3555 C C . GLY B 1 98 ? 6.746 32.094 -10.484 1 98.19 98 GLY B C 1
ATOM 3556 O O . GLY B 1 98 ? 7.945 32.375 -10.438 1 98.19 98 GLY B O 1
ATOM 3557 N N . GLY B 1 99 ? 6.359 30.906 -10.906 1 98.5 99 GLY B N 1
ATOM 3558 C CA . GLY B 1 99 ? 7.277 29.984 -11.555 1 98.5 99 GLY B CA 1
ATOM 3559 C C . GLY B 1 99 ? 7.812 28.922 -10.609 1 98.5 99 GLY B C 1
ATOM 3560 O O . GLY B 1 99 ? 8.773 28.219 -10.938 1 98.5 99 GLY B O 1
ATOM 3561 N N . LYS B 1 100 ? 7.246 28.781 -9.484 1 98.81 100 LYS B N 1
ATOM 3562 C CA . LYS B 1 100 ? 7.672 27.766 -8.531 1 98.81 100 LYS B CA 1
ATOM 3563 C C . LYS B 1 100 ? 6.613 26.672 -8.391 1 98.81 100 LYS B C 1
ATOM 3565 O O . LYS B 1 100 ? 5.438 26.969 -8.172 1 98.81 100 LYS B O 1
ATOM 3570 N N . ASN B 1 101 ? 6.992 25.391 -8.547 1 98.81 101 ASN B N 1
ATOM 3571 C CA . ASN B 1 101 ? 6.086 24.297 -8.195 1 98.81 101 ASN B CA 1
ATOM 3572 C C . ASN B 1 101 ? 5.711 24.328 -6.715 1 98.81 101 ASN B C 1
ATOM 3574 O O . ASN B 1 101 ? 6.449 24.891 -5.898 1 98.81 101 ASN B O 1
ATOM 3578 N N . VAL B 1 102 ? 4.562 23.812 -6.391 1 98.44 102 VAL B N 1
ATOM 3579 C CA . VAL B 1 102 ? 4.141 23.781 -4.992 1 98.44 102 VAL B CA 1
ATOM 3580 C C . VAL B 1 102 ? 3.713 22.375 -4.602 1 98.44 102 VAL B C 1
ATOM 3582 O O . VAL B 1 102 ? 2.93 21.734 -5.309 1 98.44 102 VAL B O 1
ATOM 3585 N N . VAL B 1 103 ? 4.266 21.891 -3.58 1 98 103 VAL B N 1
ATOM 3586 C CA . VAL B 1 103 ? 3.818 20.688 -2.896 1 98 103 VAL B CA 1
ATOM 3587 C C . VAL B 1 103 ? 3.303 21.047 -1.504 1 98 103 VAL B C 1
ATOM 3589 O O . VAL B 1 103 ? 4.027 21.625 -0.698 1 98 103 VAL B O 1
ATOM 3592 N N . ALA B 1 104 ? 2.088 20.703 -1.227 1 96.62 104 ALA B N 1
ATOM 3593 C CA . ALA B 1 104 ? 1.478 21.188 0.01 1 96.62 104 ALA B CA 1
ATOM 3594 C C . ALA B 1 104 ? 1.149 20.016 0.947 1 96.62 104 ALA B C 1
ATOM 3596 O O . ALA B 1 104 ? 0.712 18.953 0.5 1 96.62 104 ALA B O 1
ATOM 3597 N N . SER B 1 105 ? 1.48 20.25 2.211 1 92.44 105 SER B N 1
ATOM 3598 C CA . SER B 1 105 ? 1.029 19.328 3.242 1 92.44 105 SER B CA 1
ATOM 3599 C C . SER B 1 105 ? -0.233 19.828 3.93 1 92.44 105 SER B C 1
ATOM 3601 O O . SER B 1 105 ? -0.361 21.031 4.203 1 92.44 105 SER B O 1
ATOM 3603 N N . GLY B 1 106 ? -1.181 19.031 4.199 1 69.19 106 GLY B N 1
ATOM 3604 C CA . GLY B 1 106 ? -2.326 19.375 5.031 1 69.19 106 GLY B CA 1
ATOM 3605 C C . GLY B 1 106 ? -3.33 20.266 4.324 1 69.19 106 GLY B C 1
ATOM 3606 O O . GLY B 1 106 ? -4.297 20.719 4.938 1 69.19 106 GLY B O 1
ATOM 3607 N N . GLY B 1 107 ? -2.918 20.531 2.955 1 64.31 107 GLY B N 1
ATOM 3608 C CA . GLY B 1 107 ? -3.83 21.469 2.314 1 64.31 107 GLY B CA 1
ATOM 3609 C C . GLY B 1 107 ? -5.082 20.797 1.772 1 64.31 107 GLY B C 1
ATOM 3610 O O . GLY B 1 107 ? -5.141 19.578 1.654 1 64.31 107 GLY B O 1
ATOM 3611 N N . ALA B 1 108 ? -6.164 21.609 1.664 1 66.12 108 ALA B N 1
ATOM 3612 C CA . ALA B 1 108 ? -7.582 21.344 1.456 1 66.12 108 ALA B CA 1
ATOM 3613 C C . ALA B 1 108 ? -7.844 20.844 0.039 1 66.12 108 ALA B C 1
ATOM 3615 O O . ALA B 1 108 ? -8.945 20.375 -0.269 1 66.12 108 ALA B O 1
ATOM 3616 N N . TRP B 1 109 ? -6.562 20.672 -0.734 1 83.88 109 TRP B N 1
ATOM 3617 C CA . TRP B 1 109 ? -6.918 20.422 -2.125 1 83.88 109 TRP B CA 1
ATOM 3618 C C . TRP B 1 109 ? -6.07 19.281 -2.701 1 83.88 109 TRP B C 1
ATOM 3620 O O . TRP B 1 109 ? -4.875 19.469 -2.959 1 83.88 109 TRP B O 1
ATOM 3630 N N . TRP B 1 110 ? -6.566 18.078 -2.754 1 86.75 110 TRP B N 1
ATOM 3631 C CA . TRP B 1 110 ? -5.727 17.078 -3.414 1 86.75 110 TRP B CA 1
ATOM 3632 C C . TRP B 1 110 ? -6.535 16.25 -4.41 1 86.75 110 TRP B C 1
ATOM 3634 O O . TRP B 1 110 ? -5.965 15.594 -5.281 1 86.75 110 TRP B O 1
ATOM 3644 N N . TYR B 1 111 ? -7.867 16.375 -4.25 1 95.31 111 TYR B N 1
ATOM 3645 C CA . TYR B 1 111 ? -8.727 15.719 -5.23 1 95.31 111 TYR B CA 1
ATOM 3646 C C . TYR B 1 111 ? -10.039 16.469 -5.398 1 95.31 111 TYR B C 1
ATOM 3648 O O . TYR B 1 111 ? -10.625 16.938 -4.418 1 95.31 111 TYR B O 1
ATOM 3656 N N . ARG B 1 112 ? -10.57 16.5 -6.59 1 93.94 112 ARG B N 1
ATOM 3657 C CA . ARG B 1 112 ? -11.742 17.281 -6.934 1 93.94 112 ARG B CA 1
ATOM 3658 C C . ARG B 1 112 ? -13.008 16.672 -6.344 1 93.94 112 ARG B C 1
ATOM 3660 O O . ARG B 1 112 ? -13.266 15.477 -6.523 1 93.94 112 ARG B O 1
ATOM 3667 N N . THR B 1 113 ? -13.703 17.375 -5.578 1 94.31 113 THR B N 1
ATOM 3668 C CA . THR B 1 113 ? -15.062 17.141 -5.117 1 94.31 113 THR B CA 1
ATOM 3669 C C . THR B 1 113 ? -15.906 18.406 -5.254 1 94.31 113 THR B C 1
ATOM 3671 O O . THR B 1 113 ? -15.422 19.438 -5.707 1 94.31 113 THR B O 1
ATOM 3674 N N . GLU B 1 114 ? -17.172 18.297 -4.84 1 92.5 114 GLU B N 1
ATOM 3675 C CA . GLU B 1 114 ? -18.031 19.484 -4.879 1 92.5 114 GLU B CA 1
ATOM 3676 C C . GLU B 1 114 ? -17.531 20.562 -3.934 1 92.5 114 GLU B C 1
ATOM 3678 O O . GLU B 1 114 ? -17.797 21.75 -4.141 1 92.5 114 GLU B O 1
ATOM 3683 N N . HIS B 1 115 ? -16.703 20.188 -3.002 1 90.31 115 HIS B N 1
ATOM 3684 C CA . HIS B 1 115 ? -16.266 21.125 -1.969 1 90.31 115 HIS B CA 1
ATOM 3685 C C . HIS B 1 115 ? -14.914 21.734 -2.322 1 90.31 115 HIS B C 1
ATOM 3687 O O . HIS B 1 115 ? -14.539 22.781 -1.768 1 90.31 115 HIS B O 1
ATOM 3693 N N . SER B 1 116 ? -14.188 21.109 -3.25 1 92.75 116 SER B N 1
ATOM 3694 C CA . SER B 1 116 ? -12.812 21.547 -3.471 1 92.75 116 SER B CA 1
ATOM 3695 C C . SER B 1 116 ? -12.602 22 -4.91 1 92.75 116 SER B C 1
ATOM 3697 O O . SER B 1 116 ? -11.594 22.641 -5.223 1 92.75 116 SER B O 1
ATOM 3699 N N . GLN B 1 117 ? -13.516 21.766 -5.789 1 94.75 117 GLN B N 1
ATOM 3700 C CA . GLN B 1 117 ? -13.305 21.906 -7.227 1 94.75 117 GLN B CA 1
ATOM 3701 C C . GLN B 1 117 ? -13 23.344 -7.598 1 94.75 117 GLN B C 1
ATOM 3703 O O . GLN B 1 117 ? -12.172 23.609 -8.477 1 94.75 117 GLN B O 1
ATOM 3708 N N . ALA B 1 118 ? -13.625 24.328 -6.973 1 95.12 118 ALA B N 1
ATOM 3709 C CA . ALA B 1 118 ? -13.422 25.734 -7.32 1 95.12 118 ALA B CA 1
ATOM 3710 C C . ALA B 1 118 ? -11.984 26.156 -7.062 1 95.12 118 ALA B C 1
ATOM 3712 O O . ALA B 1 118 ? -11.352 26.781 -7.914 1 95.12 118 ALA B O 1
ATOM 3713 N N . ASP B 1 119 ? -11.516 25.797 -5.926 1 94.88 119 ASP B N 1
ATOM 3714 C CA . ASP B 1 119 ? -10.133 26.125 -5.586 1 94.88 119 ASP B CA 1
ATOM 3715 C C . ASP B 1 119 ? -9.156 25.359 -6.484 1 94.88 119 ASP B C 1
ATOM 3717 O O . ASP B 1 119 ? -8.148 25.922 -6.922 1 94.88 119 ASP B O 1
ATOM 3721 N N . ILE B 1 120 ? -9.453 24.156 -6.77 1 96.19 120 ILE B N 1
ATOM 3722 C CA . ILE B 1 120 ? -8.57 23.328 -7.586 1 96.19 120 ILE B CA 1
ATOM 3723 C C . ILE B 1 120 ? -8.5 23.891 -9 1 96.19 120 ILE B C 1
ATOM 3725 O O . ILE B 1 120 ? -7.438 23.891 -9.633 1 96.19 120 ILE B O 1
ATOM 3729 N N . ASP B 1 121 ? -9.609 24.391 -9.5 1 97.38 121 ASP B N 1
ATOM 3730 C CA . ASP B 1 121 ? -9.617 25.016 -10.82 1 97.38 121 ASP B CA 1
ATOM 3731 C C . ASP B 1 121 ? -8.695 26.219 -10.852 1 97.38 121 ASP B C 1
ATOM 3733 O O . ASP B 1 121 ? -7.949 26.422 -11.82 1 97.38 121 ASP B O 1
ATOM 3737 N N . LYS B 1 122 ? -8.766 26.984 -9.805 1 97.38 122 LYS B N 1
ATOM 3738 C CA . LYS B 1 122 ? -7.887 28.141 -9.695 1 97.38 122 LYS B CA 1
ATOM 3739 C C . LYS B 1 122 ? -6.422 27.734 -9.656 1 97.38 122 LYS B C 1
ATOM 3741 O O . LYS B 1 122 ? -5.578 28.344 -10.312 1 97.38 122 LYS B O 1
ATOM 3746 N N . ILE B 1 123 ? -6.156 26.75 -8.945 1 97.62 123 ILE B N 1
ATOM 3747 C CA . ILE B 1 123 ? -4.793 26.266 -8.773 1 97.62 123 ILE B CA 1
ATOM 3748 C C . ILE B 1 123 ? -4.285 25.703 -10.102 1 97.62 123 ILE B C 1
ATOM 3750 O O . ILE B 1 123 ? -3.158 25.984 -10.516 1 97.62 123 ILE B O 1
ATOM 3754 N N . ASP B 1 124 ? -5.098 24.906 -10.727 1 98.38 124 ASP B N 1
ATOM 3755 C CA . ASP B 1 124 ? -4.723 24.328 -12.016 1 98.38 124 ASP B CA 1
ATOM 3756 C C . ASP B 1 124 ? -4.426 25.422 -13.039 1 98.38 124 ASP B C 1
ATOM 3758 O O . ASP B 1 124 ? -3.434 25.344 -13.766 1 98.38 124 ASP B O 1
ATOM 3762 N N . ALA B 1 125 ? -5.258 26.422 -13.07 1 98.69 125 ALA B N 1
ATOM 3763 C CA . ALA B 1 125 ? -5.039 27.547 -13.977 1 98.69 125 ALA B CA 1
ATOM 3764 C C . ALA B 1 125 ? -3.713 28.234 -13.672 1 98.69 125 ALA B C 1
ATOM 3766 O O . ALA B 1 125 ? -2.961 28.578 -14.594 1 98.69 125 ALA B O 1
ATOM 3767 N N . ALA B 1 126 ? -3.467 28.438 -12.414 1 98.81 126 ALA B N 1
ATOM 3768 C CA . ALA B 1 126 ? -2.219 29.078 -12 1 98.81 126 ALA B CA 1
ATOM 3769 C C . ALA B 1 126 ? -1.012 28.234 -12.43 1 98.81 126 ALA B C 1
ATOM 3771 O O . ALA B 1 126 ? 0.03 28.797 -12.789 1 98.81 126 ALA B O 1
ATOM 3772 N N . CYS B 1 127 ? -1.094 26.938 -12.336 1 98.81 127 CYS B N 1
ATOM 3773 C CA . CYS B 1 127 ? -0.027 26.062 -12.797 1 98.81 127 CYS B CA 1
ATOM 3774 C C . CYS B 1 127 ? 0.304 26.328 -14.258 1 98.81 127 CYS B C 1
ATOM 3776 O O . CYS B 1 127 ? 1.473 26.484 -14.617 1 98.81 127 CYS B O 1
ATOM 3778 N N . HIS B 1 128 ? -0.661 26.391 -15.086 1 98.81 128 HIS B N 1
ATOM 3779 C CA . HIS B 1 128 ? -0.463 26.578 -16.516 1 98.81 128 HIS B CA 1
ATOM 3780 C C . HIS B 1 128 ? 0.086 27.953 -16.828 1 98.81 128 HIS B C 1
ATOM 3782 O O . HIS B 1 128 ? 0.925 28.125 -17.719 1 98.81 128 HIS B O 1
ATOM 3788 N N . GLU B 1 129 ? -0.345 28.984 -16.109 1 98.69 129 GLU B N 1
ATOM 3789 C CA . GLU B 1 129 ? 0.147 30.344 -16.281 1 98.69 129 GLU B CA 1
ATOM 3790 C C . GLU B 1 129 ? 1.627 30.453 -15.93 1 98.69 129 GLU B C 1
ATOM 3792 O O . GLU B 1 129 ? 2.383 31.172 -16.594 1 98.69 129 GLU B O 1
ATOM 3797 N N . GLY B 1 130 ? 1.996 29.719 -14.945 1 98.69 130 GLY B N 1
ATOM 3798 C CA . GLY B 1 130 ? 3.357 29.828 -14.438 1 98.69 130 GLY B CA 1
ATOM 3799 C C . GLY B 1 130 ? 4.289 28.781 -15.008 1 98.69 130 GLY B C 1
ATOM 3800 O O . GLY B 1 130 ? 5.504 28.844 -14.812 1 98.69 130 GLY B O 1
ATOM 3801 N N . GLY B 1 131 ? 3.691 27.781 -15.758 1 98.75 131 GLY B N 1
ATOM 3802 C CA . GLY B 1 131 ? 4.484 26.641 -16.219 1 98.75 131 GLY B CA 1
ATOM 3803 C C . GLY B 1 131 ? 4.949 25.75 -15.094 1 98.75 131 GLY B C 1
ATOM 3804 O O . GLY B 1 131 ? 6.098 25.297 -15.086 1 98.75 131 GLY B O 1
ATOM 3805 N N . THR B 1 132 ? 4.117 25.531 -14.086 1 98.81 132 THR B N 1
ATOM 3806 C CA . THR B 1 132 ? 4.465 24.812 -12.859 1 98.81 132 THR B CA 1
ATOM 3807 C C . THR B 1 132 ? 3.439 23.719 -12.57 1 98.81 132 THR B C 1
ATOM 3809 O O . THR B 1 132 ? 2.445 23.594 -13.289 1 98.81 132 THR B O 1
ATOM 3812 N N . SER B 1 133 ? 3.688 22.969 -11.461 1 98.75 133 SER B N 1
ATOM 3813 C CA . SER B 1 133 ? 2.787 21.891 -11.055 1 98.75 133 SER B CA 1
ATOM 3814 C C . SER B 1 133 ? 2.49 21.969 -9.562 1 98.75 133 SER B C 1
ATOM 3816 O O . SER B 1 133 ? 3.279 22.516 -8.789 1 98.75 133 SER B O 1
ATOM 3818 N N . PHE B 1 134 ? 1.317 21.438 -9.227 1 98.06 134 PHE B N 1
ATOM 3819 C CA . PHE B 1 134 ? 0.863 21.406 -7.84 1 98.06 134 PHE B CA 1
ATOM 3820 C C . PHE B 1 134 ? 0.471 20 -7.422 1 98.06 134 PHE B C 1
ATOM 3822 O O . PHE B 1 134 ? -0.176 19.281 -8.188 1 98.06 134 PHE B O 1
ATOM 3829 N N . HIS B 1 135 ? 0.892 19.625 -6.23 1 97.44 135 HIS B N 1
ATOM 3830 C CA . HIS B 1 135 ? 0.424 18.406 -5.578 1 97.44 135 HIS B CA 1
ATOM 3831 C C . HIS B 1 135 ? 0.276 18.609 -4.074 1 97.44 135 HIS B C 1
ATOM 3833 O O . HIS B 1 135 ? 1.019 19.391 -3.473 1 97.44 135 HIS B O 1
ATOM 3839 N N . ALA B 1 136 ? -0.699 17.953 -3.547 1 96 136 ALA B N 1
ATOM 3840 C CA . ALA B 1 136 ? -0.887 18.016 -2.102 1 96 136 ALA B CA 1
ATOM 3841 C C . ALA B 1 136 ? -1.181 16.641 -1.521 1 96 136 ALA B C 1
ATOM 3843 O O . ALA B 1 136 ? -1.473 15.703 -2.262 1 96 136 ALA B O 1
ATOM 3844 N N . GLY B 1 137 ? -1.052 16.547 -0.213 1 92.56 137 GLY B N 1
ATOM 3845 C CA . GLY B 1 137 ? -1.39 15.297 0.463 1 92.56 137 GLY B CA 1
ATOM 3846 C C . GLY B 1 137 ? -0.921 15.258 1.905 1 92.56 137 GLY B C 1
ATOM 3847 O O . GLY B 1 137 ? -0.754 16.297 2.539 1 92.56 137 GLY B O 1
ATOM 3848 N N . GLY B 1 138 ? -0.822 14.195 2.439 1 95 138 GLY B N 1
ATOM 3849 C CA . GLY B 1 138 ? -0.415 13.789 3.773 1 95 138 GLY B CA 1
ATOM 3850 C C . GLY B 1 138 ? -0.545 12.297 4.004 1 95 138 GLY B C 1
ATOM 3851 O O . GLY B 1 138 ? -0.408 11.5 3.07 1 95 138 GLY B O 1
ATOM 3852 N N . VAL B 1 139 ? -0.754 11.953 5.289 1 95.69 139 VAL B N 1
ATOM 3853 C CA . VAL B 1 139 ? -0.99 10.539 5.578 1 95.69 139 VAL B CA 1
ATOM 3854 C C . VAL B 1 139 ? -2.475 10.227 5.418 1 95.69 139 VAL B C 1
ATOM 3856 O O . VAL B 1 139 ? -2.836 9.164 4.898 1 95.69 139 VAL B O 1
ATOM 3859 N N . ASN B 1 140 ? -3.32 11.156 5.844 1 93.69 140 ASN B N 1
ATOM 3860 C CA . ASN B 1 140 ? -4.766 11.102 5.645 1 93.69 140 ASN B CA 1
ATOM 3861 C C . ASN B 1 140 ? -5.395 12.484 5.734 1 93.69 140 ASN B C 1
ATOM 3863 O O . ASN B 1 140 ? -5.488 13.062 6.82 1 93.69 140 ASN B O 1
ATOM 3867 N N . PRO B 1 141 ? -5.891 13.023 4.656 1 93.31 141 PRO B N 1
ATOM 3868 C CA . PRO B 1 141 ? -5.914 12.469 3.297 1 93.31 141 PRO B CA 1
ATOM 3869 C C . PRO B 1 141 ? -4.535 12.453 2.645 1 93.31 141 PRO B C 1
ATOM 3871 O O . PRO B 1 141 ? -3.617 13.141 3.107 1 93.31 141 PRO B O 1
ATOM 3874 N N . GLY B 1 142 ? -4.434 11.625 1.508 1 95.19 142 GLY B N 1
ATOM 3875 C CA . GLY B 1 142 ? -3.281 11.672 0.621 1 95.19 142 GLY B CA 1
ATOM 3876 C C . GLY B 1 142 ? -2.529 10.359 0.545 1 95.19 142 GLY B C 1
ATOM 3877 O O . GLY B 1 142 ? -1.694 10.164 -0.341 1 95.19 142 GLY B O 1
ATOM 3878 N N . PHE B 1 143 ? -2.816 9.492 1.515 1 97.31 143 PHE B N 1
ATOM 3879 C CA . PHE B 1 143 ? -2.051 8.258 1.476 1 97.31 143 PHE B CA 1
ATOM 3880 C C . PHE B 1 143 ? -2.867 7.098 2.035 1 97.31 143 PHE B C 1
ATOM 3882 O O . PHE B 1 143 ? -3.488 6.348 1.28 1 97.31 143 PHE B O 1
ATOM 3889 N N . ALA B 1 144 ? -3.098 7.02 3.379 1 97.62 144 ALA B N 1
ATOM 3890 C CA . ALA B 1 144 ? -3.717 5.875 4.043 1 97.62 144 ALA B CA 1
ATOM 3891 C C . ALA B 1 144 ? -5.164 5.699 3.594 1 97.62 144 ALA B C 1
ATOM 3893 O O . ALA B 1 144 ? -5.664 4.574 3.521 1 97.62 144 ALA B O 1
ATOM 3894 N N . GLY B 1 145 ? -5.812 6.766 3.262 1 97.12 145 GLY B N 1
ATOM 3895 C CA . GLY B 1 145 ? -7.23 6.715 2.934 1 97.12 145 GLY B CA 1
ATOM 3896 C C . GLY B 1 145 ? -7.496 6.688 1.44 1 97.12 145 GLY B C 1
ATOM 3897 O O . GLY B 1 145 ? -8.648 6.648 1.011 1 97.12 145 GLY B O 1
ATOM 3898 N N . ASP B 1 146 ? -6.488 6.793 0.61 1 97.25 146 ASP B N 1
ATOM 3899 C CA . ASP B 1 146 ? -6.727 6.848 -0.828 1 97.25 146 ASP B CA 1
ATOM 3900 C C . ASP B 1 146 ? -5.695 6.02 -1.589 1 97.25 146 ASP B C 1
ATOM 3902 O O . ASP B 1 146 ? -5.953 4.867 -1.944 1 97.25 146 ASP B O 1
ATOM 3906 N N . LEU B 1 147 ? -4.363 6.43 -1.562 1 97.75 147 LEU B N 1
ATOM 3907 C CA . LEU B 1 147 ? -3.338 5.73 -2.324 1 97.75 147 LEU B CA 1
ATOM 3908 C C . LEU B 1 147 ? -3.18 4.293 -1.832 1 97.75 147 LEU B C 1
ATOM 3910 O O . LEU B 1 147 ? -3.145 3.359 -2.635 1 97.75 147 LEU B O 1
ATOM 3914 N N . LEU B 1 148 ? -3.033 4.137 -0.527 1 98.56 148 LEU B N 1
ATOM 3915 C CA . LEU B 1 148 ? -2.838 2.814 0.058 1 98.56 148 LEU B CA 1
ATOM 3916 C C . LEU B 1 148 ? -4.051 1.926 -0.189 1 98.56 148 LEU B C 1
ATOM 3918 O O . LEU B 1 148 ? -3.908 0.731 -0.456 1 98.56 148 LEU B O 1
ATOM 3922 N N . VAL B 1 149 ? -5.25 2.504 -0.172 1 98.75 149 VAL B N 1
ATOM 3923 C CA . VAL B 1 149 ? -6.488 1.765 -0.397 1 98.75 149 VAL B CA 1
ATOM 3924 C C . VAL B 1 149 ? -6.539 1.271 -1.841 1 98.75 149 VAL B C 1
ATOM 3926 O O . VAL B 1 149 ? -6.816 0.095 -2.092 1 98.75 149 VAL B O 1
ATOM 3929 N N . LEU B 1 150 ? -6.258 2.176 -2.758 1 98.44 150 LEU B N 1
ATOM 3930 C CA . LEU B 1 150 ? -6.285 1.803 -4.168 1 98.44 150 LEU B CA 1
ATOM 3931 C C . LEU B 1 150 ? -5.207 0.771 -4.48 1 98.44 150 LEU B C 1
ATOM 3933 O O . LEU B 1 150 ? -5.414 -0.116 -5.309 1 98.44 150 LEU B O 1
ATOM 3937 N N . THR B 1 151 ? -4.074 0.911 -3.832 1 98.56 151 THR B N 1
ATOM 3938 C CA . THR B 1 151 ? -3.025 -0.09 -4 1 98.56 151 THR B CA 1
ATOM 3939 C C . THR B 1 151 ? -3.496 -1.454 -3.504 1 98.56 151 THR B C 1
ATOM 3941 O O . THR B 1 151 ? -3.355 -2.459 -4.203 1 98.56 151 THR B O 1
ATOM 3944 N N . LEU B 1 152 ? -4.109 -1.472 -2.316 1 98.69 152 LEU B N 1
ATOM 3945 C CA . LEU B 1 152 ? -4.602 -2.715 -1.735 1 98.69 152 LEU B CA 1
ATOM 3946 C C . LEU B 1 152 ? -5.68 -3.338 -2.615 1 98.69 152 LEU B C 1
ATOM 3948 O O . LEU B 1 152 ? -5.699 -4.555 -2.809 1 98.69 152 LEU B O 1
ATOM 3952 N N . ALA B 1 153 ? -6.504 -2.527 -3.193 1 98.44 153 ALA B N 1
ATOM 3953 C CA . ALA B 1 153 ? -7.637 -3.004 -3.979 1 98.44 153 ALA B CA 1
ATOM 3954 C C . ALA B 1 153 ? -7.172 -3.75 -5.227 1 98.44 153 ALA B C 1
ATOM 3956 O O . ALA B 1 153 ? -7.941 -4.492 -5.836 1 98.44 153 ALA B O 1
ATOM 3957 N N . ARG B 1 154 ? -5.91 -3.588 -5.566 1 97.38 154 ARG B N 1
ATOM 3958 C CA . ARG B 1 154 ? -5.316 -4.242 -6.73 1 97.38 154 ARG B CA 1
ATOM 3959 C C . ARG B 1 154 ? -5.402 -5.758 -6.605 1 97.38 154 ARG B C 1
ATOM 3961 O O . ARG B 1 154 ? -5.414 -6.469 -7.617 1 97.38 154 ARG B O 1
ATOM 3968 N N . ILE B 1 155 ? -5.469 -6.238 -5.375 1 98 155 ILE B N 1
ATOM 3969 C CA . ILE B 1 155 ? -5.301 -7.68 -5.215 1 98 155 ILE B CA 1
ATOM 3970 C C . ILE B 1 155 ? -6.605 -8.305 -4.73 1 98 155 ILE B C 1
ATOM 3972 O O . ILE B 1 155 ? -6.605 -9.406 -4.172 1 98 155 ILE B O 1
ATOM 3976 N N . VAL B 1 156 ? -7.719 -7.605 -4.906 1 97.56 156 VAL B N 1
ATOM 3977 C CA . VAL B 1 156 ? -9 -8.188 -4.52 1 97.56 156 VAL B CA 1
ATOM 3978 C C . VAL B 1 156 ? -9.859 -8.414 -5.762 1 97.56 156 VAL B C 1
ATOM 3980 O O . VAL B 1 156 ? -9.633 -7.793 -6.801 1 97.56 156 VAL B O 1
ATOM 3983 N N . SER B 1 157 ? -10.812 -9.289 -5.703 1 97.25 157 SER B N 1
ATOM 3984 C CA . SER B 1 157 ? -11.656 -9.633 -6.848 1 97.25 157 SER B CA 1
ATOM 3985 C C . SER B 1 157 ? -12.953 -8.828 -6.836 1 97.25 157 SER B C 1
ATOM 3987 O O . SER B 1 157 ? -13.32 -8.227 -7.844 1 97.25 157 SER B O 1
ATOM 3989 N N . ARG B 1 158 ? -13.609 -8.836 -5.719 1 97.69 158 ARG B N 1
ATOM 3990 C CA . ARG B 1 158 ? -14.875 -8.125 -5.547 1 97.69 158 ARG B CA 1
ATOM 3991 C C . ARG B 1 158 ? -14.859 -7.293 -4.266 1 97.69 158 ARG B C 1
ATOM 3993 O O . ARG B 1 158 ? -14.375 -7.746 -3.23 1 97.69 158 ARG B O 1
ATOM 4000 N N . ILE B 1 159 ? -15.453 -6.145 -4.34 1 98.38 159 ILE B N 1
ATOM 4001 C CA . ILE B 1 159 ? -15.516 -5.234 -3.201 1 98.38 159 ILE B CA 1
ATOM 4002 C C . ILE B 1 159 ? -16.969 -4.969 -2.836 1 98.38 159 ILE B C 1
ATOM 4004 O O . ILE B 1 159 ? -17.734 -4.434 -3.645 1 98.38 159 ILE B O 1
ATOM 4008 N N . ASP B 1 160 ? -17.297 -5.312 -1.619 1 98.19 160 ASP B N 1
ATOM 4009 C CA . ASP B 1 160 ? -18.625 -5.008 -1.089 1 98.19 160 ASP B CA 1
ATOM 4010 C C . ASP B 1 160 ? -18.609 -3.748 -0.228 1 98.19 160 ASP B C 1
ATOM 4012 O O . ASP B 1 160 ? -19.562 -2.971 -0.226 1 98.19 160 ASP B O 1
ATOM 4016 N N . ALA B 1 161 ? -17.547 -3.557 0.478 1 98.62 161 ALA B N 1
ATOM 4017 C CA . ALA B 1 161 ? -17.359 -2.389 1.336 1 98.62 161 ALA B CA 1
ATOM 4018 C C . ALA B 1 161 ? -15.883 -2.188 1.68 1 98.62 161 ALA B C 1
ATOM 4020 O O . ALA B 1 161 ? -15.102 -3.143 1.68 1 98.62 161 ALA B O 1
ATOM 4021 N N . ILE B 1 162 ? -15.523 -1.024 1.96 1 98.88 162 ILE B N 1
ATOM 4022 C CA . ILE B 1 162 ? -14.188 -0.663 2.416 1 98.88 162 ILE B CA 1
ATOM 4023 C C . ILE B 1 162 ? -14.281 0.127 3.719 1 98.88 162 ILE B C 1
ATOM 4025 O O . ILE B 1 162 ? -15.031 1.098 3.811 1 98.88 162 ILE B O 1
ATOM 4029 N N . HIS B 1 163 ? -13.555 -0.27 4.707 1 98.75 163 HIS B N 1
ATOM 4030 C CA . HIS B 1 163 ? -13.453 0.44 5.977 1 98.75 163 HIS B CA 1
ATOM 4031 C C . HIS B 1 163 ? -12.023 0.893 6.242 1 98.75 163 HIS B C 1
ATOM 4033 O O . HIS B 1 163 ? -11.086 0.1 6.125 1 98.75 163 HIS B O 1
ATOM 4039 N N . ILE B 1 164 ? -11.859 2.115 6.531 1 98.69 164 ILE B N 1
ATOM 4040 C CA . ILE B 1 164 ? -10.562 2.676 6.902 1 98.69 164 ILE B CA 1
ATOM 4041 C C . ILE B 1 164 ? -10.633 3.242 8.32 1 98.69 164 ILE B C 1
ATOM 4043 O O . ILE B 1 164 ? -11.406 4.16 8.586 1 98.69 164 ILE B O 1
ATOM 4047 N N . TYR B 1 165 ? -9.812 2.73 9.195 1 98.12 165 TYR B N 1
ATOM 4048 C CA . TYR B 1 165 ? -9.781 3.154 10.586 1 98.12 165 TYR B CA 1
ATOM 4049 C C . TYR B 1 165 ? -8.516 3.945 10.891 1 98.12 165 TYR B C 1
ATOM 4051 O O . TYR B 1 165 ? -7.414 3.516 10.555 1 98.12 165 TYR B O 1
ATOM 4059 N N . GLU B 1 166 ? -8.672 5.031 11.398 1 97.31 166 GLU B N 1
ATOM 4060 C CA . GLU B 1 166 ? -7.594 5.801 12.023 1 97.31 166 GLU B CA 1
ATOM 4061 C C . GLU B 1 166 ? -7.789 5.906 13.531 1 97.31 166 GLU B C 1
ATOM 4063 O O . GLU B 1 166 ? -8.82 6.391 13.992 1 97.31 166 GLU B O 1
ATOM 4068 N N . VAL B 1 167 ? -6.805 5.492 14.266 1 96.5 167 VAL B N 1
ATOM 4069 C CA . VAL B 1 167 ? -6.91 5.531 15.719 1 96.5 167 VAL B CA 1
ATOM 4070 C C . VAL B 1 167 ? -5.879 6.5 16.281 1 96.5 167 VAL B C 1
ATOM 4072 O O . VAL B 1 167 ? -4.68 6.367 16.031 1 96.5 167 VAL B O 1
ATOM 4075 N N . VAL B 1 168 ? -6.355 7.422 17 1 94.94 168 VAL B N 1
ATOM 4076 C CA . VAL B 1 168 ? -5.504 8.43 17.625 1 94.94 168 VAL B CA 1
ATOM 4077 C C . VAL B 1 168 ? -5.781 8.484 19.125 1 94.94 168 VAL B C 1
ATOM 4079 O O . VAL B 1 168 ? -6.93 8.648 19.547 1 94.94 168 VAL B O 1
ATOM 4082 N N . ASN B 1 169 ? -4.785 8.352 19.906 1 92 169 ASN B N 1
ATOM 4083 C CA . ASN B 1 169 ? -4.902 8.43 21.359 1 92 169 ASN B CA 1
ATOM 4084 C C . ASN B 1 169 ? -4.352 9.742 21.906 1 92 169 ASN B C 1
ATOM 4086 O O . ASN B 1 169 ? -3.146 9.992 21.828 1 92 169 ASN B O 1
ATOM 4090 N N . PHE B 1 170 ? -5.297 10.461 22.5 1 89.88 170 PHE B N 1
ATOM 4091 C CA . PHE B 1 170 ? -4.852 11.664 23.172 1 89.88 170 PHE B CA 1
ATOM 4092 C C . PHE B 1 170 ? -4.09 11.32 24.453 1 89.88 170 PHE B C 1
ATOM 4094 O O . PHE B 1 170 ? -4.465 10.391 25.172 1 89.88 170 PHE B O 1
ATOM 4101 N N . GLY B 1 171 ? -3.064 11.992 24.812 1 81.75 171 GLY B N 1
ATOM 4102 C CA . GLY B 1 171 ? -2.191 11.68 25.938 1 81.75 171 GLY B CA 1
ATOM 4103 C C . GLY B 1 171 ? -0.961 10.891 25.531 1 81.75 171 GLY B C 1
ATOM 4104 O O . GLY B 1 171 ? 0.09 11 26.172 1 81.75 171 GLY B O 1
ATOM 4105 N N . LYS B 1 172 ? -1.162 10.102 24.438 1 84.75 172 LYS B N 1
ATOM 4106 C CA . LYS B 1 172 ? -0.033 9.32 23.953 1 84.75 172 LYS B CA 1
ATOM 4107 C C . LYS B 1 172 ? 0.487 9.859 22.625 1 84.75 172 LYS B C 1
ATOM 4109 O O . LYS B 1 172 ? 1.692 10.055 22.453 1 84.75 172 LYS B O 1
ATOM 4114 N N . ASP B 1 173 ? -0.4 10.18 21.75 1 86.19 173 ASP B N 1
ATOM 4115 C CA . ASP B 1 173 ? -0.008 10.539 20.391 1 86.19 173 ASP B CA 1
ATOM 4116 C C . ASP B 1 173 ? 0.061 12.055 20.219 1 86.19 173 ASP B C 1
ATOM 4118 O O . ASP B 1 173 ? 0.955 12.562 19.547 1 86.19 173 ASP B O 1
ATOM 4122 N N . THR B 1 174 ? -0.907 12.727 20.766 1 88.12 174 THR B N 1
ATOM 4123 C CA . THR B 1 174 ? -1.005 14.172 20.625 1 88.12 174 THR B CA 1
ATOM 4124 C C . THR B 1 174 ? -1.919 14.766 21.688 1 88.12 174 THR B C 1
ATOM 4126 O O . THR B 1 174 ? -2.758 14.062 22.25 1 88.12 174 THR B O 1
ATOM 4129 N N . LEU B 1 175 ? -1.734 16.031 22.016 1 91.12 175 LEU B N 1
ATOM 4130 C CA . LEU B 1 175 ? -2.693 16.797 22.797 1 91.12 175 LEU B CA 1
ATOM 4131 C C . LEU B 1 175 ? -3.141 18.047 22.047 1 91.12 175 LEU B C 1
ATOM 4133 O O . LEU B 1 175 ? -3.953 18.828 22.547 1 91.12 175 LEU B O 1
ATOM 4137 N N . LYS B 1 176 ? -2.629 18.047 20.828 1 87.31 176 LYS B N 1
ATOM 4138 C CA . LYS B 1 176 ? -2.994 19.188 19.984 1 87.31 176 LYS B CA 1
ATOM 4139 C C . LYS B 1 176 ? -4.469 19.125 19.594 1 87.31 176 LYS B C 1
ATOM 4141 O O . LYS B 1 176 ? -4.988 18.062 19.25 1 87.31 176 LYS B O 1
ATOM 4146 N N . TYR B 1 177 ? -5.199 20.156 19.719 1 87.06 177 TYR B N 1
ATOM 4147 C CA . TYR B 1 177 ? -6.586 20.375 19.312 1 87.06 177 TYR B CA 1
ATOM 4148 C C . TYR B 1 177 ? -7.543 19.578 20.188 1 87.06 177 TYR B C 1
ATOM 4150 O O . TYR B 1 177 ? -8.664 19.281 19.781 1 87.06 177 TYR B O 1
ATOM 4158 N N . LEU B 1 178 ? -7.039 19.156 21.344 1 92.06 178 LEU B N 1
ATOM 4159 C CA . LEU B 1 178 ? -7.855 18.359 22.25 1 92.06 178 LEU B CA 1
ATOM 4160 C C . LEU B 1 178 ? -9.203 19.031 22.5 1 92.06 178 LEU B C 1
ATOM 4162 O O . LEU B 1 178 ? -10.25 18.422 22.281 1 92.06 178 LEU B O 1
ATOM 4166 N N . HIS B 1 179 ? -9.195 20.297 22.734 1 90.44 179 HIS B N 1
ATOM 4167 C CA . HIS B 1 179 ? -10.43 21.016 23.062 1 90.44 179 HIS B CA 1
ATOM 4168 C C . HIS B 1 179 ? -11.195 21.391 21.812 1 90.44 179 HIS B C 1
ATOM 4170 O O . HIS B 1 179 ? -12.43 21.391 21.797 1 90.44 179 HIS B O 1
ATOM 4176 N N . GLU B 1 180 ? -10.43 21.719 20.766 1 90 180 GLU B N 1
ATOM 4177 C CA . GLU B 1 180 ? -11.062 22.078 19.5 1 90 180 GLU B CA 1
ATOM 4178 C C . GLU B 1 180 ? -11.828 20.891 18.906 1 90 180 GLU B C 1
ATOM 4180 O O . GLU B 1 180 ? -12.797 21.078 18.172 1 90 180 GLU B O 1
ATOM 4185 N N . MET B 1 181 ? -11.445 19.734 19.344 1 92.12 181 MET B N 1
ATOM 4186 C CA . MET B 1 181 ? -12.102 18.531 18.844 1 92.12 181 MET B CA 1
ATOM 4187 C C . MET B 1 181 ? -13.297 18.156 19.719 1 92.12 181 MET B C 1
ATOM 4189 O O . MET B 1 181 ? -14.031 17.219 19.406 1 92.12 181 MET B O 1
ATOM 4193 N N . GLY B 1 182 ? -13.414 18.906 20.781 1 93.31 182 GLY B N 1
ATOM 4194 C CA . GLY B 1 182 ? -14.602 18.734 21.594 1 93.31 182 GLY B CA 1
ATOM 4195 C C . GLY B 1 182 ? -14.383 17.828 22.797 1 93.31 182 GLY B C 1
ATOM 4196 O O . GLY B 1 182 ? -15.32 17.531 23.531 1 93.31 182 GLY B O 1
ATOM 4197 N N . MET B 1 183 ? -13.188 17.328 23.047 1 95.12 183 MET B N 1
ATOM 4198 C CA . MET B 1 183 ? -12.906 16.516 24.234 1 95.12 183 MET B CA 1
ATOM 4199 C C . MET B 1 183 ? -13.133 17.328 25.516 1 95.12 183 MET B C 1
ATOM 4201 O O . MET B 1 183 ? -12.773 18.5 25.578 1 95.12 183 MET B O 1
ATOM 4205 N N . GLY B 1 184 ? -13.75 16.734 26.422 1 95.44 184 GLY B N 1
ATOM 4206 C CA . GLY B 1 184 ? -13.984 17.406 27.688 1 95.44 184 GLY B CA 1
ATOM 4207 C C . GLY B 1 184 ? -15.289 18.172 27.719 1 95.44 184 GLY B C 1
ATOM 4208 O O . GLY B 1 184 ? -15.703 18.656 28.781 1 95.44 184 GLY B O 1
ATOM 4209 N N . ASN B 1 185 ? -15.883 18.328 26.609 1 95.81 185 ASN B N 1
ATOM 4210 C CA . ASN B 1 185 ? -17.234 18.875 26.609 1 95.81 185 ASN B CA 1
ATOM 4211 C C . ASN B 1 185 ? -18.266 17.844 27.047 1 95.81 185 ASN B C 1
ATOM 4213 O O . ASN B 1 185 ? -18.016 16.641 26.984 1 95.81 185 ASN B O 1
ATOM 4217 N N . THR B 1 186 ? -19.438 18.406 27.5 1 96.19 186 THR B N 1
ATOM 4218 C CA . THR B 1 186 ? -20.562 17.484 27.625 1 96.19 186 THR B CA 1
ATOM 4219 C C . THR B 1 186 ? -21.016 17.016 26.234 1 96.19 186 THR B C 1
ATOM 4221 O O . THR B 1 186 ? -20.75 17.672 25.234 1 96.19 186 THR B O 1
ATOM 4224 N N . PRO B 1 187 ? -21.656 15.789 26.219 1 96.06 187 PRO B N 1
ATOM 4225 C CA . PRO B 1 187 ? -22.188 15.352 24.922 1 96.06 187 PRO B CA 1
ATOM 4226 C C . PRO B 1 187 ? -23.078 16.406 24.266 1 96.06 187 PRO B C 1
ATOM 4228 O O . PRO B 1 187 ? -23.031 16.578 23.047 1 96.06 187 PRO B O 1
ATOM 4231 N N . GLU B 1 188 ? -23.844 17.156 25.062 1 95.44 188 GLU B N 1
ATOM 4232 C CA . GLU B 1 188 ? -24.719 18.203 24.547 1 95.44 188 GLU B CA 1
ATOM 4233 C C . GLU B 1 188 ? -23.906 19.375 23.984 1 95.44 188 GLU B C 1
ATOM 4235 O O . GLU B 1 188 ? -24.203 19.859 22.891 1 95.44 188 GLU B O 1
ATOM 4240 N N . GLU B 1 189 ? -22.938 19.766 24.703 1 94.25 189 GLU B N 1
ATOM 4241 C CA . GLU B 1 189 ? -22.078 20.844 24.25 1 94.25 189 GLU B CA 1
ATOM 4242 C C . GLU B 1 189 ? -21.328 20.453 22.984 1 94.25 189 GLU B C 1
ATOM 4244 O O . GLU B 1 189 ? -21.141 21.281 22.078 1 94.25 189 GLU B O 1
ATOM 4249 N N . PHE B 1 190 ? -20.891 19.188 22.953 1 94.56 190 PHE B N 1
ATOM 4250 C CA . PHE B 1 190 ? -20.203 18.672 21.781 1 94.56 190 PHE B CA 1
ATOM 4251 C C . PHE B 1 190 ? -21.094 18.766 20.547 1 94.56 190 PHE B C 1
ATOM 4253 O O . PHE B 1 190 ? -20.641 19.25 19.484 1 94.56 190 PHE B O 1
ATOM 4260 N N . ARG B 1 191 ? -22.266 18.391 20.625 1 91.12 191 ARG B N 1
ATOM 4261 C CA . ARG B 1 191 ? -23.172 18.359 19.484 1 91.12 191 ARG B CA 1
ATOM 4262 C C . ARG B 1 191 ? -23.578 19.766 19.062 1 91.12 191 ARG B C 1
ATOM 4264 O O . ARG B 1 191 ? -23.859 20 17.875 1 91.12 191 ARG B O 1
ATOM 4271 N N . ALA B 1 192 ? -23.594 20.703 20.031 1 87.25 192 ALA B N 1
ATOM 4272 C CA . ALA B 1 192 ? -24.031 22.062 19.766 1 87.25 192 ALA B CA 1
ATOM 4273 C C . ALA B 1 192 ? -22.891 22.938 19.25 1 87.25 192 ALA B C 1
ATOM 4275 O O . ALA B 1 192 ? -23.125 23.953 18.594 1 87.25 192 ALA B O 1
ATOM 4276 N N . GLY B 1 193 ? -21.719 22.594 19.594 1 79.5 193 GLY B N 1
ATOM 4277 C CA . GLY B 1 193 ? -20.562 23.438 19.312 1 79.5 193 GLY B CA 1
ATOM 4278 C C . GLY B 1 193 ? -19.781 22.984 18.094 1 79.5 193 GLY B C 1
ATOM 4279 O O . GLY B 1 193 ? -20.156 22.016 17.438 1 79.5 193 GLY B O 1
ATOM 4280 N N . PRO B 1 194 ? -18.922 23.953 17.844 1 76.5 194 PRO B N 1
ATOM 4281 C CA . PRO B 1 194 ? -18.031 23.547 16.75 1 76.5 194 PRO B CA 1
ATOM 4282 C C . PRO B 1 194 ? -17.203 22.312 17.062 1 76.5 194 PRO B C 1
ATOM 4284 O O . PRO B 1 194 ? -16.797 22.125 18.219 1 76.5 194 PRO B O 1
ATOM 4287 N N . ASN B 1 195 ? -17.172 21.375 16.203 1 81.06 195 ASN B N 1
ATOM 4288 C CA . ASN B 1 195 ? -16.344 20.188 16.25 1 81.06 195 ASN B CA 1
ATOM 4289 C C . ASN B 1 195 ? -15.414 20.078 15.039 1 81.06 195 ASN B C 1
ATOM 4291 O O . ASN B 1 195 ? -15.852 19.75 13.938 1 81.06 195 ASN B O 1
ATOM 4295 N N . LEU B 1 196 ? -14.164 20.422 15.328 1 82.31 196 LEU B N 1
ATOM 4296 C CA . LEU B 1 196 ? -13.18 20.516 14.266 1 82.31 196 LEU B CA 1
ATOM 4297 C C . LEU B 1 196 ? -13.148 19.234 13.43 1 82.31 196 LEU B C 1
ATOM 4299 O O . LEU B 1 196 ? -13.219 19.297 12.195 1 82.31 196 LEU B O 1
ATOM 4303 N N . LEU B 1 197 ? -13.133 18.156 14.102 1 82.81 197 LEU B N 1
ATOM 4304 C CA . LEU B 1 197 ? -13.031 16.891 13.383 1 82.81 197 LEU B CA 1
ATOM 4305 C C . LEU B 1 197 ? -14.328 16.578 12.648 1 82.81 197 LEU B C 1
ATOM 4307 O O . LEU B 1 197 ? -14.305 16.172 11.484 1 82.81 197 LEU B O 1
ATOM 4311 N N . GLY B 1 198 ? -15.391 16.797 13.297 1 84.31 198 GLY B N 1
ATOM 4312 C CA . GLY B 1 198 ? -16.672 16.531 12.672 1 84.31 198 GLY B CA 1
ATOM 4313 C C . GLY B 1 198 ? -16.906 17.375 11.43 1 84.31 198 GLY B C 1
ATOM 4314 O O . GLY B 1 198 ? -17.531 16.922 10.469 1 84.31 198 GLY B O 1
ATOM 4315 N N . ASN B 1 199 ? -16.312 18.562 11.414 1 86.31 199 ASN B N 1
ATOM 4316 C CA . ASN B 1 199 ? -16.5 19.484 10.297 1 86.31 199 ASN B CA 1
ATOM 4317 C C . ASN B 1 199 ? -15.445 19.25 9.211 1 86.31 199 ASN B C 1
ATOM 4319 O O . ASN B 1 199 ? -15.516 19.859 8.141 1 86.31 199 ASN B O 1
ATOM 4323 N N . ALA B 1 200 ? -14.602 18.328 9.445 1 88.44 200 ALA B N 1
ATOM 4324 C CA . ALA B 1 200 ? -13.477 18.141 8.539 1 88.44 200 ALA B CA 1
ATOM 4325 C C . ALA B 1 200 ? -13.797 17.109 7.461 1 88.44 200 ALA B C 1
ATOM 4327 O O . ALA B 1 200 ? -12.992 16.875 6.555 1 88.44 200 ALA B O 1
ATOM 4328 N N . TRP B 1 201 ? -14.984 16.547 7.469 1 91.75 201 TRP B N 1
ATOM 4329 C CA . TRP B 1 201 ? -15.297 15.406 6.613 1 91.75 201 TRP B CA 1
ATOM 4330 C C . TRP B 1 201 ? -15.148 15.773 5.141 1 91.75 201 TRP B C 1
ATOM 4332 O O . TRP B 1 201 ? -14.766 14.938 4.324 1 91.75 201 TRP B O 1
ATOM 4342 N N . PRO B 1 202 ? -15.375 17.047 4.715 1 92.44 202 PRO B N 1
ATOM 4343 C CA . PRO B 1 202 ? -15.188 17.359 3.295 1 92.44 202 PRO B CA 1
ATOM 4344 C C . PRO B 1 202 ? -13.742 17.156 2.834 1 92.44 202 PRO B C 1
ATOM 4346 O O . PRO B 1 202 ? -13.508 16.812 1.673 1 92.44 202 PRO B O 1
ATOM 4349 N N . LEU B 1 203 ? -12.836 17.391 3.734 1 92.25 203 LEU B N 1
ATOM 4350 C CA . LEU B 1 203 ? -11.43 17.125 3.424 1 92.25 203 LEU B CA 1
ATOM 4351 C C . LEU B 1 203 ? -11.203 15.648 3.143 1 92.25 203 LEU B C 1
ATOM 4353 O O . LEU B 1 203 ? -10.57 15.289 2.146 1 92.25 203 LEU B O 1
ATOM 4357 N N . PHE B 1 204 ? -11.828 14.82 3.938 1 94.12 204 PHE B N 1
ATOM 4358 C CA . PHE B 1 204 ? -11.648 13.375 3.832 1 94.12 204 PHE B CA 1
ATOM 4359 C C . PHE B 1 204 ? -12.461 12.82 2.668 1 94.12 204 PHE B C 1
ATOM 4361 O O . PHE B 1 204 ? -12.141 11.75 2.139 1 94.12 204 PHE B O 1
ATOM 4368 N N . ALA B 1 205 ? -13.469 13.586 2.301 1 95.62 205 ALA B N 1
ATOM 4369 C CA . ALA B 1 205 ? -14.281 13.188 1.154 1 95.62 205 ALA B CA 1
ATOM 4370 C C . ALA B 1 205 ? -13.445 13.133 -0.119 1 95.62 205 ALA B C 1
ATOM 4372 O O . ALA B 1 205 ? -13.742 12.352 -1.028 1 95.62 205 ALA B O 1
ATOM 4373 N N . GLN B 1 206 ? -12.422 13.938 -0.182 1 96.19 206 GLN B N 1
ATOM 4374 C CA . GLN B 1 206 ? -11.547 13.93 -1.348 1 96.19 206 GLN B CA 1
ATOM 4375 C C . GLN B 1 206 ? -10.906 12.555 -1.544 1 96.19 206 GLN B C 1
ATOM 4377 O O . GLN B 1 206 ? -10.875 12.031 -2.66 1 96.19 206 GLN B O 1
ATOM 4382 N N . SER B 1 207 ? -10.406 11.969 -0.424 1 96.88 207 SER B N 1
ATOM 4383 C CA . SER B 1 207 ? -9.812 10.641 -0.492 1 96.88 207 SER B CA 1
ATOM 4384 C C . SER B 1 207 ? -10.844 9.594 -0.908 1 96.88 207 SER B C 1
ATOM 4386 O O . SER B 1 207 ? -10.562 8.742 -1.751 1 96.88 207 SER B O 1
ATOM 4388 N N . MET B 1 208 ? -11.992 9.68 -0.326 1 97.81 208 MET B N 1
ATOM 4389 C CA . MET B 1 208 ? -13.039 8.719 -0.661 1 97.81 208 MET B CA 1
ATOM 4390 C C . MET B 1 208 ? -13.445 8.844 -2.127 1 97.81 208 MET B C 1
ATOM 4392 O O . MET B 1 208 ? -13.625 7.84 -2.812 1 97.81 208 MET B O 1
ATOM 4396 N N . ALA B 1 209 ? -13.547 10.07 -2.598 1 97.81 209 ALA B N 1
ATOM 4397 C CA . ALA B 1 209 ? -13.891 10.312 -3.996 1 97.81 209 ALA B CA 1
ATOM 4398 C C . ALA B 1 209 ? -12.836 9.727 -4.93 1 97.81 209 ALA B C 1
ATOM 4400 O O . ALA B 1 209 ? -13.172 9.133 -5.961 1 97.81 209 ALA B O 1
ATOM 4401 N N . MET B 1 210 ? -11.602 9.883 -4.602 1 97.5 210 MET B N 1
ATOM 4402 C CA . MET B 1 210 ? -10.531 9.344 -5.434 1 97.5 210 MET B CA 1
ATOM 4403 C C . MET B 1 210 ? -10.633 7.824 -5.531 1 97.5 210 MET B C 1
ATOM 4405 O O . MET B 1 210 ? -10.477 7.254 -6.613 1 97.5 210 MET B O 1
ATOM 4409 N N . VAL B 1 211 ? -10.859 7.184 -4.367 1 98.56 211 VAL B N 1
ATOM 4410 C CA . VAL B 1 211 ? -10.953 5.727 -4.355 1 98.56 211 VAL B CA 1
ATOM 4411 C C . VAL B 1 211 ? -12.141 5.281 -5.207 1 98.56 211 VAL B C 1
ATOM 4413 O O . VAL B 1 211 ? -12.016 4.383 -6.039 1 98.56 211 VAL B O 1
ATOM 4416 N N . VAL B 1 212 ? -13.273 5.957 -5.02 1 98.44 212 VAL B N 1
ATOM 4417 C CA . VAL B 1 212 ? -14.469 5.602 -5.773 1 98.44 212 VAL B CA 1
ATOM 4418 C C . VAL B 1 212 ? -14.203 5.758 -7.27 1 98.44 212 VAL B C 1
ATOM 4420 O O . VAL B 1 212 ? -14.547 4.883 -8.062 1 98.44 212 VAL B O 1
ATOM 4423 N N . ASP B 1 213 ? -13.586 6.855 -7.641 1 98 213 ASP B N 1
ATOM 4424 C CA . ASP B 1 213 ? -13.219 7.094 -9.031 1 98 213 ASP B CA 1
ATOM 4425 C C . ASP B 1 213 ? -12.281 6 -9.547 1 98 213 ASP B C 1
ATOM 4427 O O . ASP B 1 213 ? -12.469 5.492 -10.656 1 98 213 ASP B O 1
ATOM 4431 N N . GLY B 1 214 ? -11.336 5.621 -8.734 1 98.12 214 GLY B N 1
ATOM 4432 C CA . GLY B 1 214 ? -10.391 4.582 -9.102 1 98.12 214 GLY B CA 1
ATOM 4433 C C . GLY B 1 214 ? -11.039 3.225 -9.297 1 98.12 214 GLY B C 1
ATOM 4434 O O . GLY B 1 214 ? -10.469 2.344 -9.945 1 98.12 214 GLY B O 1
ATOM 4435 N N . LEU B 1 215 ? -12.195 3.064 -8.742 1 98.12 215 LEU B N 1
ATOM 4436 C CA . LEU B 1 215 ? -12.938 1.815 -8.867 1 98.12 215 LEU B CA 1
ATOM 4437 C C . LEU B 1 215 ? -13.938 1.89 -10.008 1 98.12 215 LEU B C 1
ATOM 4439 O O . LEU B 1 215 ? -14.75 0.978 -10.195 1 98.12 215 LEU B O 1
ATOM 4443 N N . GLY B 1 216 ? -13.93 2.982 -10.758 1 96 216 GLY B N 1
ATOM 4444 C CA . GLY B 1 216 ? -14.781 3.15 -11.914 1 96 216 GLY B CA 1
ATOM 4445 C C . GLY B 1 216 ? -16.203 3.533 -11.555 1 96 216 GLY B C 1
ATOM 4446 O O . GLY B 1 216 ? -17.141 3.234 -12.305 1 96 216 GLY B O 1
ATOM 4447 N N . LYS B 1 217 ? -16.359 4.078 -10.383 1 97.44 217 LYS B N 1
ATOM 4448 C CA . LYS B 1 217 ? -17.688 4.449 -9.891 1 97.44 217 LYS B CA 1
ATOM 4449 C C . LYS B 1 217 ? -17.766 5.945 -9.602 1 97.44 217 LYS B C 1
ATOM 4451 O O . LYS B 1 217 ? -16.797 6.672 -9.789 1 97.44 217 LYS B O 1
ATOM 4456 N N . THR B 1 218 ? -18.938 6.426 -9.281 1 96.88 218 THR B N 1
ATOM 4457 C CA . THR B 1 218 ? -19.188 7.816 -8.914 1 96.88 218 THR B CA 1
ATOM 4458 C C . THR B 1 218 ? -19.922 7.895 -7.574 1 96.88 218 THR B C 1
ATOM 4460 O O . THR B 1 218 ? -20.828 7.105 -7.309 1 96.88 218 THR B O 1
ATOM 4463 N N . VAL B 1 219 ? -19.578 8.852 -6.789 1 97.56 219 VAL B N 1
ATOM 4464 C CA . VAL B 1 219 ? -20.219 9.016 -5.484 1 97.56 219 VAL B CA 1
ATOM 4465 C C . VAL B 1 219 ? -21.609 9.609 -5.66 1 97.56 219 VAL B C 1
ATOM 4467 O O . VAL B 1 219 ? -21.781 10.609 -6.367 1 97.56 219 VAL B O 1
ATOM 44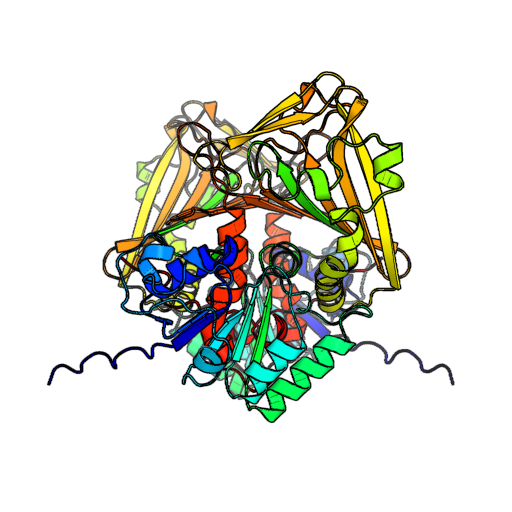70 N N . ASP B 1 220 ? -22.609 9.047 -4.984 1 97.81 220 ASP B N 1
ATOM 4471 C CA . ASP B 1 220 ? -23.953 9.602 -4.953 1 97.81 220 ASP B CA 1
ATOM 4472 C C . ASP B 1 220 ? -24.078 10.68 -3.877 1 97.81 220 ASP B C 1
ATOM 4474 O O . ASP B 1 220 ? -24.656 11.734 -4.121 1 97.81 220 ASP B O 1
ATOM 4478 N N . ARG B 1 221 ? -23.578 10.336 -2.76 1 97.5 221 ARG B N 1
ATOM 4479 C CA . ARG B 1 221 ? -23.672 11.234 -1.615 1 97.5 221 ARG B CA 1
ATOM 4480 C C . ARG B 1 221 ? -22.766 10.789 -0.483 1 97.5 221 ARG B C 1
ATOM 4482 O O . ARG B 1 221 ? -22.219 9.68 -0.515 1 97.5 221 ARG B O 1
ATOM 4489 N N . TYR B 1 222 ? -22.625 11.711 0.455 1 97.19 222 TYR B N 1
ATOM 4490 C CA . TYR B 1 222 ? -21.906 11.438 1.697 1 97.19 222 TYR B CA 1
ATOM 4491 C C . TYR B 1 222 ? -22.844 11.516 2.895 1 97.19 222 TYR B C 1
ATOM 4493 O O . TYR B 1 222 ? -23.766 12.336 2.914 1 97.19 222 TYR B O 1
ATOM 4501 N N . THR B 1 223 ? -22.625 10.648 3.881 1 97.69 223 THR B N 1
ATOM 4502 C CA . THR B 1 223 ? -23.297 10.773 5.164 1 97.69 223 THR B CA 1
ATOM 4503 C C . THR B 1 223 ? -22.297 10.75 6.316 1 97.69 223 THR B C 1
ATOM 4505 O O . THR B 1 223 ? -21.203 10.219 6.176 1 97.69 223 THR B O 1
ATOM 4508 N N . THR B 1 224 ? -22.672 11.391 7.402 1 96.38 224 THR B N 1
ATOM 4509 C CA . THR B 1 224 ? -21.812 11.477 8.578 1 96.38 224 THR B CA 1
ATOM 4510 C C . THR B 1 224 ? -22.562 11.031 9.828 1 96.38 224 THR B C 1
ATOM 4512 O O . THR B 1 224 ? -23.781 11.219 9.93 1 96.38 224 THR B O 1
ATOM 4515 N N . ASP B 1 225 ? -21.828 10.406 10.703 1 96.19 225 ASP B N 1
ATOM 4516 C CA . ASP B 1 225 ? -22.328 10.008 12.023 1 96.19 225 ASP B CA 1
ATOM 4517 C C . ASP B 1 225 ? -21.219 10.07 13.062 1 96.19 225 ASP B C 1
ATOM 4519 O O . ASP B 1 225 ? -20.047 10.18 12.719 1 96.19 225 ASP B O 1
ATOM 4523 N N . VAL B 1 226 ? -21.609 10.117 14.359 1 96.44 226 VAL B N 1
ATOM 4524 C CA . VAL B 1 226 ? -20.625 10.133 15.43 1 96.44 226 VAL B CA 1
ATOM 4525 C C . VAL B 1 226 ? -21.156 9.391 16.641 1 96.44 226 VAL B C 1
ATOM 4527 O O . VAL B 1 226 ? -22.328 9.508 16.984 1 96.44 226 VAL B O 1
ATOM 4530 N N . GLU B 1 227 ? -20.359 8.531 17.172 1 97 227 GLU B N 1
ATOM 4531 C CA . GLU B 1 227 ? -20.578 7.891 18.469 1 97 227 GLU B CA 1
ATOM 4532 C C . GLU B 1 227 ? -19.609 8.422 19.531 1 97 227 GLU B C 1
ATOM 4534 O O . GLU B 1 227 ? -18.406 8.453 19.297 1 97 227 GLU B O 1
ATOM 4539 N N . LEU B 1 228 ? -20.219 8.812 20.625 1 97.5 228 LEU B N 1
ATOM 4540 C CA . LEU B 1 228 ? -19.406 9.406 21.688 1 97.5 228 LEU B CA 1
ATOM 4541 C C . LEU B 1 228 ? -19.234 8.438 22.844 1 97.5 228 LEU B C 1
ATOM 4543 O O . LEU B 1 228 ? -20.141 7.676 23.172 1 97.5 228 LEU B O 1
ATOM 4547 N N . GLY B 1 229 ? -18.047 8.398 23.391 1 98.12 229 GLY B N 1
ATOM 4548 C CA . GLY B 1 229 ? -17.797 7.836 24.703 1 98.12 229 GLY B CA 1
ATOM 4549 C C . GLY B 1 229 ? -17.531 8.891 25.766 1 98.12 229 GLY B C 1
ATOM 4550 O O . GLY B 1 229 ? -16.875 9.898 25.484 1 98.12 229 GLY B O 1
ATOM 4551 N N . THR B 1 230 ? -18.047 8.625 27 1 98.56 230 THR B N 1
ATOM 4552 C CA . THR B 1 230 ? -17.859 9.586 28.078 1 98.56 230 THR B CA 1
ATOM 4553 C C . THR B 1 230 ? -17 8.992 29.203 1 98.56 230 THR B C 1
ATOM 4555 O O . THR B 1 230 ? -17 7.781 29.406 1 98.56 230 THR B O 1
ATOM 4558 N N . ALA B 1 231 ? -16.328 9.898 29.828 1 98.62 231 ALA B N 1
ATOM 4559 C CA . ALA B 1 231 ? -15.523 9.492 30.984 1 98.62 231 ALA B CA 1
ATOM 4560 C C . ALA B 1 231 ? -16.406 9.039 32.125 1 98.62 231 ALA B C 1
ATOM 4562 O O . ALA B 1 231 ? -17.359 9.734 32.5 1 98.62 231 ALA B O 1
ATOM 4563 N N . ILE B 1 232 ? -16.094 7.895 32.75 1 98.62 232 ILE B N 1
ATOM 4564 C CA . ILE B 1 232 ? -16.844 7.414 33.906 1 98.62 232 ILE B CA 1
ATOM 4565 C C . ILE B 1 232 ? -16.109 7.754 35.188 1 98.62 232 ILE B C 1
ATOM 4567 O O . ILE B 1 232 ? -16.594 7.48 36.281 1 98.62 232 ILE B O 1
ATOM 4571 N N . ARG B 1 233 ? -14.961 8.25 35.094 1 98.56 233 ARG B N 1
ATOM 4572 C CA . ARG B 1 233 ? -14.156 8.914 36.094 1 98.56 233 ARG B CA 1
ATOM 4573 C C . ARG B 1 233 ? -13.227 9.953 35.5 1 98.56 233 ARG B C 1
ATOM 4575 O O . ARG B 1 233 ? -13.047 9.977 34.281 1 98.56 233 ARG B O 1
ATOM 4582 N N . ASP B 1 234 ? -12.703 10.797 36.344 1 98.44 234 ASP B N 1
ATOM 4583 C CA . ASP B 1 234 ? -11.773 11.812 35.875 1 98.44 234 ASP B CA 1
ATOM 4584 C C . ASP B 1 234 ? -10.562 11.172 35.188 1 98.44 234 ASP B C 1
ATOM 4586 O O . ASP B 1 234 ? -9.992 10.211 35.719 1 98.44 234 ASP B O 1
ATOM 4590 N N . ILE B 1 235 ? -10.156 11.672 33.969 1 98 235 ILE B N 1
ATOM 4591 C CA . ILE B 1 235 ? -8.992 11.211 33.219 1 98 235 ILE B CA 1
ATOM 4592 C C . ILE B 1 235 ? -7.965 12.336 33.125 1 98 235 ILE B C 1
ATOM 4594 O O . ILE B 1 235 ? -8.133 13.266 32.344 1 98 235 ILE B O 1
ATOM 4598 N N . PRO B 1 236 ? -6.945 12.289 33.906 1 97 236 PRO B N 1
ATOM 4599 C CA . PRO B 1 236 ? -5.898 13.305 33.781 1 97 236 PRO B CA 1
ATOM 4600 C C . PRO B 1 236 ? -5.055 13.133 32.5 1 97 236 PRO B C 1
ATOM 4602 O O . PRO B 1 236 ? -4.914 12.016 32 1 97 236 PRO B O 1
ATOM 4605 N N . TYR B 1 237 ? -4.543 14.148 31.938 1 95.75 237 TYR B N 1
ATOM 4606 C CA . TYR B 1 237 ? -3.596 14.109 30.828 1 95.75 237 TYR B CA 1
ATOM 4607 C C . TYR B 1 237 ? -2.5 15.156 31.016 1 95.75 237 TYR B C 1
ATOM 4609 O O . TYR B 1 237 ? -2.713 16.172 31.672 1 95.75 237 TYR B O 1
ATOM 4617 N N . GLU B 1 238 ? -1.311 14.836 30.5 1 94.62 238 GLU B N 1
ATOM 4618 C CA . GLU B 1 238 ? -0.168 15.742 30.531 1 94.62 238 GLU B CA 1
ATOM 4619 C C . GLU B 1 238 ? 0.782 15.477 29.375 1 94.62 238 GLU B C 1
ATOM 4621 O O . GLU B 1 238 ? 1.15 14.328 29.125 1 94.62 238 GLU B O 1
ATOM 4626 N N . GLY B 1 239 ? 1.102 16.5 28.672 1 92.12 239 GLY B N 1
ATOM 4627 C CA . GLY B 1 239 ? 2.107 16.359 27.625 1 92.12 239 GLY B CA 1
ATOM 4628 C C . GLY B 1 239 ? 3.521 16.281 28.172 1 92.12 239 GLY B C 1
ATOM 4629 O O . GLY B 1 239 ? 4.016 17.234 28.781 1 92.12 239 GLY B O 1
ATOM 4630 N N . GLY B 1 240 ? 4.125 15.234 27.953 1 87.56 240 GLY B N 1
ATOM 4631 C CA . GLY B 1 240 ? 5.512 15.07 28.344 1 87.56 240 GLY B CA 1
ATOM 4632 C C . GLY B 1 240 ? 6.48 15.82 27.453 1 87.56 240 GLY B C 1
ATOM 4633 O O . GLY B 1 240 ? 6.062 16.594 26.594 1 87.56 240 GLY B O 1
ATOM 4634 N N . PRO B 1 241 ? 7.754 15.594 27.703 1 84.25 241 PRO B N 1
ATOM 4635 C CA . PRO B 1 241 ? 8.789 16.344 26.969 1 84.25 241 PRO B CA 1
ATOM 4636 C C . PRO B 1 241 ? 8.75 16.078 25.469 1 84.25 241 PRO B C 1
ATOM 4638 O O . PRO B 1 241 ? 9.094 16.953 24.672 1 84.25 241 PRO B O 1
ATOM 4641 N N . SER B 1 242 ? 8.297 14.922 25.062 1 80.31 242 SER B N 1
ATOM 4642 C CA . SER B 1 242 ? 8.305 14.562 23.641 1 80.31 242 SER B CA 1
ATOM 4643 C C . SER B 1 242 ? 6.945 14.82 23 1 80.31 242 SER B C 1
ATOM 4645 O O . SER B 1 242 ? 6.746 14.523 21.828 1 80.31 242 SER B O 1
ATOM 4647 N N . SER B 1 243 ? 6.117 15.391 23.828 1 85.81 243 SER B N 1
ATOM 4648 C CA . SER B 1 243 ? 4.781 15.703 23.328 1 85.81 243 SER B CA 1
ATOM 4649 C C . SER B 1 243 ? 4.805 16.906 22.391 1 85.81 243 SER B C 1
ATOM 4651 O O . SER B 1 243 ? 5.711 17.734 22.469 1 85.81 243 SER B O 1
ATOM 4653 N N . ASP B 1 244 ? 3.871 16.969 21.531 1 86.44 244 ASP B N 1
ATOM 4654 C CA . ASP B 1 244 ? 3.723 18.141 20.672 1 86.44 244 ASP B CA 1
ATOM 4655 C C . ASP B 1 244 ? 3.166 19.328 21.453 1 86.44 244 ASP B C 1
ATOM 4657 O O . ASP B 1 244 ? 3.141 20.453 20.953 1 86.44 244 ASP B O 1
ATOM 4661 N N . MET B 1 245 ? 2.707 19.047 22.719 1 90.69 245 MET B N 1
ATOM 4662 C CA . MET B 1 245 ? 2.268 20.078 23.641 1 90.69 245 MET B CA 1
ATOM 4663 C C . MET B 1 245 ? 2.887 19.859 25.031 1 90.69 245 MET B C 1
ATOM 4665 O O . MET B 1 245 ? 2.176 19.594 26 1 90.69 245 MET B O 1
ATOM 4669 N N . PRO B 1 246 ? 4.188 20.094 25.062 1 90.5 246 PRO B N 1
ATOM 4670 C CA . PRO B 1 246 ? 4.844 19.828 26.359 1 90.5 246 PRO B CA 1
ATOM 4671 C C . PRO B 1 246 ? 4.312 20.719 27.484 1 90.5 246 PRO B C 1
ATOM 4673 O O . PRO B 1 246 ? 4.188 21.938 27.312 1 90.5 246 PRO B O 1
ATOM 4676 N N . GLY B 1 247 ? 4.016 20.062 28.594 1 92.62 247 GLY B N 1
ATOM 4677 C CA . GLY B 1 247 ? 3.586 20.781 29.797 1 92.62 247 GLY B CA 1
ATOM 4678 C C . GLY B 1 247 ? 2.092 21.047 29.828 1 92.62 247 GLY B C 1
ATOM 4679 O O . GLY B 1 247 ? 1.546 21.422 30.875 1 92.62 247 GLY B O 1
ATOM 4680 N N . PHE B 1 248 ? 1.446 20.891 28.688 1 94.5 248 PHE B N 1
ATOM 4681 C CA . PHE B 1 248 ? -0.005 21.031 28.656 1 94.5 248 PHE B CA 1
ATOM 4682 C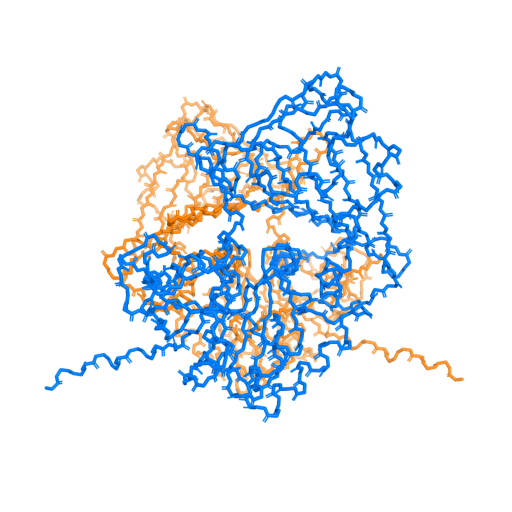 C . PHE B 1 248 ? -0.678 19.922 29.453 1 94.5 248 PHE B C 1
ATOM 4684 O O . PHE B 1 248 ? -0.431 18.734 29.203 1 94.5 248 PHE B O 1
ATOM 4691 N N . LYS B 1 249 ? -1.396 20.281 30.469 1 95.06 249 LYS B N 1
ATOM 4692 C CA . LYS B 1 249 ? -2.014 19.266 31.328 1 95.06 249 LYS B CA 1
ATOM 4693 C C . LYS B 1 249 ? -3.434 19.656 31.719 1 95.06 249 LYS B C 1
ATOM 4695 O O . LYS B 1 249 ? -3.803 20.828 31.609 1 95.06 249 LYS B O 1
ATOM 4700 N N . GLY B 1 250 ? -4.176 18.719 32.062 1 96.12 250 GLY B N 1
ATOM 4701 C CA . GLY B 1 250 ? -5.559 18.906 32.469 1 96.12 250 GLY B CA 1
ATOM 4702 C C . GLY B 1 250 ? -6.27 17.609 32.781 1 96.12 250 GLY B C 1
ATOM 4703 O O . GLY B 1 250 ? -5.629 16.609 33.125 1 96.12 250 GLY B O 1
ATOM 4704 N N . THR B 1 251 ? -7.598 17.75 32.875 1 97.44 251 THR B N 1
ATOM 4705 C CA . THR B 1 251 ? -8.422 16.594 33.219 1 97.44 251 THR B CA 1
ATOM 4706 C C . THR B 1 251 ? -9.703 16.578 32.406 1 97.44 251 THR B C 1
ATOM 4708 O O . THR B 1 251 ? -10.375 17.594 32.25 1 97.44 251 THR B O 1
ATOM 4711 N N . ILE B 1 252 ? -9.961 15.461 31.797 1 98 252 ILE B N 1
ATOM 4712 C CA . ILE B 1 252 ? -11.297 15.195 31.266 1 98 252 ILE B CA 1
ATOM 4713 C C . ILE B 1 252 ? -12.227 14.758 32.406 1 98 252 ILE B C 1
ATOM 4715 O O . ILE B 1 252 ? -12.055 13.68 32.969 1 98 252 ILE B O 1
ATOM 4719 N N . LYS B 1 253 ? -13.219 15.562 32.625 1 98.19 253 LYS B N 1
ATOM 4720 C CA . LYS B 1 253 ? -14.07 15.328 33.781 1 98.19 253 LYS B CA 1
ATOM 4721 C C . LYS B 1 253 ? -15.047 14.188 33.531 1 98.19 253 LYS B C 1
ATOM 4723 O O . LYS B 1 253 ? -15.477 13.977 32.406 1 98.19 253 LYS B O 1
ATOM 4728 N N . LYS B 1 254 ? -15.383 13.531 34.688 1 98.44 254 LYS B N 1
ATOM 4729 C CA . LYS B 1 254 ? -16.453 12.539 34.625 1 98.44 254 LYS B CA 1
ATOM 4730 C C . LYS B 1 254 ? -17.688 13.109 33.906 1 98.44 254 LYS B C 1
ATOM 4732 O O . LYS B 1 254 ? -18.094 14.242 34.188 1 98.44 254 LYS B O 1
ATOM 4737 N N . GLY B 1 255 ? -18.172 12.305 32.969 1 98.25 255 GLY B N 1
ATOM 4738 C CA . GLY B 1 255 ? -19.391 12.703 32.312 1 98.25 255 GLY B CA 1
ATOM 4739 C C . GLY B 1 255 ? -19.141 13.453 31 1 98.25 255 GLY B C 1
ATOM 4740 O O . GLY B 1 255 ? -20.062 13.719 30.234 1 98.25 255 GLY B O 1
ATOM 4741 N N . SER B 1 256 ? -17.953 13.758 30.734 1 97.94 256 SER B N 1
ATOM 4742 C CA . SER B 1 256 ? -17.625 14.523 29.547 1 97.94 256 SER B CA 1
ATOM 4743 C C . SER B 1 256 ? -17.078 13.625 28.438 1 97.94 256 SER B C 1
ATOM 4745 O O . SER B 1 256 ? -16.688 12.484 28.703 1 97.94 256 SER B O 1
ATOM 4747 N N . VAL B 1 257 ? -17.078 14.102 27.219 1 97.75 257 VAL B N 1
ATOM 4748 C CA . VAL B 1 257 ? -16.656 13.352 26.047 1 97.75 257 VAL B CA 1
ATOM 4749 C C . VAL B 1 257 ? -15.172 12.977 26.172 1 97.75 257 VAL B C 1
ATOM 4751 O O . VAL B 1 257 ? -14.32 13.852 26.344 1 97.75 257 VAL B O 1
ATOM 4754 N N . ALA B 1 258 ? -14.93 11.688 26.109 1 97.88 258 ALA B N 1
ATOM 4755 C CA . ALA B 1 258 ? -13.57 11.172 26.25 1 97.88 258 ALA B CA 1
ATOM 4756 C C . ALA B 1 258 ? -13.172 10.312 25.062 1 97.88 258 ALA B C 1
ATOM 4758 O O . ALA B 1 258 ? -12.008 9.914 24.938 1 97.88 258 ALA B O 1
ATOM 4759 N N . SER B 1 259 ? -14.047 9.992 24.219 1 97.25 259 SER B N 1
ATOM 4760 C CA . SER B 1 259 ? -13.766 9.336 22.938 1 97.25 259 SER B CA 1
ATOM 4761 C C . SER B 1 259 ? -14.805 9.719 21.891 1 97.25 259 SER B C 1
ATOM 4763 O O . SER B 1 259 ? -15.945 10.047 22.234 1 97.25 259 SER B O 1
ATOM 4765 N N . GLN B 1 260 ? -14.375 9.758 20.688 1 96.44 260 GLN B N 1
ATOM 4766 C CA . GLN B 1 260 ? -15.203 10.07 19.516 1 96.44 260 GLN B CA 1
ATOM 4767 C C . GLN B 1 260 ? -14.945 9.086 18.391 1 96.44 260 GLN B C 1
ATOM 4769 O O . GLN B 1 260 ? -13.797 8.844 18.016 1 96.44 260 GLN B O 1
ATOM 4774 N N . HIS B 1 261 ? -15.961 8.461 17.906 1 97.06 261 HIS B N 1
ATOM 4775 C CA . HIS B 1 261 ? -15.922 7.629 16.703 1 97.06 261 HIS B CA 1
ATOM 4776 C C . HIS B 1 261 ? -16.75 8.242 15.578 1 97.06 261 HIS B C 1
ATOM 4778 O O . HIS B 1 261 ? -17.953 8 15.484 1 97.06 261 HIS B O 1
ATOM 4784 N N . HIS B 1 262 ? -16.062 9.055 14.766 1 96.94 262 HIS B N 1
ATOM 4785 C CA . HIS B 1 262 ? -16.719 9.625 13.602 1 96.94 262 HIS B CA 1
ATOM 4786 C C . HIS B 1 262 ? -16.766 8.625 12.453 1 96.94 262 HIS B C 1
ATOM 4788 O O . HIS B 1 262 ? -15.797 7.918 12.188 1 96.94 262 HIS B O 1
ATOM 4794 N N . LYS B 1 263 ? -17.891 8.516 11.812 1 97.75 263 LYS B N 1
ATOM 4795 C CA . LYS B 1 263 ? -18.109 7.684 10.633 1 97.75 263 LYS B CA 1
ATOM 4796 C C . LYS B 1 263 ? -18.547 8.523 9.43 1 97.75 263 LYS B C 1
ATOM 4798 O O . LYS B 1 263 ? -19.594 9.156 9.461 1 97.75 263 LY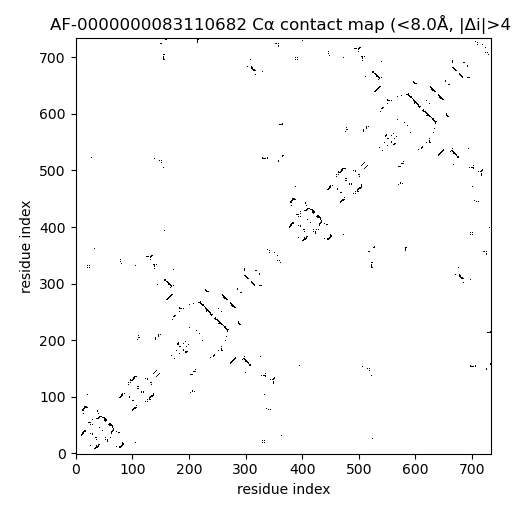S B O 1
ATOM 4803 N N . TRP B 1 264 ? -17.719 8.594 8.453 1 98.06 264 TRP B N 1
ATOM 4804 C CA . TRP B 1 264 ? -18.031 9.266 7.199 1 98.06 264 TRP B CA 1
ATOM 4805 C C . TRP B 1 264 ? -18.141 8.258 6.055 1 98.06 264 TRP B C 1
ATOM 4807 O O . TRP B 1 264 ? -17.203 7.535 5.762 1 98.06 264 TRP B O 1
ATOM 4817 N N . THR B 1 265 ? -19.297 8.219 5.398 1 98.44 265 THR B N 1
ATOM 4818 C CA . THR B 1 265 ? -19.594 7.137 4.469 1 98.44 265 THR B CA 1
ATOM 4819 C C . THR B 1 265 ? -19.906 7.688 3.078 1 98.44 265 THR B C 1
ATOM 4821 O O . THR B 1 265 ? -20.641 8.664 2.941 1 98.44 265 THR B O 1
ATOM 4824 N N . THR B 1 266 ? -19.312 7.117 2.098 1 98.25 266 THR B N 1
ATOM 4825 C CA . THR B 1 266 ? -19.734 7.359 0.721 1 98.25 266 THR B CA 1
ATOM 4826 C C . THR B 1 266 ? -20.797 6.352 0.291 1 98.25 266 THR B C 1
ATOM 4828 O O . THR B 1 266 ? -20.719 5.172 0.642 1 98.25 266 THR B O 1
ATOM 4831 N N . TRP B 1 267 ? -21.703 6.84 -0.428 1 98.31 267 TRP B N 1
ATOM 4832 C CA . TRP B 1 267 ? -22.719 6.004 -1.057 1 98.31 267 TRP B CA 1
ATOM 4833 C C . TRP B 1 267 ? -22.516 5.934 -2.564 1 98.31 267 TRP B C 1
ATOM 4835 O O . TRP B 1 267 ? -22.266 6.953 -3.213 1 98.31 267 TRP B O 1
ATOM 4845 N N . VAL B 1 268 ? -22.547 4.77 -3.086 1 98 268 VAL B N 1
ATOM 4846 C CA . VAL B 1 268 ? -22.391 4.477 -4.504 1 98 268 VAL B CA 1
ATOM 4847 C C . VAL B 1 268 ? -23.484 3.514 -4.961 1 98 268 VAL B C 1
ATOM 4849 O O . VAL B 1 268 ? -23.719 2.482 -4.324 1 98 268 VAL B O 1
ATOM 4852 N N . ASP B 1 269 ? -24.188 3.84 -6.02 1 96.38 269 ASP B N 1
ATOM 4853 C CA . ASP B 1 269 ? -25.312 3.039 -6.492 1 96.38 269 ASP B CA 1
ATOM 4854 C C . ASP B 1 269 ? -26.328 2.781 -5.371 1 96.38 269 ASP B C 1
ATOM 4856 O O . ASP B 1 269 ? -26.797 1.656 -5.203 1 96.38 269 ASP B O 1
ATOM 4860 N N . ASN B 1 270 ? -26.453 3.742 -4.531 1 96 270 ASN B N 1
ATOM 4861 C CA . ASN B 1 270 ? -27.422 3.818 -3.443 1 96 270 ASN B CA 1
ATOM 4862 C C . ASN B 1 270 ? -27.109 2.812 -2.342 1 96 270 ASN B C 1
ATOM 4864 O O . ASN B 1 270 ? -28.016 2.359 -1.629 1 96 270 ASN B O 1
ATOM 4868 N N . LYS B 1 271 ? -25.875 2.416 -2.262 1 97.69 271 LYS B N 1
ATOM 4869 C CA . LYS B 1 271 ? -25.391 1.567 -1.182 1 97.69 271 LYS B CA 1
ATOM 4870 C C . LYS B 1 271 ? -24.141 2.162 -0.54 1 97.69 271 LYS B C 1
ATOM 4872 O O . LYS B 1 271 ? -23.344 2.828 -1.211 1 97.69 271 LYS B O 1
ATOM 4877 N N . PRO B 1 272 ? -23.969 1.923 0.812 1 98.38 272 PRO B N 1
ATOM 4878 C CA . PRO B 1 272 ? -22.688 2.354 1.396 1 98.38 272 PRO B CA 1
ATOM 4879 C C . PRO B 1 272 ? -21.5 1.582 0.839 1 98.38 272 PRO B C 1
ATOM 4881 O O . PRO B 1 272 ? -21.578 0.362 0.67 1 98.38 272 PRO B O 1
ATOM 4884 N N . LEU B 1 273 ? -20.422 2.217 0.528 1 98.62 273 LEU B N 1
ATOM 4885 C CA . LEU B 1 273 ? -19.266 1.534 -0.041 1 98.62 273 LEU B CA 1
ATOM 4886 C C . LEU B 1 273 ? -18.016 1.774 0.808 1 98.62 273 LEU B C 1
ATOM 4888 O O . LEU B 1 273 ? -17.344 0.825 1.208 1 98.62 273 LEU B O 1
ATOM 4892 N N . ILE B 1 274 ? -17.672 2.98 1.073 1 98.81 274 ILE B N 1
ATOM 4893 C CA . ILE B 1 274 ? -16.484 3.324 1.849 1 98.81 274 ILE B CA 1
ATOM 4894 C C . ILE B 1 274 ? -16.891 4.023 3.141 1 98.81 274 ILE B C 1
ATOM 4896 O O . ILE B 1 274 ? -17.703 4.953 3.119 1 98.81 274 ILE B O 1
ATOM 4900 N N . THR B 1 275 ? -16.391 3.605 4.227 1 98.81 275 THR B N 1
ATOM 4901 C CA . THR B 1 275 ? -16.578 4.297 5.496 1 98.81 275 THR B CA 1
ATOM 4902 C C . THR B 1 275 ? -15.227 4.598 6.152 1 98.81 275 THR B C 1
ATOM 4904 O O . THR B 1 275 ? -14.43 3.686 6.391 1 98.81 275 THR B O 1
ATOM 4907 N N . PHE B 1 276 ? -14.977 5.824 6.379 1 98.5 276 PHE B N 1
ATOM 4908 C CA . PHE B 1 276 ? -13.883 6.25 7.238 1 98.5 276 PHE B CA 1
ATOM 4909 C C . PHE B 1 276 ? -14.297 6.215 8.703 1 98.5 276 PHE B C 1
ATOM 4911 O O . PHE B 1 276 ? -15.336 6.777 9.07 1 98.5 276 PHE B O 1
ATOM 4918 N N . HIS B 1 277 ? -13.539 5.523 9.484 1 98 277 HIS B N 1
ATOM 4919 C CA . HIS B 1 277 ? -13.695 5.496 10.938 1 98 277 HIS B CA 1
ATOM 4920 C C . HIS B 1 277 ? -12.586 6.293 11.625 1 98 277 HIS B C 1
ATOM 4922 O O . HIS B 1 277 ? -11.461 5.812 11.75 1 98 277 HIS B O 1
ATOM 4928 N N . GLU B 1 278 ? -12.922 7.477 11.992 1 96.5 278 GLU B N 1
ATOM 4929 C CA . GLU B 1 278 ? -11.984 8.305 12.75 1 96.5 278 GLU B CA 1
ATOM 4930 C C . GLU B 1 278 ? -12.195 8.141 14.25 1 96.5 278 GLU B C 1
ATOM 4932 O O . GLU B 1 278 ? -13.164 8.664 14.805 1 96.5 278 GLU B O 1
ATOM 4937 N N . MET B 1 279 ? -11.266 7.449 14.836 1 96.12 279 MET B N 1
ATOM 4938 C CA . MET B 1 279 ? -11.391 7.09 16.234 1 96.12 279 MET B CA 1
ATOM 4939 C C . MET B 1 279 ? -10.398 7.863 17.094 1 96.12 279 MET B C 1
ATOM 4941 O O . MET B 1 279 ? -9.203 7.559 17.094 1 96.12 279 MET B O 1
ATOM 4945 N N . TYR B 1 280 ? -10.859 8.805 17.766 1 95.62 280 TYR B N 1
ATOM 4946 C CA . TYR B 1 280 ? -10.07 9.641 18.656 1 95.62 280 TYR B CA 1
ATOM 4947 C C . TYR B 1 280 ? -10.461 9.406 20.109 1 95.62 280 TYR B C 1
ATOM 4949 O O . TYR B 1 280 ? -11.641 9.477 20.469 1 95.62 280 TYR B O 1
ATOM 4957 N N . THR B 1 281 ? -9.523 9.086 20.969 1 96.31 281 THR B N 1
ATOM 4958 C CA . THR B 1 281 ? -9.852 8.672 22.328 1 96.31 281 THR B CA 1
ATOM 4959 C C . THR B 1 281 ? -8.773 9.125 23.312 1 96.31 281 THR B C 1
ATOM 4961 O O . THR B 1 281 ? -7.625 9.328 22.922 1 96.31 281 THR B O 1
ATOM 4964 N N . MET B 1 282 ? -9.234 9.336 24.516 1 95.69 282 MET B N 1
ATOM 4965 C CA . MET B 1 282 ? -8.258 9.359 25.609 1 95.69 282 MET B CA 1
ATOM 4966 C C . MET B 1 282 ? -7.672 7.969 25.844 1 95.69 282 MET B C 1
ATOM 4968 O O . MET B 1 282 ? -8.195 6.973 25.344 1 95.69 282 MET B O 1
ATOM 4972 N N . ASP B 1 283 ? -6.555 7.855 26.531 1 90.31 283 ASP B N 1
ATOM 4973 C CA . ASP B 1 283 ? -5.766 6.625 26.516 1 90.31 283 ASP B CA 1
ATOM 4974 C C . ASP B 1 283 ? -6.219 5.676 27.625 1 90.31 283 ASP B C 1
ATOM 4976 O O . ASP B 1 283 ? -5.906 4.484 27.594 1 90.31 283 ASP B O 1
ATOM 4980 N N . GLU B 1 284 ? -6.953 6.141 28.594 1 94.56 284 GLU B N 1
ATOM 4981 C CA . GLU B 1 284 ? -7.48 5.258 29.625 1 94.56 284 GLU B CA 1
ATOM 4982 C C . GLU B 1 284 ? -8.812 4.645 29.203 1 94.56 284 GLU B C 1
ATOM 4984 O O . GLU B 1 284 ? -9.875 5.082 29.656 1 94.56 284 GLU B O 1
ATOM 4989 N N . TYR B 1 285 ? -8.766 3.582 28.578 1 94.94 285 TYR B N 1
ATOM 4990 C CA . TYR B 1 285 ? -9.945 2.986 27.953 1 94.94 285 TYR B CA 1
ATOM 4991 C C . TYR B 1 285 ? -10.945 2.523 29.016 1 94.94 285 TYR B C 1
ATOM 4993 O O . TYR B 1 285 ? -12.156 2.631 28.828 1 94.94 285 TYR B O 1
ATOM 5001 N N . ASP B 1 286 ? -10.414 2.07 30.094 1 96.56 286 ASP B N 1
ATOM 5002 C CA . ASP B 1 286 ? -11.281 1.52 31.125 1 96.56 286 ASP B CA 1
ATOM 5003 C C . ASP B 1 286 ? -12.016 2.629 31.875 1 96.56 286 ASP B C 1
ATOM 5005 O O . ASP B 1 286 ? -12.883 2.355 32.719 1 96.56 286 ASP B O 1
ATOM 5009 N N . ALA B 1 287 ? -11.719 3.865 31.578 1 98 287 ALA B N 1
ATOM 5010 C CA . ALA B 1 287 ? -12.383 5.016 32.188 1 98 287 ALA B CA 1
ATOM 5011 C C . ALA B 1 287 ? -13.43 5.605 31.25 1 98 287 ALA B C 1
ATOM 5013 O O . ALA B 1 287 ? -13.977 6.68 31.5 1 98 287 ALA B O 1
ATOM 5014 N N . ILE B 1 288 ? -13.672 4.973 30.172 1 98.25 288 ILE B N 1
ATOM 5015 C CA . ILE B 1 288 ? -14.555 5.52 29.156 1 98.25 288 ILE B CA 1
ATOM 5016 C C . ILE B 1 288 ? -15.711 4.562 28.906 1 98.25 288 ILE B C 1
ATOM 5018 O O . ILE B 1 288 ? -15.523 3.344 28.844 1 98.25 288 ILE B O 1
ATOM 5022 N N . GLU B 1 289 ? -16.953 5.039 28.672 1 98.31 289 GLU B N 1
ATOM 5023 C CA . GLU B 1 289 ? -18.125 4.254 28.344 1 98.31 289 GLU B CA 1
ATOM 5024 C C . GLU B 1 289 ? -18.844 4.816 27.109 1 98.31 289 GLU B C 1
ATOM 5026 O O . GLU B 1 289 ? -19.219 5.992 27.094 1 98.31 289 GLU B O 1
ATOM 5031 N N . PRO B 1 290 ? -19.109 3.988 26.125 1 97.56 290 PRO B N 1
ATOM 5032 C CA . PRO B 1 290 ? -18.641 2.607 26 1 97.56 290 PRO B CA 1
ATOM 5033 C C . PRO B 1 290 ? -17.125 2.512 25.891 1 97.56 290 PRO B C 1
ATOM 5035 O O . PRO B 1 290 ? -16.484 3.43 25.359 1 97.56 290 PRO B O 1
ATOM 5038 N N . GLN B 1 291 ? -16.609 1.468 26.344 1 96.94 291 GLN B N 1
ATOM 5039 C CA . GLN B 1 291 ? -15.164 1.284 26.375 1 96.94 291 GLN B CA 1
ATOM 5040 C C . GLN B 1 291 ? -14.617 1.052 24.969 1 96.94 291 GLN B C 1
ATOM 5042 O O . GLN B 1 291 ? -15.039 0.118 24.281 1 96.94 291 GLN B O 1
ATOM 5047 N N . PRO B 1 292 ? -13.68 1.911 24.531 1 94.69 292 PRO B N 1
ATOM 5048 C CA . PRO B 1 292 ? -13.039 1.645 23.25 1 94.69 292 PRO B CA 1
ATOM 5049 C C . PRO B 1 292 ? -12.258 0.336 23.234 1 94.69 292 PRO B C 1
ATOM 5051 O O . PRO B 1 292 ? -11.789 -0.115 24.281 1 94.69 292 PRO B O 1
ATOM 5054 N N . ASP B 1 293 ? -12.18 -0.301 22.062 1 92.44 293 ASP B N 1
ATOM 5055 C CA . ASP B 1 293 ? -11.375 -1.494 21.812 1 92.44 293 ASP B CA 1
ATOM 5056 C C . ASP B 1 293 ? -10.586 -1.374 20.516 1 92.44 293 ASP B C 1
ATOM 5058 O O . ASP B 1 293 ? -10.57 -2.303 19.703 1 92.44 293 ASP B O 1
ATOM 5062 N N . TRP B 1 294 ? -9.945 -0.312 20.297 1 87 294 TRP B N 1
ATOM 5063 C CA . TRP B 1 294 ? -9.406 0.076 19 1 87 294 TRP B CA 1
ATOM 5064 C C . TRP B 1 294 ? -7.895 -0.115 18.953 1 87 294 TRP B C 1
ATOM 5066 O O . TRP B 1 294 ? -7.234 0.342 18.016 1 87 294 TRP B O 1
ATOM 5076 N N . GLY B 1 295 ? -7.352 -0.641 19.891 1 82.88 295 GLY B N 1
ATOM 5077 C CA . GLY B 1 295 ? -5.902 -0.705 20 1 82.88 295 GLY B CA 1
ATOM 5078 C C . GLY B 1 295 ? -5.301 0.474 20.734 1 82.88 295 GLY B C 1
ATOM 5079 O O . GLY B 1 295 ? -5.926 1.532 20.844 1 82.88 295 GLY B O 1
ATOM 5080 N N . GLY B 1 296 ? -4.156 0.439 21.453 1 81.75 296 GLY B N 1
ATOM 5081 C CA . GLY B 1 296 ? -3.613 1.438 22.359 1 81.75 296 GLY B CA 1
ATOM 5082 C C . GLY B 1 296 ? -2.537 2.299 21.719 1 81.75 296 GLY B C 1
ATOM 5083 O O . GLY B 1 296 ? -1.777 2.969 22.422 1 81.75 296 GLY B O 1
ATOM 5084 N N . HIS B 1 297 ? -2.408 2.297 20.312 1 90.5 297 HIS B N 1
ATOM 5085 C CA . HIS B 1 297 ? -1.366 3.08 19.656 1 90.5 297 HIS B CA 1
ATOM 5086 C C . HIS B 1 297 ? -1.848 3.629 18.312 1 90.5 297 HIS B C 1
ATOM 5088 O O . HIS B 1 297 ? -2.879 3.193 17.797 1 90.5 297 HIS B O 1
ATOM 5094 N N . TYR B 1 298 ? -1.173 4.648 17.875 1 94.62 298 TYR B N 1
ATOM 5095 C CA . TYR B 1 298 ? -1.511 5.27 16.594 1 94.62 298 TYR B CA 1
ATOM 5096 C C . TYR B 1 298 ? -1.345 4.285 15.445 1 94.62 298 TYR B C 1
ATOM 5098 O O . TYR B 1 298 ? -0.288 3.662 15.297 1 94.62 298 TYR B O 1
ATOM 5106 N N . HIS B 1 299 ? -2.406 4.047 14.648 1 96.69 299 HIS B N 1
ATOM 5107 C CA . HIS B 1 299 ? -2.305 3.156 13.492 1 96.69 299 HIS B CA 1
ATOM 5108 C C . HIS B 1 299 ? -3.48 3.35 12.547 1 96.69 299 HIS B C 1
ATOM 5110 O O . HIS B 1 299 ? -4.457 4.02 12.883 1 96.69 299 HIS B O 1
ATOM 5116 N N . TYR B 1 300 ? -3.295 2.879 11.398 1 98.19 300 TYR B N 1
ATOM 5117 C CA . TYR B 1 300 ? -4.363 2.744 10.414 1 98.19 300 TYR B CA 1
ATOM 5118 C C . TYR B 1 300 ? -4.691 1.277 10.164 1 98.19 300 TYR B C 1
ATOM 5120 O O . TYR B 1 300 ? -3.799 0.426 10.164 1 98.19 300 TYR B O 1
ATOM 5128 N N . ARG B 1 301 ? -5.891 1.014 9.984 1 98.12 301 ARG B N 1
ATOM 5129 C CA . ARG B 1 301 ? -6.383 -0.297 9.57 1 98.12 301 ARG B CA 1
ATOM 5130 C C . ARG B 1 301 ? -7.348 -0.177 8.398 1 98.12 301 ARG B C 1
ATOM 5132 O O . ARG B 1 301 ? -8.312 0.587 8.461 1 98.12 301 ARG B O 1
ATOM 5139 N N . ILE B 1 302 ? -7.09 -0.833 7.332 1 98.75 302 ILE B N 1
ATOM 5140 C CA . ILE B 1 302 ? -7.941 -0.876 6.148 1 98.75 302 ILE B CA 1
ATOM 5141 C C . ILE B 1 302 ? -8.516 -2.281 5.977 1 98.75 302 ILE B C 1
ATOM 5143 O O . ILE B 1 302 ? -7.777 -3.268 6.012 1 98.75 302 ILE B O 1
ATOM 5147 N N . VAL B 1 303 ? -9.789 -2.357 5.816 1 98.38 303 VAL B N 1
ATOM 5148 C CA . VAL B 1 303 ? -10.453 -3.633 5.562 1 98.38 303 VAL B CA 1
ATOM 5149 C C . VAL B 1 303 ? -11.289 -3.533 4.289 1 98.38 303 VAL B C 1
ATOM 5151 O O . VAL B 1 303 ? -12.188 -2.693 4.188 1 98.38 303 VAL B O 1
ATOM 5154 N N . ILE B 1 304 ? -11 -4.32 3.371 1 98.56 304 ILE B N 1
ATOM 5155 C CA . ILE B 1 304 ? -11.844 -4.465 2.188 1 98.56 304 ILE B CA 1
ATOM 5156 C C . ILE B 1 304 ? -12.672 -5.746 2.297 1 98.56 304 ILE B C 1
ATOM 5158 O O . ILE B 1 304 ? -12.117 -6.848 2.328 1 98.56 304 ILE B O 1
ATOM 5162 N N . GLU B 1 305 ? -13.938 -5.547 2.336 1 97.31 305 GLU B N 1
ATOM 5163 C CA . GLU B 1 305 ? -14.867 -6.672 2.369 1 97.31 305 GLU B CA 1
ATOM 5164 C C . GLU B 1 305 ? -15.242 -7.121 0.959 1 97.31 305 GLU B C 1
ATOM 5166 O O . GLU B 1 305 ? -15.352 -6.297 0.048 1 97.31 305 GLU B O 1
ATOM 5171 N N . GLY B 1 306 ? -15.547 -8.352 0.804 1 95.25 306 GLY B N 1
ATOM 5172 C CA . GLY B 1 306 ? -15.922 -8.969 -0.459 1 95.25 306 GLY B CA 1
ATOM 5173 C C . GLY B 1 306 ? -15.859 -10.484 -0.421 1 95.25 306 GLY B C 1
ATOM 5174 O O . GLY B 1 306 ? -16.156 -11.094 0.605 1 95.25 306 GLY B O 1
ATOM 5175 N N . ASP B 1 307 ? -15.531 -11.125 -1.596 1 90.38 307 ASP B N 1
ATOM 5176 C CA . ASP B 1 307 ? -15.492 -12.586 -1.629 1 90.38 307 ASP B CA 1
ATOM 5177 C C . ASP B 1 307 ? -14.328 -13.117 -0.798 1 90.38 307 ASP B C 1
ATOM 5179 O O . ASP B 1 307 ? -14.445 -14.164 -0.153 1 90.38 307 ASP B O 1
ATOM 5183 N N . GLU B 1 308 ? -13.227 -12.406 -0.795 1 92.56 308 GLU B N 1
ATOM 5184 C CA . GLU B 1 308 ? -12.07 -12.711 0.042 1 92.56 308 GLU B CA 1
ATOM 5185 C C . GLU B 1 308 ? -11.57 -11.461 0.769 1 92.56 308 GLU B C 1
ATOM 5187 O O . GLU B 1 308 ? -10.727 -10.727 0.25 1 92.56 308 GLU B O 1
ATOM 5192 N N . PRO B 1 309 ? -12.094 -11.281 1.975 1 95.56 309 PRO B N 1
ATOM 5193 C CA . PRO B 1 309 ? -11.742 -10.055 2.689 1 95.56 309 PRO B CA 1
ATOM 5194 C C . PRO B 1 309 ? -10.234 -9.898 2.887 1 95.56 309 PRO B C 1
ATOM 5196 O O . PRO B 1 309 ? -9.531 -10.883 3.117 1 95.56 309 PRO B O 1
ATOM 5199 N N . THR B 1 310 ? -9.773 -8.688 2.826 1 98 310 THR B N 1
ATOM 5200 C CA . THR B 1 310 ? -8.359 -8.336 2.918 1 98 310 THR B CA 1
ATOM 5201 C C . THR B 1 310 ? -8.156 -7.168 3.877 1 98 310 THR B C 1
ATOM 5203 O O . THR B 1 310 ? -8.922 -6.203 3.865 1 98 310 THR B O 1
ATOM 5206 N N . GLU B 1 311 ? -7.137 -7.312 4.707 1 97.88 311 GLU B N 1
ATOM 5207 C CA . GLU B 1 311 ? -6.859 -6.324 5.746 1 97.88 311 GLU B CA 1
ATOM 5208 C C . GLU B 1 311 ? -5.41 -5.852 5.684 1 97.88 311 GLU B C 1
ATOM 5210 O O . GLU B 1 311 ? -4.5 -6.648 5.449 1 97.88 311 GLU B O 1
ATOM 5215 N N . LEU B 1 312 ? -5.219 -4.582 5.887 1 98.5 312 LEU B N 1
ATOM 5216 C CA . LEU B 1 312 ? -3.904 -3.951 5.961 1 98.5 312 LEU B CA 1
ATOM 5217 C C . LEU B 1 312 ? -3.793 -3.07 7.199 1 98.5 312 LEU B C 1
ATOM 5219 O O . LEU B 1 312 ? -4.676 -2.252 7.465 1 98.5 312 LEU B O 1
ATOM 5223 N N . ILE B 1 313 ? -2.723 -3.264 7.965 1 97.81 313 ILE B N 1
ATOM 5224 C CA . ILE B 1 313 ? -2.461 -2.449 9.148 1 97.81 313 ILE B CA 1
ATOM 5225 C C . ILE B 1 313 ? -1.174 -1.652 8.953 1 97.81 313 ILE B C 1
ATOM 5227 O O . ILE B 1 313 ? -0.137 -2.215 8.594 1 97.81 313 ILE B O 1
ATOM 5231 N N . LEU B 1 314 ? -1.226 -0.406 9.094 1 98.44 314 LEU B N 1
ATOM 5232 C CA . LEU B 1 314 ? -0.085 0.503 9.055 1 98.44 314 LEU B CA 1
ATOM 5233 C C . LEU B 1 314 ? 0.207 1.066 10.438 1 98.44 314 LEU B C 1
ATOM 5235 O O . LEU B 1 314 ? -0.666 1.677 11.062 1 98.44 314 LEU B O 1
ATOM 5239 N N . GLN B 1 315 ? 1.407 0.898 10.93 1 97.19 315 GLN B N 1
ATOM 5240 C CA . GLN B 1 315 ? 1.789 1.341 12.266 1 97.19 315 GLN B CA 1
ATOM 5241 C C . GLN B 1 315 ? 3.303 1.485 12.383 1 97.19 315 GLN B C 1
ATOM 5243 O O . GLN B 1 315 ? 4.043 1.101 11.477 1 97.19 315 GLN B O 1
ATOM 5248 N N . ALA B 1 316 ? 3.746 2.088 13.414 1 96.19 316 ALA B N 1
ATOM 5249 C CA . ALA B 1 316 ? 5.145 1.958 13.82 1 96.19 316 ALA B CA 1
ATOM 5250 C C . ALA B 1 316 ? 5.352 0.714 14.68 1 96.19 316 ALA B C 1
ATOM 5252 O O . ALA B 1 316 ? 4.512 0.388 15.523 1 96.19 316 ALA B O 1
ATOM 5253 N N . PRO B 1 317 ? 6.434 0.015 14.414 1 94.56 317 PRO B N 1
ATOM 5254 C CA . PRO B 1 317 ? 6.688 -1.105 15.32 1 94.56 317 PRO B CA 1
ATOM 5255 C C . PRO B 1 317 ? 6.988 -0.651 16.75 1 94.56 317 PRO B C 1
ATOM 5257 O O . PRO B 1 317 ? 7.586 0.41 16.953 1 94.56 317 PRO B O 1
ATOM 5260 N N . ALA B 1 318 ? 6.539 -1.468 17.688 1 90.75 318 ALA B N 1
ATOM 5261 C CA . ALA B 1 318 ? 6.875 -1.175 19.078 1 90.75 318 ALA B CA 1
ATOM 5262 C C . ALA B 1 318 ? 8.383 -1.241 19.297 1 90.75 318 ALA B C 1
ATOM 5264 O O . ALA B 1 318 ? 9.078 -2.053 18.688 1 90.75 318 ALA B O 1
ATOM 5265 N N . ASP B 1 319 ? 8.836 -0.396 20.156 1 87 319 ASP B N 1
ATOM 5266 C CA . ASP B 1 319 ? 10.242 -0.507 20.531 1 87 319 ASP B CA 1
ATOM 5267 C C . ASP B 1 319 ? 10.469 -1.7 21.469 1 87 319 ASP B C 1
ATOM 5269 O O . ASP B 1 319 ? 9.523 -2.402 21.828 1 87 319 ASP B O 1
ATOM 5273 N N . PRO B 1 320 ? 11.703 -1.975 21.781 1 86.19 320 PRO B N 1
ATOM 5274 C CA . PRO B 1 320 ? 11.992 -3.156 22.594 1 86.19 320 PRO B CA 1
ATOM 5275 C C . PRO B 1 320 ? 11.312 -3.109 23.969 1 86.19 320 PRO B C 1
ATOM 5277 O O . PRO B 1 320 ? 11.117 -4.152 24.594 1 86.19 320 PRO B O 1
ATOM 5280 N N . GLN B 1 321 ? 10.961 -1.885 24.422 1 87.5 321 GLN B N 1
ATOM 5281 C CA . GLN B 1 321 ? 10.289 -1.729 25.719 1 87.5 321 GLN B CA 1
ATOM 5282 C C . GLN B 1 321 ? 8.773 -1.806 25.547 1 87.5 321 GLN B C 1
ATOM 5284 O O . GLN B 1 321 ? 8.031 -1.714 26.531 1 87.5 321 GLN B O 1
ATOM 5289 N N . GLY B 1 322 ? 8.375 -1.929 24.344 1 83.88 322 GLY B N 1
ATOM 5290 C CA . GLY B 1 322 ? 6.953 -2.09 24.078 1 83.88 322 GLY B CA 1
ATOM 5291 C C . GLY B 1 322 ? 6.242 -0.776 23.812 1 83.88 322 GLY B C 1
ATOM 5292 O O . GLY B 1 322 ? 5.016 -0.744 23.672 1 83.88 322 GLY B O 1
ATOM 5293 N N . ASN B 1 323 ? 7.02 0.311 23.719 1 84.12 323 ASN B N 1
ATOM 5294 C CA . ASN B 1 323 ? 6.426 1.611 23.438 1 84.12 323 ASN B CA 1
ATOM 5295 C C . ASN B 1 323 ? 6.293 1.848 21.938 1 84.12 323 ASN B C 1
ATOM 5297 O O . ASN B 1 323 ? 7.168 1.464 21.156 1 84.12 323 ASN B O 1
ATOM 5301 N N . TYR B 1 324 ? 5.203 2.459 21.656 1 84.88 324 TYR B N 1
ATOM 5302 C CA . TYR B 1 324 ? 4.988 2.77 20.25 1 84.88 324 TYR B CA 1
ATOM 5303 C C . TYR B 1 324 ? 5.387 4.207 19.938 1 84.88 324 TYR B C 1
ATOM 5305 O O . TYR B 1 324 ? 4.965 5.137 20.641 1 84.88 324 TYR B O 1
ATOM 5313 N N . PRO B 1 325 ? 6.156 4.363 18.891 1 86.62 325 PRO B N 1
ATOM 5314 C CA . PRO B 1 325 ? 6.461 5.723 18.438 1 86.62 325 PRO B CA 1
ATOM 5315 C C . PRO B 1 325 ? 5.234 6.438 17.859 1 86.62 325 PRO B C 1
ATOM 5317 O O . PRO B 1 325 ? 4.152 5.855 17.797 1 86.62 325 PRO B O 1
ATOM 5320 N N . LYS B 1 326 ? 5.438 7.73 17.562 1 86.44 326 LYS B N 1
ATOM 5321 C CA . LYS B 1 326 ? 4.391 8.586 17.031 1 86.44 326 LYS B CA 1
ATOM 5322 C C . LYS B 1 326 ? 4.766 9.094 15.633 1 86.44 326 LYS B C 1
ATOM 5324 O O . LYS B 1 326 ? 5.156 10.25 15.477 1 86.44 326 LYS B O 1
ATOM 5329 N N . PRO B 1 327 ? 4.512 8.234 14.656 1 91.88 327 PRO B N 1
ATOM 5330 C CA . PRO B 1 327 ? 5.043 8.539 13.328 1 91.88 327 PRO B CA 1
ATOM 5331 C C . PRO B 1 327 ? 4.168 9.531 12.555 1 91.88 327 PRO B C 1
ATOM 5333 O O . PRO B 1 327 ? 4.492 9.891 11.422 1 91.88 327 PRO B O 1
ATOM 5336 N N . GLY B 1 328 ? 3.129 10.016 13.125 1 92.94 328 GLY B N 1
ATOM 5337 C CA . GLY B 1 328 ? 2.082 10.742 12.422 1 92.94 328 GLY B CA 1
ATOM 5338 C C . GLY B 1 328 ? 2.602 11.945 11.648 1 92.94 328 GLY B C 1
ATOM 5339 O O . GLY B 1 328 ? 2.277 12.125 10.477 1 92.94 328 GLY B O 1
ATOM 5340 N N . TYR B 1 329 ? 3.406 12.773 12.289 1 93.5 329 TYR B N 1
ATOM 5341 C CA . TYR B 1 329 ? 3.912 13.977 11.633 1 93.5 329 TYR B CA 1
ATOM 5342 C C . TYR B 1 329 ? 4.867 13.625 10.5 1 93.5 329 TYR B C 1
ATOM 5344 O O . TYR B 1 329 ? 4.859 14.266 9.445 1 93.5 329 TYR B O 1
ATOM 5352 N N . THR B 1 330 ? 5.66 12.625 10.719 1 95.81 330 THR B N 1
ATOM 5353 C CA . THR B 1 330 ? 6.586 12.203 9.68 1 95.81 330 THR B CA 1
ATOM 5354 C C . THR B 1 330 ? 5.828 11.672 8.461 1 95.81 330 THR B C 1
ATOM 5356 O O . THR B 1 330 ? 6.105 12.07 7.332 1 95.81 330 THR B O 1
ATOM 5359 N N . TRP B 1 331 ? 4.852 10.781 8.727 1 97.06 331 TRP B N 1
ATOM 5360 C CA . TRP B 1 331 ? 4.059 10.242 7.625 1 97.06 331 TRP B CA 1
ATOM 5361 C C . TRP B 1 331 ? 3.361 11.367 6.859 1 97.06 331 TRP B C 1
ATOM 5363 O O . TRP B 1 331 ? 3.322 11.352 5.629 1 97.06 331 TRP B O 1
ATOM 5373 N N . THR B 1 332 ? 2.873 12.312 7.578 1 95.81 332 THR B N 1
ATOM 5374 C CA . THR B 1 332 ? 2.152 13.43 6.98 1 95.81 332 THR B CA 1
ATOM 5375 C C . THR B 1 332 ? 3.086 14.281 6.125 1 95.81 332 THR B C 1
ATOM 5377 O O . THR B 1 332 ? 2.719 14.695 5.023 1 95.81 332 THR B O 1
ATOM 5380 N N . ALA B 1 333 ? 4.266 14.531 6.566 1 96.88 333 ALA B N 1
ATOM 5381 C CA . ALA B 1 333 ? 5.219 15.391 5.867 1 96.88 333 ALA B CA 1
ATOM 5382 C C . ALA B 1 333 ? 5.797 14.68 4.645 1 96.88 333 ALA B C 1
ATOM 5384 O O . ALA B 1 333 ? 5.957 15.289 3.584 1 96.88 333 ALA B O 1
ATOM 5385 N N . MET B 1 334 ? 6.078 13.406 4.801 1 97.81 334 MET B N 1
ATOM 5386 C CA . MET B 1 334 ? 6.879 12.719 3.789 1 97.81 334 MET B CA 1
ATOM 5387 C C . MET B 1 334 ? 6.031 12.359 2.572 1 97.81 334 MET B C 1
ATOM 5389 O O . MET B 1 334 ? 6.527 12.344 1.445 1 97.81 334 MET B O 1
ATOM 5393 N N . GLY B 1 335 ? 4.766 12.117 2.793 1 96.06 335 GLY B N 1
ATOM 5394 C CA . GLY B 1 335 ? 3.898 11.828 1.661 1 96.06 335 GLY B CA 1
ATOM 5395 C C . GLY B 1 335 ? 4.078 12.797 0.51 1 96.06 335 GLY B C 1
ATOM 5396 O O . GLY B 1 335 ? 4.504 12.406 -0.579 1 96.06 335 GLY B O 1
ATOM 5397 N N . PRO B 1 336 ? 3.859 14.031 0.804 1 96.56 336 PRO B N 1
ATOM 5398 C CA . PRO B 1 336 ? 4.039 15.031 -0.248 1 96.56 336 PRO B CA 1
ATOM 5399 C C . PRO B 1 336 ? 5.508 15.398 -0.467 1 96.56 336 PRO B C 1
ATOM 5401 O O . PRO B 1 336 ? 5.922 15.648 -1.602 1 96.56 336 PRO B O 1
ATOM 5404 N N . ALA B 1 337 ? 6.359 15.453 0.555 1 97.94 337 ALA B N 1
ATOM 5405 C CA . ALA B 1 337 ? 7.75 15.867 0.411 1 97.94 337 ALA B CA 1
ATOM 5406 C C . ALA B 1 337 ? 8.492 14.961 -0.572 1 97.94 337 ALA B C 1
ATOM 5408 O O . ALA B 1 337 ? 9.273 15.445 -1.396 1 97.94 337 ALA B O 1
ATOM 5409 N N . ASN B 1 338 ? 8.195 13.688 -0.527 1 98.25 338 ASN B N 1
ATOM 5410 C CA . ASN B 1 338 ? 8.883 12.719 -1.378 1 98.25 338 ASN B CA 1
ATOM 5411 C C . ASN B 1 338 ? 8.406 12.812 -2.826 1 98.25 338 ASN B C 1
ATOM 5413 O O . ASN B 1 338 ? 9.008 12.203 -3.719 1 98.25 338 ASN B O 1
ATOM 5417 N N . THR B 1 339 ? 7.465 13.641 -3.111 1 97.75 339 THR B N 1
ATOM 5418 C CA . THR B 1 339 ? 6.969 13.773 -4.477 1 97.75 339 THR B CA 1
ATOM 5419 C C . THR B 1 339 ? 7.598 14.977 -5.168 1 97.75 339 THR B C 1
ATOM 5421 O O . THR B 1 339 ? 7.391 15.195 -6.363 1 97.75 339 THR B O 1
ATOM 5424 N N . VAL B 1 340 ? 8.328 15.766 -4.43 1 98.5 340 VAL B N 1
ATOM 5425 C CA . VAL B 1 340 ? 8.844 17.031 -4.934 1 98.5 340 VAL B CA 1
ATOM 5426 C C . VAL B 1 340 ? 9.57 16.812 -6.258 1 98.5 340 VAL B C 1
ATOM 5428 O O . VAL B 1 340 ? 9.289 17.484 -7.25 1 98.5 340 VAL B O 1
ATOM 5431 N N . PRO B 1 341 ? 10.484 15.82 -6.395 1 98.25 341 PRO B N 1
ATOM 5432 C CA . PRO B 1 341 ? 11.164 15.633 -7.68 1 98.25 341 PRO B CA 1
ATOM 5433 C C . PRO B 1 341 ? 10.188 15.328 -8.82 1 98.25 341 PRO B C 1
ATOM 5435 O O . PRO B 1 341 ? 10.297 15.914 -9.898 1 98.25 341 PRO B O 1
ATOM 5438 N N . ALA B 1 342 ? 9.25 14.453 -8.547 1 97.81 342 ALA B N 1
ATOM 5439 C CA . ALA B 1 342 ? 8.289 14.062 -9.578 1 97.81 342 ALA B CA 1
ATOM 5440 C C . ALA B 1 342 ? 7.41 15.242 -9.977 1 97.81 342 ALA B C 1
ATOM 5442 O O . ALA B 1 342 ? 7.082 15.406 -11.156 1 97.81 342 ALA B O 1
ATOM 5443 N N . VAL B 1 343 ? 7.023 16.062 -9 1 98.38 343 VAL B N 1
ATOM 5444 C CA . VAL B 1 343 ? 6.18 17.234 -9.258 1 98.38 343 VAL B CA 1
ATOM 5445 C C . VAL B 1 343 ? 6.949 18.25 -10.094 1 98.38 343 VAL B C 1
ATOM 5447 O O . VAL B 1 343 ? 6.414 18.797 -11.062 1 98.38 343 VAL B O 1
ATOM 5450 N N . CYS B 1 344 ? 8.18 18.453 -9.773 1 98.44 344 CYS B N 1
ATOM 5451 C CA . CYS B 1 344 ? 9.023 19.422 -10.484 1 98.44 344 CYS B CA 1
ATOM 5452 C C . CYS B 1 344 ? 9.266 18.969 -11.922 1 98.44 344 CYS B C 1
ATOM 5454 O O . CYS B 1 344 ? 9.398 19.797 -12.82 1 98.44 344 CYS B O 1
ATOM 5456 N N . ASP B 1 345 ? 9.305 17.656 -12.125 1 97.38 345 ASP B N 1
ATOM 5457 C CA . ASP B 1 345 ? 9.656 17.109 -13.43 1 97.38 345 ASP B CA 1
ATOM 5458 C C . ASP B 1 345 ? 8.414 16.891 -14.281 1 97.38 345 ASP B C 1
ATOM 5460 O O . ASP B 1 345 ? 8.516 16.531 -15.461 1 97.38 345 ASP B O 1
ATOM 5464 N N . ALA B 1 346 ? 7.277 17.125 -13.727 1 98.06 346 ALA B N 1
ATOM 5465 C CA . ALA B 1 346 ? 6.023 16.859 -14.43 1 98.06 346 ALA B CA 1
ATOM 5466 C C . ALA B 1 346 ? 5.664 18.016 -15.359 1 98.06 346 ALA B C 1
ATOM 5468 O O . ALA B 1 346 ? 6.199 19.109 -15.227 1 98.06 346 ALA B O 1
ATOM 5469 N N . ALA B 1 347 ? 4.762 17.75 -16.312 1 98 347 ALA B N 1
ATOM 5470 C CA . ALA B 1 347 ? 4.129 18.812 -17.078 1 98 347 ALA B CA 1
ATOM 5471 C C . ALA B 1 347 ? 3.275 19.703 -16.172 1 98 347 ALA B C 1
ATOM 5473 O O . ALA B 1 347 ? 2.744 19.25 -15.164 1 98 347 ALA B O 1
ATOM 5474 N N . PRO B 1 348 ? 3.127 20.969 -16.5 1 98.75 348 PRO B N 1
ATOM 5475 C CA . PRO B 1 348 ? 2.359 21.906 -15.672 1 98.75 348 PRO B CA 1
ATOM 5476 C C . PRO B 1 348 ? 0.926 21.438 -15.438 1 98.75 348 PRO B C 1
ATOM 5478 O O . PRO B 1 348 ? 0.283 20.906 -16.359 1 98.75 348 PRO B O 1
ATOM 5481 N N . GLY B 1 349 ? 0.452 21.516 -14.25 1 98.62 349 GLY B N 1
ATOM 5482 C CA . GLY B 1 349 ? -0.928 21.172 -13.945 1 98.62 349 GLY B CA 1
ATOM 5483 C C . GLY B 1 349 ? -1.121 20.703 -12.516 1 98.62 349 GLY B C 1
ATOM 5484 O O . GLY B 1 349 ? -0.16 20.609 -11.75 1 98.62 349 GLY B O 1
ATOM 5485 N N . PHE B 1 350 ? -2.344 20.531 -12.148 1 98.12 350 PHE B N 1
ATOM 5486 C CA . PHE B 1 350 ? -2.74 19.938 -10.883 1 98.12 350 PHE B CA 1
ATOM 5487 C C . PHE B 1 350 ? -2.557 18.422 -10.93 1 98.12 350 PHE B C 1
ATOM 5489 O O . PHE B 1 350 ? -3.172 17.734 -11.75 1 98.12 350 PHE B O 1
ATOM 5496 N N . LEU B 1 351 ? -1.714 17.906 -10.047 1 97.5 351 LEU B N 1
ATOM 5497 C CA . LEU B 1 351 ? -1.357 16.484 -10.102 1 97.5 351 LEU B CA 1
ATOM 5498 C C . LEU B 1 351 ? -1.971 15.727 -8.93 1 97.5 351 LEU B C 1
ATOM 5500 O O . LEU B 1 351 ? -1.852 16.141 -7.777 1 97.5 351 LEU B O 1
ATOM 5504 N N . THR B 1 352 ? -2.668 14.672 -9.195 1 96.56 352 THR B N 1
ATOM 5505 C CA . THR B 1 352 ? -3.064 13.672 -8.211 1 96.56 352 THR B CA 1
ATOM 5506 C C . THR B 1 352 ? -2.164 12.445 -8.289 1 96.56 352 THR B C 1
ATOM 5508 O O . THR B 1 352 ? -1.155 12.453 -8.992 1 96.56 352 THR B O 1
ATOM 5511 N N . HIS B 1 353 ? -2.527 11.414 -7.582 1 96.25 353 HIS B N 1
ATOM 5512 C CA . HIS B 1 353 ? -1.775 10.164 -7.664 1 96.25 353 HIS B CA 1
ATOM 5513 C C . HIS B 1 353 ? -1.849 9.57 -9.062 1 96.25 353 HIS B C 1
ATOM 5515 O O . HIS B 1 353 ? -0.938 8.852 -9.492 1 96.25 353 HIS B O 1
ATOM 5521 N N . LYS B 1 354 ? -2.887 9.906 -9.758 1 95.38 354 LYS B N 1
ATOM 5522 C CA . LYS B 1 354 ? -3.076 9.359 -11.102 1 95.38 354 LYS B CA 1
ATOM 5523 C C . LYS B 1 354 ? -1.979 9.836 -12.047 1 95.38 354 LYS B C 1
ATOM 5525 O O . LYS B 1 354 ? -1.387 9.031 -12.773 1 95.38 354 LYS B O 1
ATOM 5530 N N . GLU B 1 355 ? -1.696 11.117 -12.016 1 95.94 355 GLU B N 1
ATOM 5531 C CA . GLU B 1 355 ? -0.669 11.68 -12.883 1 95.94 355 GLU B CA 1
ATOM 5532 C C . GLU B 1 355 ? 0.729 11.312 -12.398 1 95.94 355 GLU B C 1
ATOM 5534 O O . GLU B 1 355 ? 1.631 11.078 -13.203 1 95.94 355 GLU B O 1
ATOM 5539 N N . LEU B 1 356 ? 0.894 11.242 -11.055 1 96.75 356 LEU B N 1
ATOM 5540 C CA . LEU B 1 356 ? 2.215 10.992 -10.484 1 96.75 356 LEU B CA 1
ATOM 5541 C C . LEU B 1 356 ? 2.631 9.539 -10.695 1 96.75 356 LEU B C 1
ATOM 5543 O O . LEU B 1 356 ? 3.82 9.25 -10.836 1 96.75 356 LEU B O 1
ATOM 5547 N N . GLY B 1 357 ? 1.576 8.602 -10.641 1 95.38 357 GLY B N 1
ATOM 5548 C CA . GLY B 1 357 ? 1.887 7.188 -10.742 1 95.38 357 GLY B CA 1
ATOM 5549 C C . GLY B 1 357 ? 2.748 6.676 -9.602 1 95.38 357 GLY B C 1
ATOM 5550 O O . GLY B 1 357 ? 2.518 7.02 -8.445 1 95.38 357 GLY B O 1
ATOM 5551 N N . LEU B 1 358 ? 3.641 5.742 -9.93 1 96.19 358 LEU B N 1
ATOM 5552 C CA . LEU B 1 358 ? 4.594 5.238 -8.945 1 96.19 358 LEU B CA 1
ATOM 5553 C C . LEU B 1 358 ? 5.773 6.191 -8.789 1 96.19 358 LEU B C 1
ATOM 5555 O O . LEU B 1 358 ? 6.645 6.258 -9.664 1 96.19 358 LEU B O 1
ATOM 5559 N N . VAL B 1 359 ? 5.879 6.852 -7.723 1 96.94 359 VAL B N 1
ATOM 5560 C CA . VAL B 1 359 ? 6.828 7.938 -7.512 1 96.94 359 VAL B CA 1
ATOM 5561 C C . VAL B 1 359 ? 8.188 7.367 -7.121 1 96.94 359 VAL B C 1
ATOM 5563 O O . VAL B 1 359 ? 8.312 6.668 -6.113 1 96.94 359 VAL B O 1
ATOM 5566 N N . PRO B 1 360 ? 9.203 7.629 -7.934 1 96 360 PRO B N 1
ATOM 5567 C CA . PRO B 1 360 ? 10.555 7.289 -7.469 1 96 360 PRO B CA 1
ATOM 5568 C C . PRO B 1 360 ? 11.016 8.164 -6.305 1 96 360 PRO B C 1
ATOM 5570 O O . PRO B 1 360 ? 10.695 9.352 -6.258 1 96 360 PRO B O 1
ATOM 5573 N N . LEU B 1 361 ? 11.711 7.598 -5.422 1 97.75 361 LEU B N 1
ATOM 5574 C CA . LEU B 1 361 ? 12.211 8.344 -4.273 1 97.75 361 LEU B CA 1
ATOM 5575 C C . LEU B 1 361 ? 13.688 8.68 -4.453 1 97.75 361 LEU B C 1
ATOM 5577 O O . LEU B 1 361 ? 14.453 7.875 -4.992 1 97.75 361 LEU B O 1
ATOM 5581 N N . ARG B 1 362 ? 14.055 9.828 -3.99 1 97 362 ARG B N 1
ATOM 5582 C CA . ARG B 1 362 ? 15.438 10.281 -4.133 1 97 362 ARG B CA 1
ATOM 5583 C C . ARG B 1 362 ? 16.062 10.562 -2.771 1 97 362 ARG B C 1
ATOM 5585 O O . ARG B 1 362 ? 15.43 11.18 -1.91 1 97 362 ARG B O 1
ATOM 5592 N N . GLY B 1 3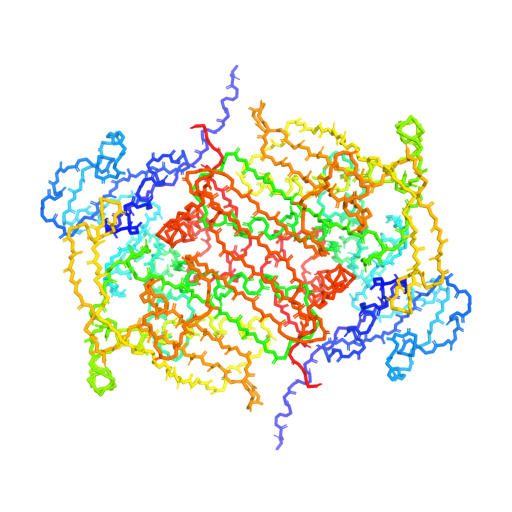63 ? 17.188 10.031 -2.598 1 96.81 363 GLY B N 1
ATOM 5593 C CA . GLY B 1 363 ? 18.016 10.398 -1.46 1 96.81 363 GLY B CA 1
ATOM 5594 C C . GLY B 1 363 ? 17.531 9.812 -0.15 1 96.81 363 GLY B C 1
ATOM 5595 O O . GLY B 1 363 ? 17.922 10.266 0.926 1 96.81 363 GLY B O 1
ATOM 5596 N N . VAL B 1 364 ? 16.625 8.82 -0.155 1 97.69 364 VAL B N 1
ATOM 5597 C CA . VAL B 1 364 ? 16.062 8.297 1.083 1 97.69 364 VAL B CA 1
ATOM 5598 C C . VAL B 1 364 ? 16.953 7.191 1.635 1 97.69 364 VAL B C 1
ATOM 5600 O O . VAL B 1 364 ? 16.828 6.812 2.803 1 97.69 364 VAL B O 1
ATOM 5603 N N . VAL B 1 365 ? 17.75 6.574 0.772 1 97.69 365 VAL B N 1
ATOM 5604 C CA . VAL B 1 365 ? 18.812 5.676 1.227 1 97.69 365 VAL B CA 1
ATOM 5605 C C . VAL B 1 365 ? 20.109 6.449 1.379 1 97.69 365 VAL B C 1
ATOM 5607 O O . VAL B 1 365 ? 20.781 6.758 0.387 1 97.69 365 VAL B O 1
ATOM 5610 N N . ARG B 1 366 ? 20.484 6.812 2.578 1 89.19 366 ARG B N 1
ATOM 5611 C CA . ARG B 1 366 ? 21.625 7.688 2.816 1 89.19 366 ARG B CA 1
ATOM 5612 C C . ARG B 1 366 ? 22.25 7.414 4.18 1 89.19 366 ARG B C 1
ATOM 5614 O O . ARG B 1 366 ? 21.609 6.828 5.055 1 89.19 366 ARG B O 1
ATOM 5621 N N . SER B 1 367 ? 23.547 7.555 4.266 1 74.94 367 SER B N 1
ATOM 5622 C CA . SER B 1 367 ? 24.328 7.328 5.473 1 74.94 367 SER B CA 1
ATOM 5623 C C . SER B 1 367 ? 24.188 8.484 6.457 1 74.94 367 SER B C 1
ATOM 5625 O O . SER B 1 367 ? 23.969 9.625 6.055 1 74.94 367 SER B O 1
#

pLDDT: mean 93.59, std 10.18, range [21.31, 98.88]

Foldseek 3Di:
DPPPPPQQAAFEEEQAECALLSLLLLCVQLQFSNYDYDAYEYDDPVQFQPASQVSSVHPGPPYGYDNDPVVVLPDDGLEYEHEDPADDLVSLLSSLLSQHAYEYFPDLEAADDPVHPVSQVSNFVSLVNNFAEYHYQFVQGQNQLAVVQLVQCVPDDDFDAKEKEWEAACQAQAVPCCVLQPFLAAPVCNVVDHHPVQVCVSSNVRRVQNRQVSVVFGFPDKDKDKDFKFFQAKDKHAAPPPYSDHGDIDIRHGNGTFKMWMWMFTDTPNHTHYIYTYIYGHQPQVRIPVGDDDDRDTKMKMWTDDPDIDIDIGAADADPVRHGDHCRSVRSNCSRSQCSVLRSPAGGGYDHCVRSPDGDGHRPPDD/DPPPPPQQAAFEEEQAECALLSLLLLCVQLQFSNYDYDAYEYDDPVQFQPASQVVSVHDGPPYGYDNDVVVVLPDDGLEYEAEDPDDDLVSLLSSLLSQHAYEYFPDLEAADDPVHPVSQVSNFVSLVNNFAEYHYQFVQGQNQLAVVQLVQCVPDDDFDAKEKEWEAACQAQAVPCCVLQPFLAAPVCNVVDHHPVQVCVSSNVRRVQNRQVSVVFGFPDKDKDKDFKFFQAKDKHAAPPPYSDHGDIDIRHGNTTFKMWMWMFTDTPNHTHYIYTYIYGHQPQVRIPVGDDDDRFTKMKMWTDDPDIDIDIGAADADPVRHGDHCRSVRSNCSRSQCSVLRSPAGGGYDHCVRSPPGDGHRPPDD

Radius of gyration: 26.84 Å; Cα contacts (8 Å, |Δi|>4): 1779; chains: 2; bounding box: 74×77×70 Å

InterPro domains:
  IPR036291 NAD(P)-binding domain superfamily [SSF51735] (9-150)
  IPR045760 2,4-diaminopentanoate dehydrogenase, C-terminal domain [PF19328] (146-357)

Nearest PDB structures (foldseek):
  6g1m-assembly2_D  TM=8.631E-01  e=9.178E-26  Petrotoga mobilis SJ95
  6g1m-assembly2_C  TM=8.306E-01  e=2.556E-26  Petrotoga mobilis SJ95
  6g1m-assembly1_B  TM=8.323E-01  e=3.295E-25  Petrotoga mobilis SJ95
  7xdu-assembly1_A  TM=8.534E-01  e=1.509E-24  Thermoanaerobacter thermohydrosulfuricus
  6g1h-assembly1_A-2  TM=8.424E-01  e=2.456E-24  Petrotoga mobilis SJ95

Secondary structure (DSSP, 8-state):
---------PEEEEEE--SHHHHHHHHHHHH-TTEEEEEEE-SSGGGTTSBHHHHTTSS--S-BEES-HHHHHTS--SEEEE--SS--HHHHHHHHHTT-EEEEES-S-SS--TTTHHHHHHHHHHHHHHT-EEEEE-STTTTTTTHHHHHHHTT-S--SEEEEEEEEEETTTB-TTTTTTTTTS-HHHHHHS--TTGGGHHHHHHHHHHHHHHTT----EEEEEEEEEEESS-EEEE--TTSSSTT-EEEE-TTSEEEEEEEEEEEETTEEEEEEEEEEEES-GGGEESPP-S-SS-EEEEEEESSS-EEEEEEPPP-TTSPPP-THHHHHHHHHHTTHHHHHHSPSEE--HHHH-SPPP-S-S--/---------PEEEEEE--SHHHHHHHHHHHH-TTEEEEEEE-SSGGGTTSBHHHHTTSS--S-BEES-HHHHHTS--SEEEE--SS--HHHHHHHHHTT-EEEEES-S-SS--TTTHHHHHHHHHHHHHHT-EEEEE-STTTTTTTHHHHHHHTT-S--SEEEEEEEEEETTTB-TTTTTTTTTS-HHHHHHS--TTGGGHHHHHHHHHHHHHHTT----EEEEEEEEEEESS-EEEE--TTSSSTT-EEEEPTTSEEEEEEEEEEEETTEEEEEEEEEEEES-GGGEESPP-S-SS-EEEEEEESSS-EEEEEEPPP-TTSPPP-THHHHHHHHHHTTHHHHHHSPSEE--HHHH-SPPP-S-S--

Organism: NCBI:txid185642

Sequence (734 aa):
MTLKSPAEKKYRVIQWGIGNVGTVALRHFAHNPAFEVVGVLCNRPEKVGKDAGELAGTAPIGVLATTDKAEIEALDADCVFYAPLWSDPDEVCRLLRGGKNVVASGGAWWYRTEHSQADIDKIDAACHEGGTSFHAGGVNPGFAGDLLVLTLARIVSRIDAIHIYEVVNFGKDTLKYLHEMGMGNTPEEFRAGPNLLGNAWPLFAQSMAMVVDGLGKTVDRYTTDVELGTAIRDIPYEGGPSSDMPGFKGTIKKGSVASQHHKWTTWVDNKPLITFHEMYTMDEYDAIEPQPDWGGHYHYRIVIEGDEPTELILQAPADPQGNYPKPGYTWTAMGPANTVPAVCDAAPGFLTHKELGLVPLRGVVRSMTLKSPAEKKYRVIQWGIGNVGTVALRHFAHNPAFEVVGVLCNRPEKVGKDAGELAGTAPIGVLATTDKAEIEALDADCVFYAPLWSDPDEVCRLLRGGKNVVASGGAWWYRTEHSQADIDKIDAACHEGGTSFHAGGVNPGFAGDLLVLTLARIVSRIDAIHIYEVVNFGKDTLKYLHEMGMGNTPEEFRAGPNLLGNAWPLFAQSMAMVVDGLGKTVDRYTTDVELGTAIRDIPYEGGPSSDMPGFKGTIKKGSVASQHHKWTTWVDNKPLITFHEMYTMDEYDAIEPQPDWGGHYHYRIVIEGDEPTELILQAPADPQGNYPKPGYTWTAMGPANTVPAVCDAAPGFLTHKELGLVPLRGVVRS

Solvent-accessible surface area (backbone atoms only — not comparable to full-atom values): 37272 Å² total; per-residue (Å²): 129,78,79,61,72,74,79,73,77,58,47,31,31,28,39,36,23,59,48,76,40,22,27,49,40,48,39,45,37,72,68,22,74,41,36,39,71,74,37,37,34,39,88,54,76,88,49,47,70,36,39,45,25,48,74,38,73,44,69,71,71,84,35,53,22,33,72,55,62,67,66,55,70,69,52,88,43,49,28,31,42,37,25,49,96,68,78,50,72,67,59,52,26,51,44,15,46,70,46,20,17,37,33,22,34,78,45,79,54,53,43,76,41,96,88,28,36,71,61,48,52,50,41,28,52,20,9,58,74,22,67,11,20,36,37,35,16,12,35,74,44,54,22,66,56,20,54,51,45,49,58,56,53,38,32,45,69,45,42,60,34,36,39,38,36,40,34,43,31,35,62,76,64,39,59,75,57,44,62,53,50,25,47,46,27,41,66,66,52,35,74,72,41,80,32,55,63,77,67,40,48,71,54,47,43,22,21,50,47,51,40,37,46,36,39,69,46,63,77,74,47,76,50,76,50,74,48,74,15,24,15,76,39,71,44,74,41,52,28,46,90,87,38,87,35,57,72,49,63,53,65,33,43,56,62,10,27,40,29,38,40,36,37,43,31,38,21,39,93,88,33,72,36,40,33,40,36,44,34,41,28,49,70,61,36,91,36,28,46,66,58,70,87,75,70,97,54,56,36,36,40,36,36,38,35,46,87,65,44,40,28,39,36,41,34,44,59,58,43,98,86,64,48,62,61,73,59,62,48,49,25,24,25,19,34,28,58,50,37,46,68,58,45,59,71,45,74,51,26,66,40,40,62,68,76,58,32,59,71,57,36,67,43,27,67,65,134,128,76,79,61,72,75,79,75,78,58,46,31,31,26,40,37,24,60,47,74,39,22,26,50,39,47,38,44,38,71,69,21,74,41,35,39,71,73,38,36,37,39,86,53,77,89,50,48,71,36,39,45,23,48,72,39,73,46,69,72,70,84,36,52,23,32,72,56,61,67,66,55,70,70,53,89,41,49,28,32,42,38,26,51,96,69,77,52,71,66,60,52,28,50,44,14,48,70,47,22,16,39,32,21,35,79,43,80,55,51,43,76,39,96,87,27,37,70,61,48,51,51,42,27,51,21,9,57,74,22,67,11,21,36,38,33,15,12,35,75,42,54,22,65,55,19,54,51,46,50,58,56,54,39,33,45,67,44,43,59,34,35,38,39,36,39,34,43,33,35,62,77,64,39,59,75,57,42,60,52,51,26,48,47,27,40,65,64,52,36,73,72,41,79,29,54,63,75,68,40,50,70,56,48,43,22,19,50,46,50,39,38,47,38,40,69,45,62,77,74,48,74,50,77,48,73,48,74,14,24,15,76,37,72,42,73,41,53,28,46,90,86,36,88,36,57,71,48,62,54,65,33,43,56,62,10,27,38,30,40,40,35,36,42,31,37,22,38,92,88,35,72,36,42,34,40,35,46,34,41,26,50,71,61,38,92,36,29,45,68,57,69,86,76,70,97,56,56,36,38,39,38,38,39,36,46,88,67,46,38,28,39,38,40,34,44,60,56,42,97,85,64,51,63,62,73,58,62,48,49,26,23,24,18,35,28,59,51,38,47,68,60,44,60,71,44,74,54,25,67,40,41,61,69,75,58,32,61,70,58,35,68,43,26,66,64,134